Protein AF-A0A9W2Z821-F1 (afdb_monomer)

Foldseek 3Di:
DDDPPPDQPFDFQPVPDPDDPVPLPPPPVVPDPDLVSVLVVLLCQCPPDDPVSNLVVLCCCQVPVLVVCLVQQPLLNLLSQLLHPDLLSVVSSLLSNLLSLLQVDHDPVQLDLVNLLVSLVSLLVSLLVLQPDPDDDPSSLVSSLSSLLSSLSSLLSQLLPDPDPVSCPSQLDARDDDPDGDDVSVLSSVLSRVSSPDDNVRSVVLNVCVVPDDLPPLPPLPPDDLSSVQVSLSVLLSQLNHLPDALVSVLVSLVSLQCLLPDQDPPPRPHRRPSSLVSLLSSLLSSLVSLLSDDCVSHVPHSLVSLLSSLVSVVSSVVVVNDDPDLSLLCQCLRQDLSSVLSSLVSQDPDPCSQVSQVVSQVVVVCSSPVLWDWPDDDPRDPDQAWDWDWTWTDNDPFIKIKTWIDHHPVQSSVGQADPPPDLVVLLVVQLCVLQSVDDDPQAKHWRTFGRPGPRGMTMIGAAPDPQDRFQVRVQVVQVVPVVRHDDPQLVVLAVVSLVRQCVSCVVQQKDQVDDDRRQWGHRDSRGIHGYHRSPMDGPVDPDPPPDPD

Radius of gyration: 27.5 Å; Cα contacts (8 Å, |Δi|>4): 655; chains: 1; bounding box: 74×48×79 Å

Solvent-accessible surface area (backbone atoms only — not comparable to full-atom values): 31572 Å² total; per-residue (Å²): 133,86,80,87,76,81,65,82,74,70,48,67,41,79,73,85,50,100,63,63,79,89,72,59,84,71,83,61,72,91,75,53,91,44,70,65,55,46,48,52,49,50,50,45,52,62,70,74,42,57,81,62,56,33,50,56,52,50,47,46,44,60,73,48,47,47,53,52,39,52,77,61,29,36,55,68,60,27,52,47,43,38,56,49,90,48,70,70,56,14,55,55,23,41,60,46,34,55,46,36,62,35,49,73,52,56,40,77,93,62,68,46,63,72,50,41,52,49,51,39,50,54,43,46,55,43,45,51,59,60,67,70,51,83,73,90,48,73,68,56,56,54,50,46,53,51,48,49,53,52,38,49,49,41,48,48,54,43,56,67,65,46,88,48,70,72,68,48,60,83,53,65,69,63,73,80,83,66,94,81,62,58,75,84,56,43,56,57,52,49,56,46,41,60,57,49,60,56,49,70,68,56,46,52,50,48,47,53,50,56,77,69,56,69,85,82,60,82,79,66,49,80,87,52,61,69,67,59,39,41,48,56,49,50,51,44,49,28,55,58,49,40,86,86,55,52,56,66,57,38,43,49,41,50,49,51,54,42,50,61,73,64,58,78,43,72,99,65,73,58,72,76,55,68,67,49,53,50,48,53,51,51,50,47,52,48,47,52,58,48,60,72,69,49,63,70,87,78,46,77,90,32,55,63,62,45,53,51,52,45,51,52,45,48,52,54,44,36,76,71,74,70,56,72,91,45,69,70,60,55,51,34,50,50,35,79,49,45,64,54,13,45,53,39,47,60,72,63,60,54,92,91,44,42,65,54,51,49,55,50,49,51,50,53,54,54,31,71,79,34,81,68,51,48,74,71,72,82,88,70,75,71,87,69,94,54,67,45,70,53,72,44,51,36,37,49,83,92,43,47,30,34,36,36,37,52,45,67,38,71,68,53,48,32,76,34,43,48,82,80,66,76,53,70,74,49,44,27,47,52,45,23,51,65,54,46,78,75,56,86,51,94,22,35,49,52,58,47,32,41,25,85,81,31,50,72,30,33,41,30,26,60,33,41,62,48,90,91,22,87,19,36,42,50,41,53,53,58,23,62,72,38,87,90,52,58,78,50,71,70,44,53,50,39,35,50,52,28,49,50,52,34,52,49,54,34,48,79,61,42,33,50,50,89,58,91,50,55,67,25,24,24,36,61,47,102,64,40,34,20,46,66,64,38,49,68,39,44,58,72,73,55,88,65,84,74,75,79,83,126

Secondary structure (DSSP, 8-state):
----------EE-STT----GGGS----GGG--SHHHHHHHHHHHHHHS-HHHHHHHHHHIIIIIHHHHHHTT-HHHHHHHHTSS-HHHHHHHHHHHHHHHHHT---GGG-SHHHHHHHHHHHHHHHHHHHH-----HHHHHHHHHHHHHHHHHHHHHHHH--SSHHHHTT--PPP--TT--HHHHHHHHHHHHHHT--HHHHHHHHHHHHH--TT-TTSSTTS-HHHHHHHHHHHHHHHH-TT--HHHHHHHHHHHHHHHH---TTTT-PPPHHHHHHHHHHHHHHHHHHHHS-GGGTTTTHHHHHHHHHHHHHHHHHTT-----HHHHHHTT-SSHHHHHHHHHHH--TT-HHHHHHHHHHHHHHHH-TTEEE----------S-EEEEEEEEETTEEEEEEEEE--HHHHHH-SS----SHHHHHHHHHHHHHTT---TTB--EEEEE-SSSSPEEEEE--S-TT-SSHHHHHHHHHHSTT-PPPHHHHHHHHHHHHHHHHHHHHTTEE-S--SGGGEEEEETTEEEE---TT-EESSS--------

Organism: Biomphalaria glabrata (NCBI:txid6526)

Structure (mmCIF, N/CA/C/O backbone):
data_AF-A0A9W2Z821-F1
#
_entry.id   AF-A0A9W2Z821-F1
#
loop_
_atom_site.group_PDB
_atom_site.id
_atom_site.type_symbol
_atom_site.label_atom_id
_atom_site.label_alt_id
_atom_site.label_comp_id
_atom_site.label_asym_id
_atom_site.label_entity_id
_atom_site.label_seq_id
_atom_site.pdbx_PDB_ins_code
_atom_site.Cartn_x
_atom_site.Cartn_y
_atom_site.Cartn_z
_atom_site.occupancy
_atom_site.B_iso_or_equiv
_atom_site.auth_seq_id
_atom_site.auth_comp_id
_atom_site.auth_asym_id
_atom_site.auth_atom_id
_atom_site.pdbx_PDB_model_num
ATOM 1 N N . MET A 1 1 ? -20.046 6.363 -21.404 1.00 21.28 1 MET A N 1
ATOM 2 C CA . MET A 1 1 ? -19.204 7.255 -20.581 1.00 21.28 1 MET A CA 1
ATOM 3 C C . MET A 1 1 ? -18.408 6.368 -19.641 1.00 21.28 1 MET A C 1
ATOM 5 O O . MET A 1 1 ? -19.050 5.554 -18.989 1.00 21.28 1 MET A O 1
ATOM 9 N N . PRO A 1 2 ? -17.066 6.386 -19.653 1.00 24.59 2 PRO A N 1
ATOM 10 C CA . PRO A 1 2 ? -16.289 5.547 -18.751 1.00 24.59 2 PRO A CA 1
ATOM 11 C C . PRO A 1 2 ? -16.302 6.152 -17.342 1.00 24.59 2 PRO A C 1
ATOM 13 O O . PRO A 1 2 ? -16.220 7.366 -17.195 1.00 24.59 2 PRO A O 1
ATOM 16 N N . ASN A 1 3 ? -16.454 5.294 -16.335 1.00 23.34 3 ASN A N 1
ATOM 17 C CA . ASN A 1 3 ? -16.463 5.652 -14.921 1.00 23.34 3 ASN A CA 1
ATOM 18 C C . ASN A 1 3 ? -15.074 6.132 -14.470 1.00 23.34 3 ASN A C 1
ATOM 20 O O . ASN A 1 3 ? -14.105 5.379 -14.562 1.00 23.34 3 ASN A O 1
ATOM 24 N N . ASP A 1 4 ? -15.013 7.342 -13.913 1.00 26.03 4 ASP A N 1
ATOM 25 C CA . ASP A 1 4 ? -13.848 7.969 -13.269 1.00 26.03 4 ASP A CA 1
ATOM 26 C C . ASP A 1 4 ? -13.505 7.340 -11.899 1.00 26.03 4 ASP A C 1
ATOM 28 O O . ASP A 1 4 ? -13.213 8.037 -10.927 1.00 26.03 4 ASP A O 1
ATOM 32 N N . SER A 1 5 ? -13.522 6.009 -11.773 1.00 27.55 5 SER A N 1
ATOM 33 C CA . SER A 1 5 ? -12.855 5.362 -10.636 1.00 27.55 5 SER A CA 1
ATOM 34 C C . SER A 1 5 ? -11.359 5.243 -10.954 1.00 27.55 5 SER A C 1
ATOM 36 O O . SER A 1 5 ? -10.857 4.157 -11.252 1.00 27.55 5 SER A O 1
ATOM 38 N N . GLU A 1 6 ? -10.657 6.382 -10.948 1.00 30.58 6 GLU A N 1
ATOM 39 C CA . GLU A 1 6 ? -9.193 6.481 -11.029 1.00 30.58 6 GLU A CA 1
ATOM 40 C C . GLU A 1 6 ? -8.555 5.861 -9.773 1.00 30.58 6 GLU A C 1
ATOM 42 O O . GLU A 1 6 ? -8.086 6.543 -8.862 1.00 30.58 6 GLU A O 1
ATOM 47 N N . TYR A 1 7 ? -8.518 4.533 -9.706 1.00 31.84 7 TYR A N 1
ATOM 48 C CA . TYR A 1 7 ? -7.498 3.860 -8.916 1.00 31.84 7 TYR A CA 1
ATOM 49 C C . TYR A 1 7 ? -6.205 3.851 -9.727 1.00 31.84 7 TYR A C 1
ATOM 51 O O . TYR A 1 7 ? -6.203 3.443 -10.890 1.00 31.84 7 TYR A O 1
ATOM 59 N N . ALA A 1 8 ? -5.108 4.275 -9.094 1.00 35.38 8 ALA A N 1
ATOM 60 C CA . ALA A 1 8 ? -3.747 4.160 -9.602 1.00 35.38 8 ALA A CA 1
ATOM 61 C C . ALA A 1 8 ? -3.505 2.747 -10.152 1.00 35.38 8 ALA A C 1
ATOM 63 O O . ALA A 1 8 ? -3.245 1.803 -9.400 1.00 35.38 8 ALA A O 1
ATOM 64 N N . THR A 1 9 ? -3.624 2.564 -11.466 1.00 35.44 9 THR A N 1
ATOM 65 C CA . THR A 1 9 ? -3.368 1.268 -12.088 1.00 35.44 9 THR A CA 1
ATOM 66 C C . THR A 1 9 ? -1.861 1.165 -12.257 1.00 35.44 9 THR A C 1
ATOM 68 O O . THR A 1 9 ? -1.313 1.469 -13.311 1.00 35.44 9 THR A O 1
ATOM 71 N N . VAL A 1 10 ? -1.153 0.788 -11.189 1.00 40.81 10 VAL A N 1
ATOM 72 C CA . VAL A 1 10 ? 0.281 0.500 -11.283 1.00 40.81 10 VAL A CA 1
ATOM 73 C C . VAL A 1 10 ? 0.453 -0.687 -12.227 1.00 40.81 10 VAL A C 1
ATOM 75 O O . VAL A 1 10 ? 0.192 -1.836 -11.863 1.00 40.81 10 VAL A O 1
ATOM 78 N N . ARG A 1 11 ? 0.882 -0.410 -13.462 1.00 44.34 11 ARG A N 1
ATOM 79 C CA . ARG A 1 11 ? 1.092 -1.432 -14.489 1.00 44.34 11 ARG A CA 1
ATOM 80 C C . ARG A 1 11 ? 2.441 -2.094 -14.246 1.00 44.34 11 ARG A C 1
ATOM 82 O O . ARG A 1 11 ? 3.509 -1.566 -14.559 1.00 44.34 11 ARG A O 1
ATOM 89 N N . VAL A 1 12 ? 2.390 -3.271 -13.642 1.00 43.31 12 VAL A N 1
ATOM 90 C CA . VAL A 1 12 ? 3.535 -4.176 -13.546 1.00 43.31 12 VAL A CA 1
ATOM 91 C C . VAL A 1 12 ? 3.635 -4.891 -14.880 1.00 43.31 12 VAL A C 1
ATOM 93 O O . VAL A 1 12 ? 2.688 -5.579 -15.252 1.00 43.31 12 VAL A O 1
ATOM 96 N N . TYR A 1 13 ? 4.739 -4.721 -15.608 1.00 42.66 13 TYR A N 1
ATOM 97 C CA . TYR A 1 13 ? 4.911 -5.459 -16.852 1.00 42.66 13 TYR A CA 1
ATOM 98 C C . TYR A 1 13 ? 5.461 -6.854 -16.549 1.00 42.66 13 TYR A C 1
ATOM 100 O O . TYR A 1 13 ? 6.430 -7.038 -15.814 1.00 42.66 13 TYR A O 1
ATOM 108 N N . GLU A 1 14 ? 4.784 -7.836 -17.125 1.00 37.41 14 GLU A N 1
ATOM 109 C CA . GLU A 1 14 ? 4.775 -9.276 -16.852 1.00 37.41 14 GLU A CA 1
ATOM 110 C C . GLU A 1 14 ? 6.096 -10.015 -17.159 1.00 37.41 14 GLU A C 1
ATOM 112 O O . GLU A 1 14 ? 6.124 -11.236 -17.235 1.00 37.41 14 GLU A O 1
ATOM 117 N N . LYS A 1 15 ? 7.228 -9.316 -17.324 1.00 36.66 15 LYS A N 1
ATOM 118 C CA . LYS A 1 15 ? 8.490 -9.937 -17.769 1.00 36.66 15 LYS A CA 1
ATOM 119 C C . LYS A 1 15 ? 9.502 -10.226 -16.661 1.00 36.66 15 LYS A C 1
ATOM 121 O O . LYS A 1 15 ? 10.695 -10.358 -16.924 1.00 36.66 15 LYS A O 1
ATOM 126 N N . VAL A 1 16 ? 9.045 -10.352 -15.418 1.00 36.53 16 VAL A N 1
ATOM 127 C CA . VAL A 1 16 ? 9.897 -10.899 -14.349 1.00 36.53 16 VAL A CA 1
ATOM 128 C C . VAL A 1 16 ? 10.001 -12.432 -14.452 1.00 36.53 16 VAL A C 1
ATOM 130 O O . VAL A 1 16 ? 10.862 -13.033 -13.817 1.00 36.53 16 VAL A O 1
ATOM 133 N N . SER A 1 17 ? 9.230 -13.083 -15.326 1.00 34.97 17 SER A N 1
ATOM 134 C CA . SER A 1 17 ? 9.461 -14.492 -15.636 1.00 34.97 17 SER A CA 1
ATOM 135 C C . SER A 1 17 ? 8.901 -14.908 -16.988 1.00 34.97 17 SER A C 1
ATOM 137 O O . SER A 1 17 ? 7.724 -14.694 -17.258 1.00 34.97 17 SER A O 1
ATOM 139 N N . GLU A 1 18 ? 9.712 -15.600 -17.782 1.00 32.81 18 GLU A N 1
ATOM 140 C CA . GLU A 1 18 ? 9.254 -16.528 -18.821 1.00 32.81 18 GLU A CA 1
ATOM 141 C C . GLU A 1 18 ? 8.566 -17.740 -18.162 1.00 32.81 18 GLU A C 1
ATOM 143 O O . GLU A 1 18 ? 9.072 -18.857 -18.206 1.00 32.81 18 GLU A O 1
ATOM 148 N N . TYR A 1 19 ? 7.438 -17.531 -17.480 1.00 38.59 19 TYR A N 1
ATOM 149 C CA . TYR A 1 19 ? 6.587 -18.635 -17.045 1.00 38.59 19 TYR A CA 1
ATOM 150 C C . TYR A 1 19 ? 5.360 -18.688 -17.944 1.00 38.59 19 TYR A C 1
ATOM 152 O O . TYR A 1 19 ? 4.634 -17.710 -18.098 1.00 38.59 19 TYR A O 1
ATOM 160 N N . ASP A 1 20 ? 5.166 -19.866 -18.528 1.00 38.53 20 ASP A N 1
ATOM 161 C CA . ASP A 1 20 ? 3.987 -20.284 -19.271 1.00 38.53 20 ASP A CA 1
ATOM 162 C C . ASP A 1 20 ? 2.714 -19.824 -18.537 1.00 38.53 20 ASP A C 1
ATOM 164 O O . ASP A 1 20 ? 2.558 -20.117 -17.344 1.00 38.53 20 ASP A O 1
ATOM 168 N N . GLN A 1 21 ? 1.811 -19.108 -19.220 1.00 39.50 21 GLN A N 1
ATOM 169 C CA . GLN A 1 21 ? 0.526 -18.648 -18.663 1.00 39.50 21 GLN A CA 1
ATOM 170 C C . GLN A 1 21 ? -0.293 -19.814 -18.082 1.00 39.50 21 GLN A C 1
ATOM 172 O O . GLN A 1 21 ? -1.085 -19.617 -17.164 1.00 39.50 21 GLN A O 1
ATOM 177 N N . LYS A 1 22 ? -0.031 -21.051 -18.527 1.00 39.28 22 LYS A N 1
ATOM 178 C CA . LYS A 1 22 ? -0.591 -22.288 -17.957 1.00 39.28 22 LYS A CA 1
ATOM 179 C C . LYS A 1 22 ? -0.123 -22.614 -16.531 1.00 39.28 22 LYS A C 1
ATOM 181 O O . LYS A 1 22 ? -0.707 -23.480 -15.891 1.00 39.28 22 LYS A O 1
ATOM 186 N N . SER A 1 23 ? 0.923 -21.958 -16.027 1.00 37.31 23 SER A N 1
ATOM 187 C CA . SER A 1 23 ? 1.549 -22.240 -14.723 1.00 37.31 23 SER A CA 1
ATOM 188 C C . SER A 1 23 ? 1.307 -21.161 -13.658 1.00 37.31 23 SER A C 1
ATOM 190 O O . SER A 1 23 ? 1.877 -21.236 -12.560 1.00 37.31 23 SER A O 1
ATOM 192 N N . ILE A 1 24 ? 0.473 -20.164 -13.972 1.00 42.62 24 ILE A N 1
ATOM 193 C CA . ILE A 1 24 ? -0.163 -19.297 -12.982 1.00 42.62 24 ILE A CA 1
ATOM 194 C C . ILE A 1 24 ? -1.394 -20.067 -12.505 1.00 42.62 24 ILE A C 1
ATOM 196 O O . ILE A 1 24 ? -2.368 -20.200 -13.240 1.00 42.62 24 ILE A O 1
ATOM 200 N N . LEU A 1 25 ? -1.344 -20.604 -11.284 1.00 46.91 25 LEU A N 1
ATOM 201 C CA . LEU A 1 25 ? -2.554 -21.035 -10.588 1.00 46.91 25 LEU A CA 1
ATOM 202 C C . LEU A 1 25 ? -3.380 -19.770 -10.338 1.00 46.91 25 LEU A C 1
ATOM 204 O O . LEU A 1 25 ? -3.173 -19.070 -9.347 1.00 46.91 25 LEU A O 1
ATOM 208 N N . LEU A 1 26 ? -4.231 -19.417 -11.302 1.00 47.16 26 LEU A N 1
ATOM 209 C CA . LEU A 1 26 ? -5.203 -18.351 -11.138 1.00 47.16 26 LEU A CA 1
ATOM 210 C C . LEU A 1 26 ? -6.110 -18.753 -9.983 1.00 47.16 26 LEU A C 1
ATOM 212 O O . LEU A 1 26 ? -6.616 -19.872 -9.918 1.00 47.16 26 LEU A O 1
ATOM 216 N N . PHE A 1 27 ? -6.233 -17.834 -9.038 1.00 49.28 27 PHE A N 1
ATOM 217 C CA . PHE A 1 27 ? -7.011 -18.009 -7.832 1.00 49.28 27 PHE A CA 1
ATOM 218 C C . PHE A 1 27 ? -8.496 -18.109 -8.226 1.00 49.28 27 PHE A C 1
ATOM 220 O O . PHE A 1 27 ? -9.139 -17.089 -8.468 1.00 49.28 27 PHE A O 1
ATOM 227 N N . ASP A 1 28 ? -9.024 -19.327 -8.357 1.00 55.06 28 ASP A N 1
ATOM 228 C CA . ASP A 1 28 ? -10.434 -19.557 -8.687 1.00 55.06 28 ASP A CA 1
ATOM 229 C C . ASP A 1 28 ? -11.265 -19.466 -7.403 1.00 55.06 28 ASP A C 1
ATOM 231 O O . ASP A 1 28 ? -11.432 -20.439 -6.663 1.00 55.06 28 ASP A O 1
ATOM 235 N N . PHE A 1 29 ? -11.709 -18.246 -7.095 1.00 50.88 29 PHE A N 1
ATOM 236 C CA . PHE A 1 29 ? -12.456 -17.941 -5.875 1.00 50.88 29 PHE A CA 1
ATOM 237 C C . PHE A 1 29 ? -13.780 -18.715 -5.802 1.00 50.88 29 PHE A C 1
ATOM 239 O O . PHE A 1 29 ? -14.245 -19.010 -4.704 1.00 50.88 29 PHE A O 1
ATOM 246 N N . ASP A 1 30 ? -14.339 -19.091 -6.954 1.00 49.69 30 ASP A N 1
ATOM 247 C CA . ASP A 1 30 ? -15.625 -19.780 -7.059 1.00 49.69 30 ASP A CA 1
ATOM 248 C C . ASP A 1 30 ? -15.509 -21.289 -6.772 1.00 49.69 30 ASP A C 1
ATOM 250 O O . ASP A 1 30 ? -16.518 -21.965 -6.573 1.00 49.69 30 ASP A O 1
ATOM 254 N N . ARG A 1 31 ? -14.283 -21.831 -6.701 1.00 51.59 31 ARG A N 1
ATOM 255 C CA . ARG A 1 31 ? -14.014 -23.242 -6.359 1.00 51.59 31 ARG A CA 1
ATOM 256 C C . ARG A 1 31 ? -13.692 -23.494 -4.892 1.00 51.59 31 ARG A C 1
ATOM 258 O O . ARG A 1 31 ? -13.603 -24.654 -4.495 1.00 51.59 31 ARG A O 1
ATOM 265 N N . LEU A 1 32 ? -13.468 -22.450 -4.099 1.00 54.38 32 LEU A N 1
ATOM 266 C CA . LEU A 1 32 ? -13.142 -22.603 -2.683 1.00 54.38 32 LEU A CA 1
ATOM 267 C C . LEU A 1 32 ? -14.435 -22.763 -1.886 1.00 54.38 32 LEU A C 1
ATOM 269 O O . LEU A 1 32 ? -15.255 -21.849 -1.831 1.00 54.38 32 LEU A O 1
ATOM 273 N N . SER A 1 33 ? -14.611 -23.931 -1.268 1.00 59.84 33 SER A N 1
ATOM 274 C CA . SER A 1 33 ? -15.835 -24.268 -0.535 1.00 59.84 33 SER A CA 1
ATOM 275 C C . SER A 1 33 ? -15.814 -23.758 0.910 1.00 59.84 33 SER A C 1
ATOM 277 O O . SER A 1 33 ? -16.864 -23.612 1.536 1.00 59.84 33 SER A O 1
ATOM 279 N N . SER A 1 34 ? -14.624 -23.432 1.437 1.00 72.81 34 SER A N 1
ATOM 280 C CA . SER A 1 34 ? -14.443 -22.880 2.783 1.00 72.81 34 SER A CA 1
ATOM 281 C C . SER A 1 34 ? -13.330 -21.827 2.879 1.00 72.81 34 SER A C 1
ATOM 283 O O . SER A 1 34 ? -12.425 -21.726 2.046 1.00 72.81 34 SER A O 1
ATOM 285 N N . LEU A 1 35 ? -13.377 -21.021 3.945 1.00 68.44 35 LEU A N 1
ATOM 286 C CA . LEU A 1 35 ? -12.362 -20.000 4.234 1.00 68.44 35 LEU A CA 1
ATOM 287 C C . LEU A 1 35 ? -11.062 -20.621 4.782 1.00 68.44 35 LEU A C 1
ATOM 289 O O . LEU A 1 35 ? -9.979 -20.060 4.605 1.00 68.44 35 LEU A O 1
ATOM 293 N N . GLU A 1 36 ? -11.142 -21.810 5.375 1.00 71.81 36 GLU A N 1
ATOM 294 C CA . GLU A 1 36 ? -9.993 -22.644 5.728 1.00 71.81 36 GLU A CA 1
ATOM 295 C C . GLU A 1 36 ? -9.242 -23.121 4.481 1.00 71.81 36 GLU A C 1
ATOM 297 O O . GLU A 1 36 ? -8.015 -23.008 4.437 1.00 71.81 36 GLU A O 1
ATOM 302 N N . GLU A 1 37 ? -9.962 -23.573 3.449 1.00 69.88 37 GLU A N 1
ATOM 303 C CA . GLU A 1 37 ? -9.376 -23.915 2.147 1.00 69.88 37 GLU A CA 1
ATOM 304 C C . GLU A 1 37 ? -8.728 -22.695 1.496 1.00 69.88 37 GLU A C 1
ATOM 306 O O . GLU A 1 37 ? -7.604 -22.798 1.007 1.00 69.88 37 GLU A O 1
ATOM 311 N N . LEU A 1 38 ? -9.368 -21.520 1.569 1.00 71.50 38 LEU A N 1
ATOM 312 C CA . LEU A 1 38 ? -8.774 -20.259 1.117 1.00 71.50 38 LEU A CA 1
ATOM 313 C C . LEU A 1 38 ? -7.442 -19.985 1.832 1.00 71.50 38 LEU A C 1
ATOM 315 O O . LEU A 1 38 ? -6.433 -19.719 1.179 1.00 71.50 38 LEU A O 1
ATOM 319 N N . ARG A 1 39 ? -7.406 -20.080 3.167 1.00 72.75 39 ARG A N 1
ATOM 320 C CA . ARG A 1 39 ? -6.180 -19.862 3.956 1.00 72.75 39 ARG A CA 1
ATOM 321 C C . ARG A 1 39 ? -5.097 -20.877 3.605 1.00 72.75 39 ARG A C 1
ATOM 323 O O . ARG A 1 39 ? -3.945 -20.491 3.398 1.00 72.75 39 ARG A O 1
ATOM 330 N N . ALA A 1 40 ? -5.457 -22.157 3.541 1.00 74.44 40 ALA A N 1
ATOM 331 C CA . ALA A 1 40 ? -4.543 -23.243 3.214 1.00 74.44 40 ALA A CA 1
ATOM 332 C C . ALA A 1 40 ? -3.979 -23.079 1.799 1.00 74.44 40 ALA A C 1
ATOM 334 O O . ALA A 1 40 ? -2.768 -23.192 1.616 1.00 74.44 40 ALA A O 1
ATOM 335 N N . HIS A 1 41 ? -4.821 -22.722 0.828 1.00 69.12 41 HIS A N 1
ATOM 336 C CA . HIS A 1 41 ? -4.413 -22.482 -0.550 1.00 69.12 41 HIS A CA 1
ATOM 337 C C . HIS A 1 41 ? -3.510 -21.250 -0.665 1.00 69.12 41 HIS A C 1
ATOM 339 O O . HIS A 1 41 ? -2.468 -21.329 -1.307 1.00 69.12 41 HIS A O 1
ATOM 345 N N . ILE A 1 42 ? -3.816 -20.141 0.019 1.00 71.44 42 ILE A N 1
ATOM 346 C CA . ILE A 1 42 ? -2.925 -18.966 0.060 1.00 71.44 42 ILE A CA 1
ATOM 347 C C . ILE A 1 42 ? -1.578 -19.341 0.661 1.00 71.44 42 ILE A C 1
ATOM 349 O O . ILE A 1 42 ? -0.543 -19.060 0.063 1.00 71.44 42 ILE A O 1
ATOM 353 N N . ASN A 1 43 ? -1.568 -20.008 1.813 1.00 76.44 43 ASN A N 1
ATOM 354 C CA . ASN A 1 43 ? -0.326 -20.424 2.456 1.00 76.44 43 ASN A CA 1
ATOM 355 C C . ASN A 1 43 ? 0.459 -21.415 1.579 1.00 76.44 43 ASN A C 1
ATOM 357 O O . ASN A 1 43 ? 1.681 -21.313 1.499 1.00 76.44 43 ASN A O 1
ATOM 361 N N . TYR A 1 44 ? -0.220 -22.325 0.879 1.00 71.12 44 TYR A N 1
ATOM 362 C CA . TYR A 1 44 ? 0.388 -23.233 -0.092 1.00 71.12 44 TYR A CA 1
ATOM 363 C C . TYR A 1 44 ? 1.008 -22.465 -1.263 1.00 71.12 44 TYR A C 1
ATOM 365 O O . TYR A 1 44 ? 2.185 -22.659 -1.566 1.00 71.12 44 TYR A O 1
ATOM 373 N N . VAL A 1 45 ? 0.261 -21.546 -1.879 1.00 65.62 45 VAL A N 1
ATOM 374 C CA . VAL A 1 45 ? 0.725 -20.706 -2.990 1.00 65.62 45 VAL A CA 1
ATOM 375 C C . VAL A 1 45 ? 1.929 -19.866 -2.565 1.00 65.62 45 VAL A C 1
ATOM 377 O O . VAL A 1 45 ? 2.898 -19.754 -3.313 1.00 65.62 45 VAL A O 1
ATOM 380 N N . LEU A 1 46 ? 1.917 -19.318 -1.350 1.00 68.25 46 LEU A N 1
ATOM 381 C CA . LEU A 1 46 ? 3.025 -18.534 -0.807 1.00 68.25 46 LEU A CA 1
ATOM 382 C C . LEU A 1 46 ? 4.258 -19.383 -0.456 1.00 68.25 46 LEU A C 1
ATOM 384 O O . LEU A 1 46 ? 5.364 -18.849 -0.476 1.00 68.25 46 LEU A O 1
ATOM 388 N N . LYS A 1 47 ? 4.092 -20.674 -0.135 1.00 70.62 47 LYS A N 1
ATOM 389 C CA . LYS A 1 47 ? 5.193 -21.591 0.222 1.00 70.62 47 LYS A CA 1
ATOM 390 C C . LYS A 1 47 ? 5.822 -22.294 -0.978 1.00 70.62 47 LYS A C 1
ATOM 392 O O . LYS A 1 47 ? 7.012 -22.583 -0.944 1.00 70.62 47 LYS A O 1
ATOM 397 N N . THR A 1 48 ? 5.041 -22.600 -2.011 1.00 58.09 48 THR A N 1
ATOM 398 C CA . THR A 1 48 ? 5.475 -23.476 -3.116 1.00 58.09 48 THR A CA 1
ATOM 399 C C . THR A 1 48 ? 6.061 -22.748 -4.315 1.00 58.09 48 THR A C 1
ATOM 401 O O . THR A 1 48 ? 6.613 -23.394 -5.204 1.00 58.09 48 THR A O 1
ATOM 404 N N . SER A 1 49 ? 5.949 -21.424 -4.380 1.00 54.34 49 SER A N 1
ATOM 405 C CA . SER A 1 49 ? 6.202 -20.708 -5.623 1.00 54.34 49 SER A CA 1
ATOM 406 C C . SER A 1 49 ? 7.536 -19.955 -5.640 1.00 54.34 49 SER A C 1
ATOM 408 O O . SER A 1 49 ? 8.027 -19.474 -4.620 1.00 54.34 49 SER A O 1
ATOM 410 N N . ASP A 1 50 ? 8.145 -19.877 -6.831 1.00 68.19 50 ASP A N 1
ATOM 411 C CA . ASP A 1 50 ? 9.304 -19.024 -7.104 1.00 68.19 50 ASP A CA 1
ATOM 412 C C . ASP A 1 50 ? 9.024 -17.610 -6.571 1.00 68.19 50 ASP A C 1
ATOM 414 O O . ASP A 1 50 ? 7.907 -17.098 -6.674 1.00 68.19 50 ASP A O 1
ATOM 418 N N . SER A 1 51 ? 10.047 -16.971 -6.016 1.00 61.75 51 SER A N 1
ATOM 419 C CA . SER A 1 51 ? 10.021 -15.627 -5.437 1.00 61.75 51 SER A CA 1
ATOM 420 C C . SER A 1 51 ? 9.270 -14.587 -6.288 1.00 61.75 51 SER A C 1
ATOM 422 O O . SER A 1 51 ? 8.684 -13.654 -5.746 1.00 61.75 51 SER A O 1
ATOM 424 N N . VAL A 1 52 ? 9.237 -14.769 -7.611 1.00 57.03 52 VAL A N 1
ATOM 425 C CA . VAL A 1 52 ? 8.485 -13.958 -8.580 1.00 57.03 52 VAL A CA 1
ATOM 426 C C . VAL A 1 52 ? 6.984 -14.276 -8.589 1.00 57.03 52 VAL A C 1
ATOM 428 O O . VAL A 1 52 ? 6.161 -13.361 -8.526 1.00 57.03 52 VAL A O 1
ATOM 431 N N . LYS A 1 53 ? 6.609 -15.561 -8.619 1.00 62.50 53 LYS A N 1
ATOM 432 C CA . LYS A 1 53 ? 5.209 -16.021 -8.594 1.00 62.50 53 LYS A CA 1
ATOM 433 C C . LYS A 1 53 ? 4.511 -15.603 -7.298 1.00 62.50 53 LYS A C 1
ATOM 435 O O . LYS A 1 53 ? 3.376 -15.131 -7.343 1.00 62.50 53 LYS A O 1
ATOM 440 N N . ILE A 1 54 ? 5.226 -15.651 -6.168 1.00 67.75 54 ILE A N 1
ATOM 441 C CA . ILE A 1 54 ? 4.750 -15.116 -4.882 1.00 67.75 54 ILE A CA 1
ATOM 442 C C . ILE A 1 54 ? 4.318 -13.651 -5.033 1.00 67.75 54 ILE A C 1
ATOM 444 O O . ILE A 1 54 ? 3.278 -13.257 -4.514 1.00 67.75 54 ILE A O 1
ATOM 448 N N . GLN A 1 55 ? 5.076 -12.829 -5.762 1.00 65.12 55 GLN A N 1
ATOM 449 C CA . GLN A 1 55 ? 4.772 -11.402 -5.883 1.00 65.12 55 GLN A CA 1
ATOM 450 C C . GLN A 1 55 ? 3.573 -11.099 -6.763 1.00 65.12 55 GLN A C 1
ATOM 452 O O . GLN A 1 55 ? 2.792 -10.212 -6.418 1.00 65.12 55 GLN A O 1
ATOM 457 N N . ILE A 1 56 ? 3.416 -11.826 -7.868 1.00 62.25 56 ILE A N 1
ATOM 458 C CA . ILE A 1 56 ? 2.241 -11.699 -8.736 1.00 62.25 56 ILE A CA 1
ATOM 459 C C . ILE A 1 56 ? 0.987 -12.073 -7.939 1.00 62.25 56 ILE A C 1
ATOM 461 O O . ILE 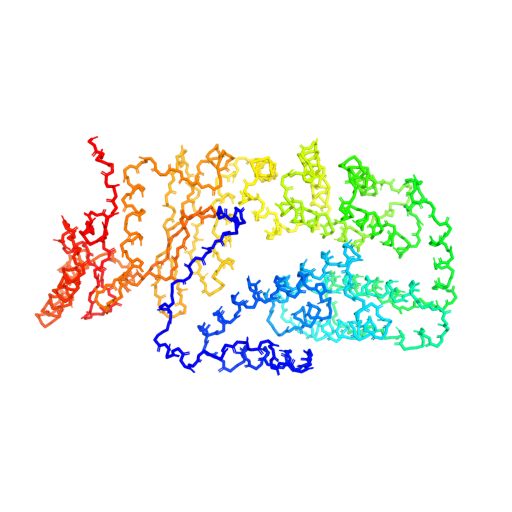A 1 56 ? 0.046 -11.282 -7.863 1.00 62.25 56 ILE A O 1
ATOM 465 N N . ASN A 1 57 ? 1.029 -13.207 -7.235 1.00 69.69 57 ASN A N 1
ATOM 466 C CA . ASN A 1 57 ? -0.082 -13.670 -6.408 1.00 69.69 57 ASN A CA 1
ATOM 467 C C . ASN A 1 57 ? -0.383 -12.704 -5.255 1.00 69.69 57 ASN A C 1
ATOM 469 O O . ASN A 1 57 ? -1.542 -12.394 -5.002 1.00 69.69 57 ASN A O 1
ATOM 473 N N . LEU A 1 58 ? 0.637 -12.140 -4.597 1.00 74.94 58 LEU A N 1
ATOM 474 C CA . LEU A 1 58 ? 0.435 -11.126 -3.558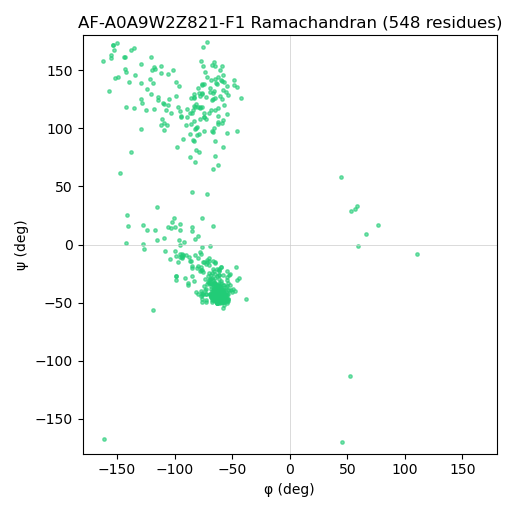 1.00 74.94 58 LEU A CA 1
ATOM 475 C C . LEU A 1 58 ? -0.209 -9.847 -4.098 1.00 74.94 58 LEU A C 1
ATOM 477 O O . LEU A 1 58 ? -1.028 -9.250 -3.402 1.00 74.94 58 LEU A O 1
ATOM 481 N N . LYS A 1 59 ? 0.136 -9.405 -5.313 1.00 73.69 59 LYS A N 1
ATOM 482 C CA . LYS A 1 59 ? -0.508 -8.234 -5.927 1.00 73.69 59 LYS A CA 1
ATOM 483 C C . LYS A 1 59 ? -1.969 -8.506 -6.240 1.00 73.69 59 LYS A C 1
ATOM 485 O O . LYS A 1 59 ? -2.810 -7.702 -5.853 1.00 73.69 59 LYS A O 1
ATOM 490 N N . PHE A 1 60 ? -2.262 -9.644 -6.860 1.00 73.88 60 PHE A N 1
ATOM 491 C CA . PHE A 1 60 ? -3.635 -10.068 -7.114 1.00 73.88 60 PHE A CA 1
ATOM 492 C C . PHE A 1 60 ? -4.448 -10.142 -5.810 1.00 73.88 60 PHE A C 1
ATOM 494 O O . PHE A 1 60 ? -5.522 -9.551 -5.700 1.00 73.88 60 PHE A O 1
ATOM 501 N N . LEU A 1 61 ? -3.889 -10.764 -4.766 1.00 80.31 61 LEU A N 1
ATOM 502 C CA . LEU A 1 61 ? -4.544 -10.854 -3.461 1.00 80.31 61 LEU A CA 1
ATOM 503 C C . LEU A 1 61 ? -4.809 -9.471 -2.845 1.00 80.31 61 LEU A C 1
ATOM 505 O O . LEU A 1 61 ? -5.887 -9.233 -2.308 1.00 80.31 61 LEU A O 1
ATOM 509 N N . LYS A 1 62 ? -3.855 -8.539 -2.934 1.00 83.38 62 LYS A N 1
ATOM 510 C CA . LYS A 1 62 ? -3.987 -7.207 -2.329 1.00 83.38 62 LYS A CA 1
ATOM 511 C C . LYS A 1 62 ? -4.900 -6.255 -3.077 1.00 83.38 62 LYS A C 1
ATOM 513 O O . LYS A 1 62 ? -5.607 -5.488 -2.432 1.00 83.38 62 LYS A O 1
ATOM 518 N N . TYR A 1 63 ? -4.808 -6.239 -4.399 1.00 79.62 63 TYR A N 1
ATOM 519 C CA . TYR A 1 63 ? -5.424 -5.205 -5.228 1.00 79.62 63 TYR A CA 1
ATOM 520 C C . TYR A 1 63 ? -6.692 -5.687 -5.933 1.00 79.62 63 TYR A C 1
ATOM 522 O O . TYR A 1 63 ? -7.444 -4.858 -6.431 1.00 79.62 63 TYR A O 1
ATOM 530 N N . THR A 1 64 ? -6.957 -6.995 -5.941 1.00 73.50 64 THR A N 1
ATOM 531 C CA . THR A 1 64 ? -8.171 -7.570 -6.538 1.00 73.50 64 THR A CA 1
ATOM 532 C C . THR A 1 64 ? -9.005 -8.297 -5.489 1.00 73.50 64 THR A C 1
ATOM 534 O O . THR A 1 64 ? -10.157 -7.937 -5.265 1.00 73.50 64 THR A O 1
ATOM 537 N N . VAL A 1 65 ? -8.420 -9.270 -4.785 1.00 79.38 65 VAL A N 1
ATOM 538 C CA . VAL A 1 65 ? -9.184 -10.127 -3.860 1.00 79.38 65 VAL A CA 1
ATOM 539 C C . VAL A 1 65 ? -9.599 -9.386 -2.592 1.00 79.38 65 VAL A C 1
ATOM 541 O O . VAL A 1 65 ? -10.766 -9.427 -2.222 1.00 79.38 65 VAL A O 1
ATOM 544 N N . LEU A 1 66 ? -8.677 -8.692 -1.921 1.00 87.19 66 LEU A N 1
ATOM 545 C CA . LEU A 1 66 ? -8.990 -7.975 -0.681 1.00 87.19 66 LEU A CA 1
ATOM 546 C C . LEU A 1 66 ? -10.084 -6.906 -0.851 1.00 87.19 66 LEU A C 1
ATOM 548 O O . LEU A 1 66 ? -11.002 -6.903 -0.030 1.00 87.19 66 LEU A O 1
ATOM 552 N N . PRO A 1 67 ? -10.041 -6.039 -1.884 1.00 86.62 67 PRO A N 1
ATOM 553 C CA . PRO A 1 67 ? -11.143 -5.131 -2.182 1.00 86.62 67 PRO A CA 1
ATOM 554 C C . PRO A 1 67 ? -12.461 -5.873 -2.408 1.00 86.62 67 PRO A C 1
ATOM 556 O O . PRO A 1 67 ? -13.443 -5.528 -1.767 1.00 86.62 67 PRO A O 1
ATOM 559 N N . ALA A 1 68 ? -12.470 -6.954 -3.198 1.00 81.12 68 ALA A N 1
ATOM 560 C CA . ALA A 1 68 ? -13.687 -7.728 -3.450 1.00 81.12 68 ALA A CA 1
ATOM 561 C C . ALA A 1 68 ? -14.284 -8.351 -2.171 1.00 81.12 68 ALA A C 1
ATOM 563 O O . ALA A 1 68 ? -15.496 -8.313 -1.977 1.00 81.12 68 ALA A O 1
ATOM 564 N N . ILE A 1 69 ? -13.451 -8.890 -1.273 1.00 85.94 69 ILE A N 1
ATOM 565 C CA . ILE A 1 69 ? -13.893 -9.419 0.032 1.00 85.94 69 ILE A CA 1
ATOM 566 C C . ILE A 1 69 ? -14.454 -8.290 0.909 1.00 85.94 69 ILE A C 1
ATOM 568 O O . ILE A 1 69 ? -15.456 -8.481 1.598 1.00 85.94 69 ILE A O 1
ATOM 572 N N . TYR A 1 70 ? -13.820 -7.115 0.895 1.00 89.94 70 TYR A N 1
ATOM 573 C CA . TYR A 1 70 ? -14.288 -5.946 1.638 1.00 89.94 70 TYR A CA 1
ATOM 574 C C . TYR A 1 70 ? -15.613 -5.395 1.100 1.00 89.94 70 TYR A C 1
ATOM 576 O O . TYR A 1 70 ? -16.498 -5.093 1.895 1.00 89.94 70 TYR A O 1
ATOM 584 N N . ASP A 1 71 ? -15.769 -5.306 -0.220 1.00 86.31 71 ASP A N 1
ATOM 585 C CA . ASP A 1 71 ? -16.987 -4.816 -0.873 1.00 86.31 71 ASP A CA 1
ATOM 586 C C . ASP A 1 71 ? -18.167 -5.778 -0.673 1.00 86.31 71 ASP A C 1
ATOM 588 O O . ASP A 1 71 ? -19.312 -5.341 -0.598 1.00 86.31 71 ASP A O 1
ATOM 592 N N . ARG A 1 72 ? -17.885 -7.079 -0.518 1.00 84.81 72 ARG A N 1
ATOM 593 C CA . ARG A 1 72 ? -18.854 -8.107 -0.099 1.00 84.81 72 ARG A CA 1
ATOM 594 C C . ARG A 1 72 ? -19.064 -8.173 1.419 1.00 84.81 72 ARG A C 1
ATOM 596 O O . ARG A 1 72 ? -19.737 -9.077 1.893 1.00 84.81 72 ARG A O 1
ATOM 603 N N . GLU A 1 73 ? -18.458 -7.269 2.188 1.00 90.56 73 GLU A N 1
ATOM 604 C CA . GLU A 1 73 ? -18.624 -7.167 3.645 1.00 90.56 73 GLU A CA 1
ATOM 605 C C . GLU A 1 73 ? -18.276 -8.469 4.408 1.00 90.56 73 GLU A C 1
ATOM 607 O O . GLU A 1 73 ? -18.795 -8.762 5.489 1.00 90.56 73 GLU A O 1
ATOM 612 N N . MET A 1 74 ? -17.331 -9.249 3.870 1.00 87.50 74 MET A N 1
ATOM 613 C CA . MET A 1 74 ? -16.939 -10.560 4.394 1.00 87.50 74 MET A CA 1
ATOM 614 C C . MET A 1 74 ? -15.854 -10.439 5.477 1.00 87.50 74 MET A C 1
ATOM 616 O O . MET A 1 74 ? -14.681 -10.767 5.255 1.00 87.50 74 MET A O 1
ATOM 620 N N . ILE A 1 75 ? -16.232 -10.006 6.686 1.00 88.25 75 ILE A N 1
ATOM 621 C CA . ILE A 1 75 ? -15.284 -9.813 7.803 1.00 88.25 75 ILE A CA 1
ATOM 622 C C . ILE A 1 75 ? -14.469 -11.074 8.120 1.00 88.25 75 ILE A C 1
ATOM 624 O O . ILE A 1 75 ? -13.270 -10.982 8.391 1.00 88.25 75 ILE A O 1
ATOM 628 N N . HIS A 1 76 ? -15.069 -12.265 8.004 1.00 86.19 76 HIS A N 1
ATOM 629 C CA . HIS A 1 76 ? -14.348 -13.512 8.249 1.00 86.19 76 HIS A CA 1
ATOM 630 C C . HIS A 1 76 ? -13.258 -13.778 7.211 1.00 86.19 76 HIS A C 1
ATOM 632 O O . HIS A 1 76 ? -12.155 -14.190 7.573 1.00 86.19 76 HIS A O 1
ATOM 638 N N . GLY A 1 77 ? -13.519 -13.481 5.935 1.00 87.69 77 GLY A N 1
ATOM 639 C CA . GLY A 1 77 ? -12.503 -13.559 4.885 1.00 87.69 77 GLY A CA 1
ATOM 640 C C . GLY A 1 77 ? -11.338 -12.609 5.161 1.00 87.69 77 GLY A C 1
ATOM 641 O O . GLY A 1 77 ? -10.178 -13.019 5.112 1.00 87.69 77 GLY A O 1
ATOM 642 N N . LEU A 1 78 ? -11.633 -11.368 5.557 1.00 90.38 78 LEU A N 1
ATOM 643 C CA . LEU A 1 78 ? -10.604 -10.382 5.903 1.00 90.38 78 LEU A CA 1
ATOM 644 C C . LEU A 1 78 ? -9.766 -10.821 7.109 1.00 90.38 78 LEU A C 1
ATOM 646 O O . LEU A 1 78 ? -8.541 -10.788 7.035 1.00 90.38 78 LEU A O 1
ATOM 650 N N . CYS A 1 79 ? -10.387 -11.294 8.191 1.00 89.44 79 CYS A N 1
ATOM 651 C CA . CYS A 1 79 ? -9.669 -11.791 9.370 1.00 89.44 79 CYS A CA 1
ATOM 652 C C . CYS A 1 79 ? -8.851 -13.064 9.081 1.00 89.44 79 CYS A C 1
ATOM 654 O O . CYS A 1 79 ? -7.756 -13.250 9.618 1.00 89.44 79 CYS A O 1
ATOM 656 N N . THR A 1 80 ? -9.332 -13.919 8.179 1.00 87.31 80 THR A N 1
ATOM 657 C CA . THR A 1 80 ? -8.582 -15.092 7.707 1.00 87.31 80 THR A CA 1
ATOM 658 C C . THR A 1 80 ? -7.292 -14.665 7.004 1.00 87.31 80 THR A C 1
ATOM 660 O O . THR A 1 80 ? -6.208 -15.166 7.306 1.00 87.31 80 THR A O 1
ATOM 663 N N . LEU A 1 81 ? -7.370 -13.665 6.125 1.00 89.31 81 LEU A N 1
ATOM 664 C CA . LEU A 1 81 ? -6.200 -13.100 5.444 1.00 89.31 81 LEU A CA 1
ATOM 665 C C . LEU A 1 81 ? -5.299 -12.304 6.396 1.00 89.31 81 LEU A C 1
ATOM 667 O O . LEU A 1 81 ? -4.074 -12.325 6.270 1.00 89.31 81 LEU A O 1
ATOM 671 N N . ALA A 1 82 ? -5.887 -11.658 7.399 1.00 89.88 82 ALA A N 1
ATOM 672 C CA . ALA A 1 82 ? -5.191 -10.950 8.468 1.00 89.88 82 ALA A CA 1
ATOM 673 C C . ALA A 1 82 ? -4.350 -11.885 9.364 1.00 89.88 82 ALA A C 1
ATOM 675 O O . ALA A 1 82 ? -3.459 -11.420 10.075 1.00 89.88 82 ALA A O 1
ATOM 676 N N . THR A 1 83 ? -4.575 -13.200 9.302 1.00 88.62 83 THR A N 1
ATOM 677 C CA . THR A 1 83 ? -3.868 -14.223 10.092 1.00 88.62 83 THR A CA 1
ATOM 678 C C . THR A 1 83 ? -3.063 -15.217 9.233 1.00 88.62 83 THR A C 1
ATOM 680 O O . THR A 1 83 ? -2.608 -16.245 9.741 1.00 88.62 83 THR A O 1
ATOM 683 N N . CYS A 1 84 ? -2.855 -14.930 7.939 1.00 88.44 84 CYS A N 1
ATOM 684 C CA . CYS A 1 84 ? -2.006 -15.737 7.043 1.00 88.44 84 CYS A CA 1
ATOM 685 C C . CYS A 1 84 ? -0.502 -15.588 7.346 1.00 88.44 84 CYS A C 1
ATOM 687 O O . CYS A 1 84 ? -0.117 -14.728 8.128 1.00 88.44 84 CYS A O 1
ATOM 689 N N . ASP A 1 85 ? 0.375 -16.356 6.693 1.00 84.69 85 ASP A N 1
ATOM 690 C CA . ASP A 1 85 ? 1.822 -16.332 6.992 1.00 84.69 85 ASP A CA 1
ATOM 691 C C . ASP A 1 85 ? 2.549 -15.079 6.436 1.00 84.69 85 ASP A C 1
ATOM 693 O O . ASP A 1 85 ? 3.664 -14.756 6.849 1.00 84.69 85 ASP A O 1
ATOM 697 N N . ASN A 1 86 ? 1.932 -14.320 5.518 1.00 86.25 86 ASN A N 1
ATOM 698 C CA . ASN A 1 86 ? 2.562 -13.164 4.868 1.00 86.25 86 ASN A CA 1
ATOM 699 C C . ASN A 1 86 ? 2.232 -11.831 5.563 1.00 86.25 86 ASN A C 1
ATOM 701 O O . ASN A 1 86 ? 1.121 -11.320 5.444 1.00 86.25 86 ASN A O 1
ATOM 705 N N . LEU A 1 87 ? 3.223 -11.217 6.220 1.00 85.50 87 LEU A N 1
ATOM 706 C CA . LEU A 1 87 ? 3.058 -9.971 6.992 1.00 85.50 87 LEU A CA 1
ATOM 707 C C . LEU A 1 87 ? 2.441 -8.809 6.199 1.00 85.50 87 LEU A C 1
ATOM 709 O O . LEU A 1 87 ? 1.699 -7.998 6.747 1.00 85.50 87 LEU A O 1
ATOM 713 N N . ASP A 1 88 ? 2.768 -8.699 4.920 1.00 82.88 88 ASP A N 1
ATOM 714 C CA . ASP A 1 88 ? 2.338 -7.591 4.076 1.00 82.88 88 ASP A CA 1
ATOM 715 C C . ASP A 1 88 ? 0.860 -7.744 3.675 1.00 82.88 88 ASP A C 1
ATOM 717 O O . ASP A 1 88 ? 0.066 -6.810 3.818 1.00 82.88 88 ASP A O 1
ATOM 721 N N . LEU A 1 89 ? 0.446 -8.956 3.293 1.00 86.19 89 LEU A N 1
ATOM 722 C CA . LEU A 1 89 ? -0.965 -9.283 3.086 1.00 86.19 89 LEU A CA 1
ATOM 723 C C . LEU A 1 89 ? -1.774 -9.119 4.381 1.00 86.19 89 LEU A C 1
ATOM 725 O O . LEU A 1 89 ? -2.840 -8.501 4.350 1.00 86.19 89 LEU A O 1
ATOM 729 N N . GLN A 1 90 ? -1.235 -9.570 5.522 1.00 90.31 90 GLN A N 1
ATOM 730 C CA . GLN A 1 90 ? -1.877 -9.381 6.825 1.00 90.31 90 GLN A CA 1
ATOM 731 C C . GLN A 1 90 ? -2.156 -7.897 7.105 1.00 90.31 90 GLN A C 1
ATOM 733 O O . GLN A 1 90 ? -3.262 -7.558 7.519 1.00 90.31 90 GLN A O 1
ATOM 738 N N . LYS A 1 91 ? -1.189 -6.997 6.867 1.00 88.00 91 LYS A N 1
ATOM 739 C CA . LYS A 1 91 ? -1.357 -5.545 7.078 1.00 88.00 91 LYS A CA 1
ATOM 740 C C . LYS A 1 91 ? -2.507 -4.961 6.247 1.00 88.00 91 LYS A C 1
ATOM 742 O O . LYS A 1 91 ? -3.288 -4.163 6.766 1.00 88.00 91 LYS A O 1
ATOM 747 N N . HIS A 1 92 ? -2.620 -5.353 4.976 1.00 87.88 92 HIS A N 1
ATOM 748 C CA . HIS A 1 92 ? -3.694 -4.874 4.095 1.00 87.88 92 HIS A CA 1
ATOM 749 C C . HIS A 1 92 ? -5.054 -5.412 4.540 1.00 87.88 92 HIS A C 1
ATOM 751 O O . HIS A 1 92 ? -6.007 -4.643 4.659 1.00 87.88 92 HIS A O 1
ATOM 757 N N . ALA A 1 93 ? -5.124 -6.707 4.848 1.00 91.50 93 ALA A N 1
ATOM 758 C CA . ALA A 1 93 ? -6.339 -7.349 5.326 1.00 91.50 93 ALA A CA 1
ATOM 759 C C . ALA A 1 93 ? -6.846 -6.718 6.635 1.00 91.50 93 ALA A C 1
ATOM 761 O O . ALA A 1 93 ? -8.032 -6.417 6.741 1.00 91.50 93 ALA A O 1
ATOM 762 N N . HIS A 1 94 ? -5.948 -6.400 7.579 1.00 91.44 94 HIS A N 1
ATOM 763 C CA . HIS A 1 94 ? -6.302 -5.668 8.803 1.00 91.44 94 HIS A CA 1
ATOM 764 C C . HIS A 1 94 ? -6.903 -4.290 8.521 1.00 91.44 94 HIS A C 1
ATOM 766 O O . HIS A 1 94 ? -7.911 -3.944 9.125 1.00 91.44 94 HIS A O 1
ATOM 772 N N . ASN A 1 95 ? -6.332 -3.510 7.591 1.00 90.00 95 ASN A N 1
ATOM 773 C CA . ASN A 1 95 ? -6.889 -2.195 7.241 1.00 90.00 95 ASN A CA 1
ATOM 774 C C . ASN A 1 95 ? -8.334 -2.305 6.735 1.00 90.00 95 ASN A C 1
ATOM 776 O O . ASN A 1 95 ? -9.148 -1.420 6.983 1.00 90.00 95 ASN A O 1
ATOM 780 N N . PHE A 1 96 ? -8.648 -3.346 5.962 1.00 91.12 96 PHE A N 1
ATOM 781 C CA . PHE A 1 96 ? -10.013 -3.588 5.498 1.00 91.12 96 PHE A CA 1
ATOM 782 C C . PHE A 1 96 ? -10.918 -4.094 6.626 1.00 91.12 96 PHE A C 1
ATOM 784 O O . PHE A 1 96 ? -12.030 -3.594 6.754 1.00 91.12 96 PHE A O 1
ATOM 791 N N . ALA A 1 97 ? -10.438 -5.014 7.471 1.00 92.12 97 ALA A N 1
ATOM 792 C CA . ALA A 1 97 ? -11.203 -5.544 8.601 1.00 92.12 97 ALA A CA 1
ATOM 793 C C . ALA A 1 97 ? -11.587 -4.438 9.598 1.00 92.12 97 ALA A C 1
ATOM 795 O O . ALA A 1 97 ? -12.755 -4.307 9.948 1.00 92.12 97 ALA A O 1
ATOM 796 N N . GLU A 1 98 ? -10.632 -3.588 9.988 1.00 91.88 98 GLU A N 1
ATOM 797 C CA . GLU A 1 98 ? -10.871 -2.441 10.874 1.00 91.88 98 GLU A CA 1
ATOM 798 C C . GLU A 1 98 ? -11.907 -1.474 10.280 1.00 91.88 98 GLU A C 1
ATOM 800 O O . GLU A 1 98 ? -12.825 -1.050 10.977 1.00 91.88 98 GLU A O 1
ATOM 805 N N . ARG A 1 99 ? -11.805 -1.150 8.981 1.00 91.12 99 ARG A N 1
ATOM 806 C CA . ARG A 1 99 ? -12.785 -0.286 8.296 1.00 91.12 99 ARG A CA 1
ATOM 807 C C . ARG A 1 99 ? -14.175 -0.904 8.243 1.00 91.12 99 ARG A C 1
ATOM 809 O O . ARG A 1 99 ? -15.157 -0.181 8.380 1.00 91.12 99 ARG A O 1
ATOM 816 N N . LEU A 1 100 ? -14.262 -2.211 8.022 1.00 91.00 100 LEU A N 1
ATOM 817 C CA . LEU A 1 100 ? -15.541 -2.905 7.950 1.00 91.00 100 LEU A CA 1
ATOM 818 C C . LEU A 1 100 ? -16.224 -2.955 9.325 1.00 91.00 100 LEU A C 1
ATOM 820 O O . LEU A 1 100 ? -17.405 -2.635 9.428 1.00 91.00 100 LEU A O 1
ATOM 824 N N . LEU A 1 101 ? -15.459 -3.227 10.389 1.00 89.25 101 LEU A N 1
ATOM 825 C CA . LEU A 1 101 ? -15.945 -3.150 11.772 1.00 89.25 101 LEU A CA 1
ATOM 826 C C . LEU A 1 101 ? -16.432 -1.742 12.140 1.00 89.25 101 LEU A C 1
ATOM 828 O O . LEU A 1 101 ? -17.494 -1.590 12.740 1.00 89.25 101 LEU A O 1
ATOM 832 N N . LEU A 1 102 ? -15.689 -0.707 11.735 1.00 91.06 102 LEU A N 1
ATOM 833 C CA . LEU A 1 102 ? -16.071 0.695 11.932 1.00 91.06 102 LEU A CA 1
ATOM 834 C C . LEU A 1 102 ? -17.379 1.060 11.231 1.00 91.06 102 LEU A C 1
ATOM 836 O O . LEU A 1 102 ? -18.148 1.864 11.748 1.00 91.06 102 LEU A O 1
ATOM 840 N N . LYS A 1 103 ? -17.639 0.479 10.059 1.00 89.69 103 LYS A N 1
ATOM 841 C CA . LYS A 1 103 ? -18.872 0.716 9.304 1.00 89.69 103 LYS A CA 1
ATOM 842 C C . LYS A 1 103 ? -20.105 0.053 9.916 1.00 89.69 103 LYS A C 1
ATOM 844 O O . LYS A 1 103 ? -21.207 0.429 9.528 1.00 89.69 103 LYS A O 1
ATOM 849 N N . GLU A 1 104 ? -19.928 -0.916 10.817 1.00 85.06 104 GLU A N 1
ATOM 850 C CA . GLU A 1 104 ? -21.003 -1.784 11.328 1.00 85.06 104 GLU A CA 1
ATOM 851 C C . GLU A 1 104 ? -21.803 -2.471 10.213 1.00 85.06 104 GLU A C 1
ATOM 853 O O . GLU A 1 104 ? -22.993 -2.746 10.359 1.00 85.06 104 GLU A O 1
ATOM 858 N N . LYS A 1 105 ? -21.156 -2.722 9.074 1.00 78.81 105 LYS A N 1
ATOM 859 C CA . LYS A 1 105 ? -21.768 -3.412 7.948 1.00 78.81 105 LYS A CA 1
ATOM 860 C C . LYS A 1 105 ? -21.114 -4.768 7.800 1.00 78.81 105 LYS A C 1
ATOM 862 O O . LYS A 1 105 ? -19.947 -4.863 7.426 1.00 78.81 105 LYS A O 1
ATOM 867 N N . PHE A 1 106 ? -21.864 -5.793 8.160 1.00 79.31 106 PHE A N 1
ATOM 868 C CA . PHE A 1 106 ? -21.497 -7.174 7.925 1.00 79.31 106 PHE A CA 1
ATOM 869 C C . PHE A 1 106 ? -22.605 -7.782 7.095 1.00 79.31 106 PHE A C 1
ATOM 871 O O . PHE A 1 106 ? -23.784 -7.519 7.352 1.00 79.31 106 PHE A O 1
ATOM 878 N N . ASP A 1 107 ? -22.229 -8.642 6.160 1.00 74.75 107 ASP A N 1
ATOM 879 C CA . ASP A 1 107 ? -23.202 -9.558 5.598 1.00 74.75 107 ASP A CA 1
ATOM 880 C C . ASP A 1 107 ? -23.849 -10.342 6.757 1.00 74.75 107 ASP A C 1
ATOM 882 O O . ASP A 1 107 ? -23.177 -10.817 7.679 1.00 74.75 107 ASP A O 1
ATOM 886 N N . SER A 1 108 ? -25.180 -10.400 6.739 1.00 71.75 108 SER A N 1
ATOM 887 C CA . SER A 1 108 ? -26.020 -11.048 7.748 1.00 71.75 108 SER A CA 1
ATOM 888 C C . SER A 1 108 ? -25.629 -12.501 8.025 1.00 71.75 108 SER A C 1
ATOM 890 O O . SER A 1 108 ? -25.814 -12.983 9.143 1.00 71.75 108 SER A O 1
ATOM 892 N N . SER A 1 109 ? -25.021 -13.194 7.054 1.00 71.50 109 SER A N 1
ATOM 893 C CA . SER A 1 109 ? -24.492 -14.544 7.262 1.00 71.50 109 SER A CA 1
ATOM 894 C C . SER A 1 109 ? -23.258 -14.580 8.171 1.00 71.50 109 SER A C 1
ATOM 896 O O . SER A 1 109 ? -22.892 -15.653 8.643 1.00 71.50 109 SER A O 1
ATOM 898 N N . TYR A 1 110 ? -22.620 -13.434 8.434 1.00 67.56 110 TYR A N 1
ATOM 899 C CA . TYR A 1 110 ? -21.377 -13.297 9.201 1.00 67.56 110 TYR A CA 1
ATOM 900 C C . TYR A 1 110 ? -21.512 -12.526 10.521 1.00 67.56 110 TYR A C 1
ATOM 902 O O . TYR A 1 110 ? -20.513 -12.347 11.218 1.00 67.56 110 TYR A O 1
ATOM 910 N N . SER A 1 111 ? -22.720 -12.109 10.908 1.00 68.25 111 SER A N 1
ATOM 911 C CA . SER A 1 111 ? -22.961 -11.361 12.152 1.00 68.25 111 SER A CA 1
ATOM 912 C C . SER A 1 111 ? -23.300 -12.238 13.365 1.00 68.25 111 SER A C 1
ATOM 914 O O . SER A 1 111 ? -23.590 -11.708 14.433 1.00 68.25 111 SER A O 1
ATOM 916 N N . GLY A 1 112 ? -23.311 -13.565 13.217 1.00 81.00 112 GLY A N 1
ATOM 917 C CA . GLY A 1 112 ? -23.620 -14.484 14.313 1.00 81.00 112 GLY A CA 1
ATOM 918 C C . GLY A 1 112 ? -22.508 -14.560 15.365 1.00 81.00 112 GLY A C 1
ATOM 919 O O . GLY A 1 112 ? -21.323 -14.564 15.029 1.00 81.00 112 GLY A O 1
ATOM 920 N N . ILE A 1 113 ? -22.893 -14.711 16.639 1.00 84.75 113 ILE A N 1
ATOM 921 C CA . ILE A 1 113 ? -21.967 -14.900 17.775 1.00 84.75 113 ILE A CA 1
ATOM 922 C C . ILE A 1 113 ? -20.950 -16.017 17.496 1.00 84.75 113 ILE A C 1
ATOM 924 O O . ILE A 1 113 ? -19.766 -15.846 17.776 1.00 84.75 113 ILE A O 1
ATOM 928 N N . SER A 1 114 ? -21.379 -17.128 16.885 1.00 85.00 114 SER A N 1
ATOM 929 C CA . SER A 1 114 ? -20.504 -18.260 16.543 1.00 85.00 114 SER A CA 1
ATOM 930 C C . SER A 1 114 ? -19.322 -17.854 15.655 1.00 85.00 114 SER A C 1
ATOM 932 O O . SER A 1 114 ? -18.192 -18.298 15.863 1.00 85.00 114 SER A O 1
ATOM 934 N N . ILE A 1 115 ? -19.555 -16.959 14.694 1.00 84.94 115 ILE A N 1
ATOM 935 C CA . ILE A 1 115 ? -18.523 -16.461 13.783 1.00 84.94 115 ILE A CA 1
ATOM 936 C C . ILE A 1 115 ? -17.593 -15.512 14.530 1.00 84.94 115 ILE A C 1
ATOM 938 O O . ILE A 1 115 ? -16.379 -15.642 14.403 1.00 84.94 115 ILE A O 1
ATOM 942 N N . LEU A 1 116 ? -18.123 -14.621 15.371 1.00 86.19 116 LEU A N 1
ATOM 943 C CA . LEU A 1 116 ? -17.293 -13.744 16.200 1.00 86.19 116 LEU A CA 1
ATOM 944 C C . LEU A 1 116 ? -16.387 -14.539 17.157 1.00 86.19 116 LEU A C 1
ATOM 946 O O . LEU A 1 116 ? -15.211 -14.206 17.300 1.00 86.19 116 LEU A O 1
ATOM 950 N N . VAL A 1 117 ? -16.883 -15.623 17.762 1.00 87.56 117 VAL A N 1
ATOM 951 C CA . VAL A 1 117 ? -16.082 -16.529 18.609 1.00 87.56 117 VAL A CA 1
ATOM 952 C C . VAL A 1 117 ? -14.978 -17.213 17.798 1.00 87.56 117 VAL A C 1
ATOM 954 O O . VAL A 1 117 ? -13.824 -17.270 18.238 1.00 87.56 117 VAL A O 1
ATOM 957 N N . LYS A 1 118 ? -15.281 -17.663 16.577 1.00 87.44 118 LYS A N 1
ATOM 958 C CA . LYS A 1 118 ? -14.272 -18.215 15.664 1.00 87.44 118 LYS A CA 1
ATOM 959 C C . LYS A 1 118 ? -13.194 -17.181 15.325 1.00 87.44 118 LYS A C 1
ATOM 961 O O . LYS A 1 118 ? -12.005 -17.479 15.426 1.00 87.44 118 LYS A O 1
ATOM 966 N N . LEU A 1 119 ? -13.586 -15.941 15.024 1.00 88.19 119 LEU A N 1
ATOM 967 C CA . LEU A 1 119 ? -12.654 -14.835 14.776 1.00 88.19 119 LEU A CA 1
ATOM 968 C C . LEU A 1 119 ? -11.781 -14.523 15.985 1.00 88.19 119 LEU A C 1
ATOM 970 O O . LEU A 1 119 ? -10.569 -14.354 15.840 1.00 88.19 119 LEU A O 1
ATOM 974 N N . LYS A 1 120 ? -12.381 -14.485 17.177 1.00 89.50 120 LYS A N 1
ATOM 975 C CA . LYS A 1 120 ? -11.667 -14.315 18.443 1.00 89.50 120 LYS A CA 1
ATOM 976 C C . LYS A 1 120 ? -10.577 -15.379 18.591 1.00 89.50 120 LYS A C 1
ATOM 978 O O . LYS A 1 120 ? -9.430 -15.031 18.860 1.00 89.50 120 LYS A O 1
ATOM 983 N N . THR A 1 121 ? -10.920 -16.644 18.358 1.00 89.19 121 THR A N 1
ATOM 984 C CA . THR A 1 121 ? -9.993 -17.785 18.451 1.00 89.19 121 THR A CA 1
ATOM 985 C C . THR A 1 121 ? -8.835 -17.645 17.462 1.00 89.19 121 THR A C 1
ATOM 987 O O . THR A 1 121 ? -7.675 -17.664 17.867 1.00 89.19 121 THR A O 1
ATOM 990 N N . MET A 1 122 ? -9.133 -17.372 16.187 1.00 89.25 122 MET A N 1
ATOM 991 C CA . MET A 1 122 ? -8.111 -17.181 15.148 1.00 89.25 122 MET A CA 1
ATOM 992 C C . MET A 1 122 ? -7.142 -16.034 15.469 1.00 89.25 122 MET A C 1
ATOM 994 O O . MET A 1 122 ? -5.941 -16.128 15.203 1.00 89.25 122 MET A O 1
ATOM 998 N N . LEU A 1 123 ? -7.651 -14.930 16.024 1.00 90.69 123 LEU A N 1
ATOM 999 C CA . LEU A 1 123 ? -6.824 -13.790 16.418 1.00 90.69 123 LEU A CA 1
ATOM 1000 C C . LEU A 1 123 ? -5.934 -14.129 17.615 1.00 90.69 123 LEU A C 1
ATOM 1002 O O . LEU A 1 123 ? -4.755 -13.777 17.581 1.00 90.69 123 LEU A O 1
ATOM 1006 N N . ILE A 1 124 ? -6.462 -14.830 18.624 1.00 89.81 124 ILE A N 1
ATOM 1007 C CA . ILE A 1 124 ? -5.693 -15.305 19.786 1.00 89.81 124 ILE A CA 1
ATOM 1008 C C . ILE A 1 124 ? -4.533 -16.189 19.324 1.00 89.81 124 ILE A C 1
ATOM 1010 O O . ILE A 1 124 ? -3.381 -15.848 19.594 1.00 89.81 124 ILE A O 1
ATOM 1014 N N . GLU A 1 125 ? -4.811 -17.240 18.549 1.00 89.56 125 GLU A N 1
ATOM 1015 C CA . GLU A 1 125 ? -3.785 -18.153 18.024 1.00 89.56 125 GLU A CA 1
ATOM 1016 C C . GLU A 1 125 ? -2.709 -17.397 17.238 1.00 89.56 125 GLU A C 1
ATOM 1018 O O . GLU A 1 125 ? -1.507 -17.605 17.409 1.00 89.56 125 GLU A O 1
ATOM 1023 N N . SER A 1 126 ? -3.129 -16.465 16.380 1.00 90.75 126 SER A N 1
ATOM 1024 C CA . SER A 1 126 ? -2.204 -15.703 15.548 1.00 90.75 126 SER A CA 1
ATOM 1025 C C . SER A 1 126 ? -1.326 -14.745 16.361 1.00 90.75 126 SER A C 1
ATOM 1027 O O . SER A 1 126 ? -0.144 -14.583 16.050 1.00 90.75 126 SER A O 1
ATOM 1029 N N . ILE A 1 127 ? -1.879 -14.111 17.398 1.00 90.44 127 ILE A N 1
ATOM 1030 C CA . ILE A 1 127 ? -1.131 -13.256 18.329 1.00 90.44 127 ILE A CA 1
ATOM 1031 C C . ILE A 1 127 ? -0.116 -14.092 19.114 1.00 90.44 127 ILE A C 1
ATOM 1033 O O . ILE A 1 127 ? 1.040 -13.683 19.236 1.00 90.44 127 ILE A O 1
ATOM 1037 N N . GLU A 1 128 ? -0.521 -15.260 19.615 1.00 88.44 128 GLU A N 1
ATOM 1038 C CA . GLU A 1 128 ? 0.349 -16.163 20.370 1.00 88.44 128 GLU A CA 1
ATOM 1039 C C . GLU A 1 128 ? 1.521 -16.653 19.518 1.00 88.44 128 GLU A C 1
ATOM 1041 O O . GLU A 1 128 ? 2.672 -16.456 19.917 1.00 88.44 128 GLU A O 1
ATOM 1046 N N . LEU A 1 129 ? 1.251 -17.166 18.313 1.00 89.12 129 LEU A N 1
ATOM 1047 C CA . LEU A 1 129 ? 2.279 -17.601 17.360 1.00 89.12 129 LEU A CA 1
ATOM 1048 C C . LEU A 1 129 ? 3.277 -16.480 17.040 1.00 89.12 129 LEU A C 1
ATOM 1050 O O . LEU A 1 129 ? 4.488 -16.694 17.071 1.00 89.12 129 LEU A O 1
ATOM 1054 N N . MET A 1 130 ? 2.794 -15.260 16.781 1.00 87.62 130 MET A N 1
ATOM 1055 C CA . MET A 1 130 ? 3.673 -14.116 16.511 1.00 87.62 130 MET A CA 1
ATOM 1056 C C . MET A 1 130 ? 4.477 -13.673 17.738 1.00 87.62 130 MET A C 1
ATOM 1058 O O . MET A 1 130 ? 5.571 -13.135 17.583 1.00 87.62 130 MET A O 1
ATOM 1062 N N . SER A 1 131 ? 3.945 -13.865 18.946 1.00 84.94 131 SER A N 1
ATOM 1063 C CA . SER A 1 131 ? 4.614 -13.478 20.193 1.00 84.94 131 SER A CA 1
ATOM 1064 C C . SER A 1 131 ? 5.732 -14.437 20.612 1.00 84.94 131 SER A C 1
ATOM 1066 O O . SER A 1 131 ? 6.625 -14.035 21.355 1.00 84.94 131 SER A O 1
ATOM 1068 N N . GLN A 1 132 ? 5.695 -15.684 20.132 1.00 86.12 132 GLN A N 1
ATOM 1069 C CA . GLN A 1 132 ? 6.732 -16.694 20.375 1.00 86.12 132 GLN A CA 1
ATOM 1070 C C . GLN A 1 132 ? 7.983 -16.474 19.511 1.00 86.12 132 GLN A C 1
ATOM 1072 O O . GLN A 1 132 ? 9.065 -16.962 19.841 1.00 86.12 132 GLN A O 1
ATOM 1077 N N . ASP A 1 133 ? 7.860 -15.721 18.416 1.00 83.69 133 ASP A N 1
ATOM 1078 C CA . ASP A 1 133 ? 8.980 -15.401 17.542 1.00 83.69 133 ASP A CA 1
ATOM 1079 C C . ASP A 1 133 ? 9.956 -14.433 18.235 1.00 83.69 133 ASP A C 1
ATOM 1081 O O . ASP A 1 133 ? 9.653 -13.267 18.501 1.00 83.69 133 ASP A O 1
ATOM 1085 N N . LYS A 1 134 ? 11.168 -14.922 18.518 1.00 80.81 134 LYS A N 1
ATOM 1086 C CA . LYS A 1 134 ? 12.213 -14.156 19.215 1.00 80.81 134 LYS A CA 1
ATOM 1087 C C . LYS A 1 134 ? 12.790 -13.016 18.363 1.00 80.81 134 LYS A C 1
ATOM 1089 O O . LYS A 1 134 ? 13.409 -12.096 18.917 1.00 80.81 134 LYS A O 1
ATOM 1094 N N . SER A 1 135 ? 12.589 -13.037 17.040 1.00 82.44 135 SER A N 1
ATOM 1095 C CA . SER A 1 135 ? 13.110 -12.008 16.136 1.00 82.44 135 SER A CA 1
ATOM 1096 C C . SER A 1 135 ? 12.468 -10.641 16.411 1.00 82.44 135 SER A C 1
ATOM 1098 O O . SER A 1 135 ? 11.250 -10.475 16.443 1.00 82.44 135 SER A O 1
ATOM 1100 N N . PHE A 1 136 ? 13.301 -9.622 16.644 1.00 66.25 136 PHE A N 1
ATOM 1101 C CA . PHE A 1 136 ? 12.823 -8.257 16.855 1.00 66.25 136 PHE A CA 1
ATOM 1102 C C . PHE A 1 136 ? 12.606 -7.556 15.510 1.00 66.25 136 PHE A C 1
ATOM 1104 O O . PHE A 1 136 ? 13.516 -6.923 14.984 1.00 66.25 136 PHE A O 1
ATOM 1111 N N . ASP A 1 137 ? 11.397 -7.668 14.962 1.00 80.94 137 ASP A N 1
ATOM 1112 C CA . ASP A 1 137 ? 10.957 -6.884 13.803 1.00 80.94 137 ASP A CA 1
ATOM 1113 C C . ASP A 1 137 ? 9.931 -5.820 14.250 1.00 80.94 137 ASP A C 1
ATOM 1115 O O . ASP A 1 137 ? 8.838 -6.178 14.711 1.00 80.94 137 ASP A O 1
ATOM 1119 N N . PRO A 1 138 ? 10.237 -4.512 14.123 1.00 78.12 138 PRO A N 1
ATOM 1120 C CA . PRO A 1 138 ? 9.296 -3.428 14.416 1.00 78.12 138 PRO A CA 1
ATOM 1121 C C . PRO A 1 138 ? 7.942 -3.581 13.707 1.00 78.12 138 PRO A C 1
ATOM 1123 O O . PRO A 1 138 ? 6.899 -3.306 14.303 1.00 78.12 138 PRO A O 1
ATOM 1126 N N . ASN A 1 139 ? 7.929 -4.113 12.479 1.00 79.31 139 ASN A N 1
ATOM 1127 C CA . ASN A 1 139 ? 6.695 -4.345 11.727 1.00 79.31 139 ASN A CA 1
ATOM 1128 C C . ASN A 1 139 ? 5.805 -5.407 12.375 1.00 79.31 139 ASN A C 1
ATOM 1130 O O . ASN A 1 139 ? 4.581 -5.266 12.376 1.00 79.31 139 ASN A O 1
ATOM 1134 N N . LYS A 1 140 ? 6.409 -6.467 12.929 1.00 84.88 140 LYS A N 1
ATOM 1135 C CA . LYS A 1 140 ? 5.674 -7.511 13.655 1.00 84.88 140 LYS A CA 1
ATOM 1136 C C . LYS A 1 140 ? 5.067 -6.948 14.931 1.00 84.88 140 LYS A C 1
ATOM 1138 O O . LYS A 1 140 ? 3.911 -7.232 15.221 1.00 84.88 140 LYS A O 1
ATOM 1143 N N . LYS A 1 141 ? 5.812 -6.110 15.659 1.00 84.31 141 LYS A N 1
ATOM 1144 C CA . LYS A 1 141 ? 5.321 -5.451 16.878 1.00 84.31 141 LYS A CA 1
ATOM 1145 C C . LYS A 1 141 ? 4.068 -4.617 16.606 1.00 84.31 141 LYS A C 1
ATOM 1147 O O . LYS A 1 141 ? 3.098 -4.741 17.348 1.00 84.31 141 LYS A O 1
ATOM 1152 N N . GLU A 1 142 ? 4.080 -3.788 15.565 1.00 84.44 142 GLU A N 1
ATOM 1153 C CA . GLU A 1 142 ? 2.906 -2.984 15.203 1.00 84.44 142 GLU A CA 1
ATOM 1154 C C . GLU A 1 142 ? 1.722 -3.869 14.795 1.00 84.44 142 GLU A C 1
ATOM 1156 O O . GLU A 1 142 ? 0.594 -3.648 15.233 1.00 84.44 142 GLU A O 1
ATOM 1161 N N . LEU A 1 143 ? 1.975 -4.929 14.025 1.00 87.44 143 LEU A N 1
ATOM 1162 C CA . LEU A 1 143 ? 0.928 -5.856 13.605 1.00 87.44 143 LEU A CA 1
ATOM 1163 C C . LEU A 1 143 ? 0.297 -6.611 14.787 1.00 87.44 143 LEU A C 1
ATOM 1165 O O . LEU A 1 143 ? -0.919 -6.775 14.817 1.00 87.44 143 LEU A O 1
ATOM 1169 N N . ILE A 1 144 ? 1.090 -7.008 15.789 1.00 89.00 144 ILE A N 1
ATOM 1170 C CA . ILE A 1 144 ? 0.583 -7.616 17.031 1.00 89.00 144 ILE A CA 1
ATOM 1171 C C . ILE A 1 144 ? -0.339 -6.642 17.771 1.00 89.00 144 ILE A C 1
ATOM 1173 O O . ILE A 1 144 ? -1.432 -7.034 18.168 1.00 89.00 144 ILE A O 1
ATOM 1177 N N . LYS A 1 145 ? 0.049 -5.366 17.923 1.00 87.56 145 LYS A N 1
ATOM 1178 C CA . LYS A 1 145 ? -0.817 -4.363 18.572 1.00 87.56 145 LYS A CA 1
ATOM 1179 C C . LYS A 1 145 ? -2.157 -4.222 17.855 1.00 87.56 145 LYS A C 1
ATOM 1181 O O . LYS A 1 145 ? -3.198 -4.198 18.507 1.00 87.56 145 LYS A O 1
ATOM 1186 N N . ARG A 1 146 ? -2.131 -4.160 16.521 1.00 88.56 146 ARG A N 1
ATOM 1187 C CA . ARG A 1 146 ? -3.341 -4.063 15.695 1.00 88.56 146 ARG A CA 1
ATOM 1188 C C . ARG A 1 146 ? -4.227 -5.300 15.824 1.00 88.56 146 ARG A C 1
ATOM 1190 O O . ARG A 1 146 ? -5.435 -5.156 15.970 1.00 88.56 146 ARG A O 1
ATOM 1197 N N . LYS A 1 147 ? -3.639 -6.499 15.880 1.00 90.81 147 LYS A N 1
ATOM 1198 C CA . LYS A 1 147 ? -4.376 -7.733 16.191 1.00 90.81 147 LYS A CA 1
ATOM 1199 C C . LYS A 1 147 ? -5.013 -7.694 17.575 1.00 90.81 147 LYS A C 1
ATOM 1201 O O . LYS A 1 147 ? -6.161 -8.096 17.705 1.00 90.81 147 LYS A O 1
ATOM 1206 N N . CYS A 1 148 ? -4.313 -7.186 18.591 1.00 90.31 148 CYS A N 1
ATOM 1207 C CA . CYS A 1 148 ? -4.887 -7.029 19.929 1.00 90.31 148 CYS A CA 1
ATOM 1208 C C . CYS A 1 148 ? -6.070 -6.051 19.931 1.00 90.31 148 CYS A C 1
ATOM 1210 O O . CYS A 1 148 ? -7.085 -6.348 20.551 1.00 90.31 148 CYS A O 1
ATOM 1212 N N . LEU A 1 149 ? -5.973 -4.921 19.219 1.00 89.69 149 LEU A N 1
ATOM 1213 C CA . LEU A 1 149 ? -7.098 -3.992 19.053 1.00 89.69 149 LEU A CA 1
ATOM 1214 C C . LEU A 1 149 ? -8.294 -4.665 18.373 1.00 89.69 149 LEU A C 1
ATOM 1216 O O . LEU A 1 149 ? -9.419 -4.553 18.855 1.00 89.69 149 LEU A O 1
ATOM 1220 N N . LEU A 1 150 ? -8.038 -5.390 17.282 1.00 90.50 150 LEU A N 1
ATOM 1221 C CA . LEU A 1 150 ? -9.059 -6.122 16.541 1.00 90.50 150 LEU A CA 1
ATOM 1222 C C . LEU A 1 150 ? -9.730 -7.190 17.417 1.00 90.50 150 LEU A C 1
ATOM 1224 O O . LEU A 1 150 ? -10.952 -7.288 17.450 1.00 90.50 150 LEU A O 1
ATOM 1228 N N . LEU A 1 151 ? -8.935 -7.940 18.183 1.00 91.12 151 LEU A N 1
ATOM 1229 C CA . LEU A 1 151 ? -9.403 -8.936 19.144 1.00 91.12 151 LEU A CA 1
ATOM 1230 C C . LEU A 1 151 ? -10.269 -8.306 20.238 1.00 91.12 151 LEU A C 1
ATOM 1232 O O . LEU A 1 151 ? -11.314 -8.853 20.585 1.00 91.12 151 LEU A O 1
ATOM 1236 N N . TYR A 1 152 ? -9.850 -7.158 20.769 1.00 89.19 152 TYR A N 1
ATOM 1237 C CA . TYR A 1 152 ? -10.611 -6.421 21.774 1.00 89.19 152 TYR A CA 1
ATOM 1238 C C . TYR A 1 152 ? -11.985 -6.025 21.237 1.00 89.19 152 TYR A C 1
ATOM 1240 O O . TYR A 1 152 ? -12.993 -6.178 21.921 1.00 89.19 152 TYR A O 1
ATOM 1248 N N . TRP A 1 153 ? -12.026 -5.568 19.990 1.00 87.62 153 TRP A N 1
ATOM 1249 C CA . TRP A 1 153 ? -13.256 -5.166 19.328 1.00 87.62 153 TRP A CA 1
ATOM 1250 C C . TRP A 1 153 ? -14.199 -6.334 19.064 1.00 87.62 153 TRP A C 1
ATOM 1252 O O . TRP A 1 153 ? -15.371 -6.270 19.420 1.00 87.62 153 TRP A O 1
ATOM 1262 N N . VAL A 1 154 ? -13.674 -7.430 18.510 1.00 87.62 154 VAL A N 1
ATOM 1263 C CA . VAL A 1 154 ? -14.447 -8.659 18.301 1.00 87.62 154 VAL A CA 1
ATOM 1264 C C . VAL A 1 154 ? -15.002 -9.155 19.634 1.00 87.62 154 VAL A C 1
ATOM 1266 O O . VAL A 1 154 ? -16.170 -9.521 19.718 1.00 87.62 154 VAL A O 1
ATOM 1269 N N . HIS A 1 155 ? -14.201 -9.125 20.703 1.00 87.56 155 HIS A N 1
ATOM 1270 C CA . HIS A 1 155 ? -14.676 -9.518 22.024 1.00 87.56 155 HIS A CA 1
ATOM 1271 C C . HIS A 1 155 ? -15.768 -8.588 22.561 1.00 87.56 155 HIS A C 1
ATOM 1273 O O . HIS A 1 155 ? -16.729 -9.075 23.148 1.00 87.56 155 HIS A O 1
ATOM 1279 N N . LEU A 1 156 ? -15.649 -7.282 22.330 1.00 85.62 156 LEU A N 1
ATOM 1280 C CA . LEU A 1 156 ? -16.669 -6.308 22.696 1.00 85.62 156 LEU A CA 1
ATOM 1281 C C . LEU A 1 156 ? -17.998 -6.585 21.982 1.00 85.62 156 LEU A C 1
ATOM 1283 O O . LEU A 1 156 ? -19.034 -6.612 22.640 1.00 85.62 156 LEU A O 1
ATOM 1287 N N . ASP A 1 157 ? -17.976 -6.854 20.676 1.00 85.62 157 ASP A N 1
ATOM 1288 C CA . ASP A 1 157 ? -19.193 -7.196 19.931 1.00 85.62 157 ASP A CA 1
ATOM 1289 C C . ASP A 1 157 ? -19.799 -8.524 20.424 1.00 85.62 157 ASP A C 1
ATOM 1291 O O . ASP A 1 157 ? -21.015 -8.609 20.581 1.00 85.62 157 ASP A O 1
ATOM 1295 N N . ILE A 1 158 ? -18.979 -9.529 20.775 1.00 85.81 158 ILE A N 1
ATOM 1296 C CA . ILE A 1 158 ? -19.464 -10.761 21.433 1.00 85.81 158 ILE A CA 1
ATOM 1297 C C . ILE A 1 158 ? -20.169 -10.422 22.746 1.00 85.81 158 ILE A C 1
ATOM 1299 O O . ILE A 1 158 ? -21.287 -10.878 22.979 1.00 85.81 158 ILE A O 1
ATOM 1303 N N . VAL A 1 159 ? -19.528 -9.616 23.600 1.00 84.44 159 VAL A N 1
ATOM 1304 C CA . VAL A 1 159 ? -20.096 -9.216 24.891 1.00 84.44 159 VAL A CA 1
ATOM 1305 C C . VAL A 1 159 ? -21.410 -8.480 24.687 1.00 84.44 159 VAL A C 1
ATOM 1307 O O . VAL A 1 159 ? -22.335 -8.739 25.435 1.00 84.44 159 VAL A O 1
ATOM 1310 N N . LEU A 1 160 ? -21.545 -7.608 23.690 1.00 82.69 160 LEU A N 1
ATOM 1311 C CA . LEU A 1 160 ? -22.790 -6.871 23.444 1.00 82.69 160 LEU A CA 1
ATOM 1312 C C . LEU A 1 160 ? -23.901 -7.741 22.841 1.00 82.69 160 LEU A C 1
ATOM 1314 O O . LEU A 1 160 ? -25.076 -7.483 23.094 1.00 82.69 160 LEU A O 1
ATOM 1318 N N . GLN A 1 161 ? -23.551 -8.769 22.066 1.00 83.19 161 GLN A N 1
ATOM 1319 C CA . GLN A 1 161 ? -24.524 -9.667 21.442 1.00 83.19 161 GLN A CA 1
ATOM 1320 C C . GLN A 1 161 ? -24.976 -10.815 22.351 1.00 83.19 161 GLN A C 1
ATOM 1322 O O . GLN A 1 161 ? -26.091 -11.310 22.180 1.00 83.19 161 GLN A O 1
ATOM 1327 N N . ALA A 1 162 ? -24.145 -11.242 23.304 1.00 81.38 162 ALA A N 1
ATOM 1328 C CA . ALA A 1 162 ? -24.447 -12.361 24.190 1.00 81.38 162 ALA A CA 1
ATOM 1329 C C . ALA A 1 162 ? -25.683 -12.072 25.061 1.00 81.38 162 ALA A C 1
ATOM 1331 O O . ALA A 1 162 ? -25.692 -11.150 25.879 1.00 81.38 162 ALA A O 1
ATOM 1332 N N . ARG A 1 163 ? -26.747 -12.869 24.896 1.00 70.81 163 ARG A N 1
ATOM 1333 C CA . ARG A 1 163 ? -28.012 -12.696 25.637 1.00 70.81 163 ARG A CA 1
ATOM 1334 C C . ARG A 1 163 ? -28.115 -13.644 26.829 1.00 70.81 163 ARG A C 1
ATOM 1336 O O . ARG A 1 163 ? -28.805 -13.324 27.800 1.00 70.81 163 ARG A O 1
ATOM 1343 N N . ARG A 1 164 ? -27.452 -14.803 26.766 1.00 63.75 164 ARG A N 1
ATOM 1344 C CA . ARG A 1 164 ? -27.460 -15.842 27.805 1.00 63.75 164 ARG A CA 1
ATOM 1345 C C . ARG A 1 164 ? -26.049 -16.114 28.327 1.00 63.75 164 ARG A C 1
ATOM 1347 O O . ARG A 1 164 ? -25.055 -15.779 27.695 1.00 63.75 164 ARG A O 1
ATOM 1354 N N . GLN A 1 165 ? -25.973 -16.724 29.509 1.00 56.69 165 GLN A N 1
ATOM 1355 C CA . GLN A 1 165 ? -24.705 -17.102 30.141 1.00 56.69 165 GLN A CA 1
ATOM 1356 C C . GLN A 1 165 ? -23.983 -18.223 29.383 1.00 56.69 165 GLN A C 1
ATOM 1358 O O . GLN A 1 165 ? -22.758 -18.214 29.314 1.00 56.69 165 GLN A O 1
ATOM 1363 N N . GLU A 1 166 ? -24.736 -19.133 28.764 1.00 61.84 166 GLU A N 1
ATOM 1364 C CA . GLU A 1 166 ? -24.210 -20.198 27.901 1.00 61.84 166 GLU A CA 1
ATOM 1365 C C . GLU A 1 166 ? -23.483 -19.623 26.673 1.00 61.84 166 GLU A C 1
ATOM 1367 O O . GLU A 1 166 ? -22.388 -20.076 26.356 1.00 61.84 166 GLU A O 1
ATOM 1372 N N . ASP A 1 167 ? -23.995 -18.530 26.085 1.00 63.97 167 ASP A N 1
ATOM 1373 C CA . ASP A 1 167 ? -23.351 -17.816 24.966 1.00 63.97 167 ASP A CA 1
ATOM 1374 C C . ASP A 1 167 ? -21.985 -17.206 25.350 1.00 63.97 167 ASP A C 1
ATOM 1376 O O . ASP A 1 167 ? -21.170 -16.898 24.483 1.00 63.97 167 ASP A O 1
ATOM 1380 N N . LEU A 1 168 ? -21.737 -17.003 26.651 1.00 61.41 168 LEU A N 1
ATOM 1381 C CA . LEU A 1 168 ? -20.490 -16.476 27.217 1.00 61.41 168 LEU A CA 1
ATOM 1382 C C . LEU A 1 168 ? -19.544 -17.581 27.725 1.00 61.41 168 LEU A C 1
ATOM 1384 O O . LEU A 1 168 ? -18.362 -17.308 27.941 1.00 61.41 168 LEU A O 1
ATOM 1388 N N . GLY A 1 169 ? -20.023 -18.818 27.894 1.00 56.69 169 GLY A N 1
ATOM 1389 C CA . GLY A 1 169 ? -19.226 -19.955 28.374 1.00 56.69 169 GLY A CA 1
ATOM 1390 C C . GLY A 1 169 ? -18.049 -20.285 27.451 1.00 56.69 169 GLY A C 1
ATOM 1391 O O . GLY A 1 169 ? -16.916 -20.404 27.923 1.00 56.69 169 GLY A O 1
ATOM 1392 N N . ASP A 1 170 ? -18.292 -20.279 26.137 1.00 54.94 170 ASP A N 1
ATOM 1393 C CA . ASP A 1 170 ? -17.279 -20.491 25.086 1.00 54.94 170 ASP A CA 1
ATOM 1394 C C . ASP A 1 170 ? -16.378 -19.260 24.840 1.00 54.94 170 ASP A C 1
ATOM 1396 O O . ASP A 1 170 ? -15.443 -19.286 24.038 1.00 54.94 170 ASP A O 1
ATOM 1400 N N . VAL A 1 171 ? -16.618 -18.151 25.551 1.00 57.22 171 VAL A N 1
ATOM 1401 C CA . VAL A 1 171 ? -15.933 -16.865 25.349 1.00 57.22 171 VAL A CA 1
ATOM 1402 C C . VAL A 1 171 ? -14.715 -16.709 26.267 1.00 57.22 171 VAL A C 1
ATOM 1404 O O . VAL A 1 171 ? -13.906 -15.811 26.047 1.00 57.22 171 VAL A O 1
ATOM 1407 N N . ASN A 1 172 ? -14.483 -17.596 27.236 1.00 63.00 172 ASN A N 1
ATOM 1408 C CA . ASN A 1 172 ? -13.379 -17.485 28.207 1.00 63.00 172 ASN A CA 1
ATOM 1409 C C . ASN A 1 172 ? -11.977 -17.857 27.673 1.00 63.00 172 ASN A C 1
ATOM 1411 O O . ASN A 1 172 ? -11.071 -18.166 28.451 1.00 63.00 172 ASN A O 1
ATOM 1415 N N . LEU A 1 173 ? -11.759 -17.790 26.358 1.00 60.22 173 LEU A N 1
ATOM 1416 C CA . LEU A 1 173 ? -10.428 -17.913 25.763 1.00 60.22 173 LEU A CA 1
ATOM 1417 C C . LEU A 1 173 ? -9.549 -16.728 26.195 1.00 60.22 173 LEU A C 1
ATOM 1419 O O . LEU A 1 173 ? -9.837 -15.568 25.875 1.00 60.22 173 LEU A O 1
ATOM 1423 N N . LYS A 1 174 ? -8.481 -17.034 26.939 1.00 71.12 174 LYS A N 1
ATOM 1424 C CA . LYS A 1 174 ? -7.460 -16.083 27.407 1.00 71.12 174 LYS A CA 1
ATOM 1425 C C . LYS A 1 174 ? -6.216 -16.192 26.531 1.00 71.12 174 LYS A C 1
ATOM 1427 O O . LYS A 1 174 ? -5.901 -17.279 26.063 1.00 71.12 174 LYS A O 1
ATOM 1432 N N . LEU A 1 175 ? -5.475 -15.093 26.374 1.00 67.44 175 LEU A N 1
ATOM 1433 C CA . LEU A 1 175 ? -4.135 -15.163 25.787 1.00 67.44 175 LEU A CA 1
ATOM 1434 C C . LEU A 1 175 ? -3.186 -15.801 26.805 1.00 67.44 175 LEU A C 1
ATOM 1436 O O . LEU A 1 175 ? -3.061 -15.322 27.941 1.00 67.44 175 LEU A O 1
ATOM 1440 N N . SER A 1 176 ? -2.475 -16.836 26.378 1.00 70.94 176 SER A N 1
ATOM 1441 C CA . SER A 1 176 ? -1.449 -17.515 27.160 1.00 70.94 176 SER A CA 1
ATOM 1442 C C . SER A 1 176 ? -0.354 -16.525 27.561 1.00 70.94 176 SER A C 1
ATOM 1444 O O . SER A 1 176 ? 0.236 -15.828 26.730 1.00 70.94 176 SER A O 1
ATOM 1446 N N . ARG A 1 177 ? -0.068 -16.429 28.865 1.00 59.28 177 ARG A N 1
ATOM 1447 C CA . ARG A 1 177 ? 1.023 -15.583 29.370 1.00 59.28 177 ARG A CA 1
ATOM 1448 C C . ARG A 1 177 ? 2.363 -16.254 29.062 1.00 59.28 177 ARG A C 1
ATOM 1450 O O . ARG A 1 177 ? 2.807 -17.111 29.816 1.00 59.28 177 ARG A O 1
ATOM 1457 N N . SER A 1 178 ? 3.023 -15.841 27.982 1.00 54.69 178 SER A N 1
ATOM 1458 C CA . SER A 1 178 ? 4.446 -16.149 27.780 1.00 54.69 178 SER A CA 1
ATOM 1459 C C . SER A 1 178 ? 5.291 -15.368 28.798 1.00 54.69 178 SER A C 1
ATOM 1461 O O . SER A 1 178 ? 5.101 -14.160 28.965 1.00 54.69 178 SER A O 1
ATOM 1463 N N . GLN A 1 179 ? 6.217 -16.045 29.488 1.00 49.50 179 GLN A N 1
ATOM 1464 C CA . GLN A 1 179 ? 7.076 -15.442 30.517 1.00 49.50 179 GLN A CA 1
ATOM 1465 C C . GLN A 1 179 ? 8.137 -14.466 29.951 1.00 49.50 179 GLN A C 1
ATOM 1467 O O . GLN A 1 179 ? 8.702 -13.689 30.715 1.00 49.50 179 GLN A O 1
ATOM 1472 N N . GLU A 1 180 ? 8.353 -14.418 28.627 1.00 56.09 180 GLU A N 1
ATOM 1473 C CA . GLU A 1 180 ? 9.416 -13.625 27.970 1.00 56.09 180 GLU A CA 1
ATOM 1474 C C . GLU A 1 180 ? 8.891 -12.495 27.048 1.00 56.09 180 GLU A C 1
ATOM 1476 O O . GLU A 1 180 ? 9.493 -12.167 26.023 1.00 56.09 180 GLU A O 1
ATOM 1481 N N . GLN A 1 181 ? 7.749 -11.871 27.354 1.00 59.09 181 GLN A N 1
ATOM 1482 C CA . GLN A 1 181 ? 7.228 -10.790 26.502 1.00 59.09 181 GLN A CA 1
ATOM 1483 C C . GLN A 1 181 ? 7.988 -9.463 26.683 1.00 59.09 181 GLN A C 1
ATOM 1485 O O . GLN A 1 181 ? 8.136 -8.955 27.795 1.00 59.09 181 GLN A O 1
ATOM 1490 N N . LYS A 1 182 ? 8.406 -8.844 25.567 1.00 64.38 182 LYS A N 1
ATOM 1491 C CA . LYS A 1 182 ? 9.070 -7.525 25.551 1.00 64.38 182 LYS A CA 1
ATOM 1492 C C . LYS A 1 182 ? 8.135 -6.412 26.065 1.00 64.38 182 LYS A C 1
ATOM 1494 O O . LYS A 1 182 ? 6.966 -6.336 25.678 1.00 64.38 182 LYS A O 1
ATOM 1499 N N . GLU A 1 183 ? 8.698 -5.500 26.861 1.00 61.88 183 GLU A N 1
ATOM 1500 C CA . GLU A 1 183 ? 8.051 -4.377 27.579 1.00 61.88 183 GLU A CA 1
ATOM 1501 C C . GLU A 1 183 ? 6.905 -3.634 26.843 1.00 61.88 183 GLU A C 1
ATOM 1503 O O . GLU A 1 183 ? 5.834 -3.475 27.426 1.00 61.88 183 GLU A O 1
ATOM 1508 N N . PRO A 1 184 ? 7.008 -3.239 25.557 1.00 60.56 184 PRO A N 1
ATOM 1509 C CA . PRO A 1 184 ? 5.932 -2.471 24.921 1.00 60.56 184 PRO A CA 1
ATOM 1510 C C . PRO A 1 184 ? 4.733 -3.311 24.457 1.00 60.56 184 PRO A C 1
ATOM 1512 O O . PRO A 1 184 ? 3.675 -2.746 24.206 1.00 60.56 184 PRO A O 1
ATOM 1515 N N . ILE A 1 185 ? 4.880 -4.630 24.302 1.00 71.75 185 ILE A N 1
ATOM 1516 C CA . ILE A 1 185 ? 3.782 -5.537 23.913 1.00 71.75 185 ILE A CA 1
ATOM 1517 C C . ILE A 1 185 ? 3.044 -6.032 25.164 1.00 71.75 185 ILE A C 1
ATOM 1519 O O . ILE A 1 185 ? 1.820 -6.152 25.161 1.00 71.75 185 ILE A O 1
ATOM 1523 N N . LYS A 1 186 ? 3.784 -6.227 26.259 1.00 80.31 186 LYS A N 1
ATOM 1524 C CA . LYS A 1 186 ? 3.279 -6.694 27.553 1.00 80.31 186 LYS A CA 1
ATOM 1525 C C . LYS A 1 186 ? 2.113 -5.853 28.083 1.00 80.31 186 LYS A C 1
ATOM 1527 O O . LYS A 1 186 ? 1.151 -6.414 28.602 1.00 80.31 186 LYS A O 1
ATOM 1532 N N . MET A 1 187 ? 2.154 -4.528 27.905 1.00 80.25 187 MET A N 1
ATOM 1533 C CA . MET A 1 187 ? 1.039 -3.649 28.286 1.00 80.25 187 MET A CA 1
ATOM 1534 C C . MET A 1 187 ? -0.243 -3.966 27.507 1.00 80.25 187 MET A C 1
ATOM 1536 O O . MET A 1 187 ? -1.291 -4.147 28.120 1.00 80.25 187 MET A O 1
ATOM 1540 N N . PHE A 1 188 ? -0.159 -4.113 26.179 1.00 76.56 188 PHE A N 1
ATOM 1541 C CA . PHE A 1 188 ? -1.319 -4.453 25.347 1.00 76.56 188 PHE A CA 1
ATOM 1542 C C . PHE A 1 188 ? -1.868 -5.834 25.697 1.00 76.56 188 PHE A C 1
ATOM 1544 O O . PHE A 1 188 ? -3.080 -5.988 25.809 1.00 76.56 188 PHE A O 1
ATOM 1551 N N . PHE A 1 189 ? -1.001 -6.821 25.936 1.00 80.06 189 PHE A N 1
ATOM 1552 C CA . PHE A 1 189 ? -1.425 -8.145 26.396 1.00 80.06 189 PHE A CA 1
ATOM 1553 C C . PHE A 1 189 ? -2.102 -8.093 27.763 1.00 80.06 189 PHE A C 1
ATOM 1555 O O . PHE A 1 189 ? -3.113 -8.758 27.956 1.00 80.06 189 PHE A O 1
ATOM 1562 N N . SER A 1 190 ? -1.576 -7.305 28.703 1.00 83.00 190 SER A N 1
ATOM 1563 C CA . SER A 1 190 ? -2.159 -7.142 30.037 1.00 83.00 190 SER A CA 1
ATOM 1564 C C . SER A 1 190 ? -3.553 -6.513 29.968 1.00 83.00 190 SER A C 1
ATOM 1566 O O . SER A 1 190 ? -4.503 -7.091 30.496 1.00 83.00 190 SER A O 1
ATOM 1568 N N . SER A 1 191 ? -3.701 -5.391 29.250 1.00 80.81 191 SER A N 1
ATOM 1569 C CA . SER A 1 191 ? -4.998 -4.728 29.044 1.00 80.81 191 SER A CA 1
ATOM 1570 C C . SER A 1 191 ? -5.986 -5.623 28.294 1.00 80.81 191 SER A C 1
ATOM 1572 O O . SER A 1 191 ? -7.145 -5.727 28.695 1.00 80.81 191 SER A O 1
ATOM 1574 N N . THR A 1 192 ? -5.526 -6.327 27.253 1.00 78.62 192 THR A N 1
ATOM 1575 C CA . THR A 1 192 ? -6.367 -7.266 26.492 1.00 78.62 192 THR A CA 1
ATOM 1576 C C . THR A 1 192 ? -6.825 -8.412 27.387 1.00 78.62 192 THR A C 1
ATOM 1578 O O . THR A 1 192 ? -8.020 -8.644 27.504 1.00 78.62 192 THR A O 1
ATOM 1581 N N . ASN A 1 193 ? -5.916 -9.074 28.107 1.00 82.44 193 ASN A N 1
ATOM 1582 C CA . ASN A 1 193 ? -6.266 -10.182 28.997 1.00 82.44 193 ASN A CA 1
ATOM 1583 C C . ASN A 1 193 ? -7.201 -9.774 30.131 1.00 82.44 193 ASN A C 1
ATOM 1585 O O . ASN A 1 193 ? -8.100 -10.538 30.458 1.00 82.44 193 ASN A O 1
ATOM 1589 N N . LYS A 1 194 ? -7.011 -8.583 30.711 1.00 84.19 194 LYS A N 1
ATOM 1590 C CA . LYS A 1 194 ? -7.908 -8.051 31.742 1.00 84.19 194 LYS A CA 1
ATOM 1591 C C . LYS A 1 194 ? -9.338 -7.907 31.220 1.00 84.19 194 LYS A C 1
ATOM 1593 O O . LYS A 1 194 ? -10.282 -8.143 31.967 1.00 84.19 194 LYS A O 1
ATOM 1598 N N . TYR A 1 195 ? -9.487 -7.528 29.953 1.00 77.88 195 TYR A N 1
ATOM 1599 C CA . TYR A 1 195 ? -10.789 -7.415 29.307 1.00 77.88 195 TYR A CA 1
ATOM 1600 C C . TYR A 1 195 ? -11.369 -8.775 28.913 1.00 77.88 195 TYR A C 1
ATOM 1602 O O . TYR A 1 195 ? -12.520 -9.053 29.223 1.00 77.88 195 TYR A O 1
ATOM 1610 N N . LEU A 1 196 ? -10.551 -9.662 28.335 1.00 79.62 196 LEU A N 1
ATOM 1611 C CA . LEU A 1 196 ? -10.948 -11.042 28.033 1.00 79.62 196 LEU A CA 1
ATOM 1612 C C . LEU A 1 196 ? -11.361 -11.832 29.288 1.00 79.62 196 LEU A C 1
ATOM 1614 O O . LEU A 1 196 ? -12.005 -12.868 29.164 1.00 79.62 196 LEU A O 1
ATOM 1618 N N . SER A 1 197 ? -10.964 -11.375 30.481 1.00 82.38 197 SER A N 1
ATOM 1619 C CA . SER A 1 197 ? -11.284 -11.991 31.769 1.00 82.38 197 SER A CA 1
ATOM 1620 C C . SER A 1 197 ? -12.440 -11.329 32.525 1.00 82.38 197 SER A C 1
ATOM 1622 O O . SER A 1 197 ? -12.543 -11.547 33.733 1.00 82.38 197 SER A O 1
ATOM 1624 N N . LEU A 1 198 ? -13.256 -10.488 31.880 1.00 81.06 198 LEU A N 1
ATOM 1625 C CA . LEU A 1 198 ? -14.443 -9.927 32.531 1.00 81.06 198 LEU A CA 1
ATOM 1626 C C . LEU A 1 198 ? -15.364 -11.049 33.017 1.00 81.06 198 LEU A C 1
ATOM 1628 O O . LEU A 1 198 ? -15.661 -11.990 32.281 1.00 81.06 198 LEU A O 1
ATOM 1632 N N . SER A 1 199 ? -15.829 -10.937 34.260 1.00 82.12 199 SER A N 1
ATOM 1633 C CA . SER A 1 199 ? -16.855 -11.850 34.770 1.00 82.12 199 SER A CA 1
ATOM 1634 C C . SER A 1 199 ? -18.179 -11.656 34.023 1.00 82.12 199 SER A C 1
ATOM 1636 O O . SER A 1 199 ? -18.447 -10.581 33.481 1.00 82.12 199 SER A O 1
ATOM 1638 N N . PHE A 1 200 ? -19.036 -12.682 34.022 1.00 78.50 200 PHE A N 1
ATOM 1639 C CA . PHE A 1 200 ? -20.373 -12.591 33.426 1.00 78.50 200 PHE A CA 1
ATOM 1640 C C . PHE A 1 200 ? -21.174 -11.409 33.995 1.00 78.50 200 PHE A C 1
ATOM 1642 O O . PHE A 1 200 ? -21.799 -10.665 33.241 1.00 78.50 200 PHE A O 1
ATOM 1649 N N . ASP A 1 201 ? -21.097 -11.186 35.309 1.00 81.94 201 ASP A N 1
ATOM 1650 C CA . ASP A 1 201 ? -21.790 -10.078 35.968 1.00 81.94 201 ASP A CA 1
ATOM 1651 C C . ASP A 1 201 ? -21.226 -8.715 35.560 1.00 81.94 201 ASP A C 1
ATOM 1653 O O . ASP A 1 201 ? -21.993 -7.788 35.302 1.00 81.94 201 ASP A O 1
ATOM 1657 N N . GLU A 1 202 ? -19.902 -8.581 35.426 1.00 84.38 202 GLU A N 1
ATOM 1658 C CA . GLU A 1 202 ? -19.293 -7.348 34.916 1.00 84.38 202 GLU A CA 1
ATOM 1659 C C . GLU A 1 202 ? -19.650 -7.089 33.450 1.00 84.38 202 GLU A C 1
ATOM 1661 O O . GLU A 1 202 ? -19.898 -5.939 33.085 1.00 84.38 202 GLU A O 1
ATOM 1666 N N . ALA A 1 203 ? -19.698 -8.133 32.619 1.00 83.31 203 ALA A N 1
ATOM 1667 C CA . ALA A 1 203 ? -20.112 -8.044 31.222 1.00 83.31 203 ALA A CA 1
ATOM 1668 C C . ALA A 1 203 ? -21.588 -7.629 31.106 1.00 83.31 203 ALA A C 1
ATOM 1670 O O . ALA A 1 203 ? -21.912 -6.700 30.368 1.00 83.31 203 ALA A O 1
ATOM 1671 N N . ARG A 1 204 ? -22.476 -8.239 31.900 1.00 81.62 204 ARG A N 1
ATOM 1672 C CA . ARG A 1 204 ? -23.900 -7.884 31.963 1.00 81.62 204 ARG A CA 1
ATOM 1673 C C . ARG A 1 204 ? -24.111 -6.471 32.504 1.00 81.62 204 ARG A C 1
ATOM 1675 O O . ARG A 1 204 ? -24.948 -5.736 31.984 1.00 81.62 204 ARG A O 1
ATOM 1682 N N . GLN A 1 205 ? -23.367 -6.069 33.534 1.00 85.56 205 GLN A N 1
ATOM 1683 C CA . GLN A 1 205 ? -23.425 -4.697 34.038 1.00 85.56 205 GLN A CA 1
ATOM 1684 C C . GLN A 1 205 ? -22.949 -3.714 32.970 1.00 85.56 205 GLN A C 1
ATOM 1686 O O . GLN A 1 205 ? -23.595 -2.699 32.746 1.00 85.56 205 GLN A O 1
ATOM 1691 N N . PHE A 1 206 ? -21.872 -4.040 32.259 1.00 83.94 206 PHE A N 1
ATOM 1692 C CA . PHE A 1 206 ? -21.390 -3.236 31.147 1.00 83.94 206 PHE A CA 1
ATOM 1693 C C . PHE A 1 206 ? -22.430 -3.110 30.021 1.00 83.94 206 PHE A C 1
ATOM 1695 O O . PHE A 1 206 ? -22.661 -1.999 29.559 1.00 83.94 206 PHE A O 1
ATOM 1702 N N . GLN A 1 207 ? -23.114 -4.190 29.627 1.00 82.12 207 GLN A N 1
ATOM 1703 C CA . GLN A 1 207 ? -24.219 -4.122 28.660 1.00 82.12 207 GLN A CA 1
ATOM 1704 C C . GLN A 1 207 ? -25.330 -3.170 29.124 1.00 82.12 207 GLN A C 1
ATOM 1706 O O . GLN A 1 207 ? -25.806 -2.351 28.340 1.00 82.12 207 GLN A O 1
ATOM 1711 N N . LYS A 1 208 ? -25.740 -3.261 30.399 1.00 84.56 208 LYS A N 1
ATOM 1712 C CA . LYS A 1 208 ? -26.751 -2.362 30.979 1.00 84.56 208 LYS A CA 1
ATOM 1713 C C . LYS A 1 208 ? -26.288 -0.911 30.942 1.00 84.56 208 LYS A C 1
ATOM 1715 O O . LYS A 1 208 ? -27.051 -0.054 30.505 1.00 84.56 208 LYS A O 1
ATOM 1720 N N . ASP A 1 209 ? -25.046 -0.666 31.354 1.00 83.06 209 ASP A N 1
ATOM 1721 C CA . ASP A 1 209 ? -24.443 0.665 31.339 1.00 83.06 209 ASP A CA 1
ATOM 1722 C C . ASP A 1 209 ? -24.452 1.231 29.916 1.00 83.06 209 ASP A C 1
ATOM 1724 O O . ASP A 1 209 ? -24.849 2.371 29.726 1.00 83.06 209 ASP A O 1
ATOM 1728 N N . VAL A 1 210 ? -24.077 0.426 28.915 1.00 81.00 210 VAL A N 1
ATOM 1729 C CA . VAL A 1 210 ? -24.064 0.804 27.495 1.00 81.00 210 VAL A CA 1
ATOM 1730 C C . VAL A 1 210 ? -25.462 1.120 26.961 1.00 81.00 210 VAL A C 1
ATOM 1732 O O . VAL A 1 210 ? -25.626 2.118 26.268 1.00 81.00 210 VAL A O 1
ATOM 1735 N N . LEU A 1 211 ? -26.474 0.313 27.292 1.00 79.31 211 LEU A N 1
ATOM 1736 C CA . LEU A 1 211 ? -27.861 0.546 26.865 1.00 79.31 211 LEU A CA 1
ATOM 1737 C C . LEU A 1 211 ? -28.460 1.825 27.465 1.00 79.31 211 LEU A C 1
ATOM 1739 O O . LEU A 1 211 ? -29.335 2.436 26.859 1.00 79.31 211 LEU A O 1
ATOM 1743 N N . GLN A 1 212 ? -28.000 2.218 28.654 1.00 80.38 212 GLN A N 1
ATOM 1744 C CA . GLN A 1 212 ? -28.417 3.446 29.337 1.00 80.38 212 GLN A CA 1
ATOM 1745 C C . GLN A 1 212 ? -27.544 4.653 28.973 1.00 80.38 212 GLN A C 1
ATOM 1747 O O . GLN A 1 212 ? -27.862 5.782 29.349 1.00 80.38 212 GLN A O 1
ATOM 1752 N N . TRP A 1 213 ? -26.436 4.433 28.262 1.00 73.50 213 TRP A N 1
ATOM 1753 C CA . TRP A 1 213 ? -25.438 5.459 28.014 1.00 73.50 213 TRP A CA 1
ATOM 1754 C C . TRP A 1 213 ? -25.907 6.438 26.937 1.00 73.50 213 TRP A C 1
ATOM 1756 O O . TRP A 1 213 ? -26.036 6.079 25.766 1.00 73.50 213 TRP A O 1
ATOM 1766 N N . ASN A 1 214 ? -26.048 7.716 27.300 1.00 67.50 214 ASN A N 1
ATOM 1767 C CA . ASN A 1 214 ? -26.172 8.794 26.325 1.00 67.50 214 ASN A CA 1
ATOM 1768 C C . ASN A 1 214 ? -24.789 9.406 26.051 1.00 67.50 214 ASN A C 1
ATOM 1770 O O . ASN A 1 214 ? -24.184 10.034 26.916 1.00 67.50 214 ASN A O 1
ATOM 1774 N N . VAL A 1 215 ? -24.244 9.170 24.856 1.00 60.59 215 VAL A N 1
ATOM 1775 C CA . VAL A 1 215 ? -22.843 9.487 24.492 1.00 60.59 215 VAL A CA 1
ATOM 1776 C C . VAL A 1 215 ? -22.583 11.002 24.388 1.00 60.59 215 VAL A C 1
ATOM 1778 O O . VAL A 1 215 ? -21.457 11.427 24.148 1.00 60.59 215 VAL A O 1
ATOM 1781 N N . GLN A 1 216 ? -23.604 11.836 24.599 1.00 59.56 216 GLN A N 1
ATOM 1782 C CA . GLN A 1 216 ? -23.490 13.291 24.508 1.00 59.56 216 GLN A CA 1
ATOM 1783 C C . GLN A 1 216 ? -22.766 13.960 25.693 1.00 59.56 216 GLN A C 1
ATOM 1785 O O . GLN A 1 216 ? -22.332 15.096 25.535 1.00 59.56 216 GLN A O 1
ATOM 1790 N N . ASP A 1 217 ? -22.561 13.280 26.829 1.00 62.09 217 ASP A N 1
ATOM 1791 C CA . ASP A 1 217 ? -21.809 13.849 27.962 1.00 62.09 217 ASP A CA 1
ATOM 1792 C C . ASP A 1 217 ? -20.290 13.610 27.837 1.00 62.09 217 ASP A C 1
ATOM 1794 O O . ASP A 1 217 ? -19.739 12.577 28.234 1.00 62.09 217 ASP A O 1
ATOM 1798 N N . GLU A 1 218 ? -19.595 14.607 27.284 1.00 54.66 218 GLU A N 1
ATOM 1799 C CA . GLU A 1 218 ? -18.149 14.615 26.997 1.00 54.66 218 GLU A CA 1
ATOM 1800 C C . GLU A 1 218 ? -17.252 14.463 28.243 1.00 54.66 218 GLU A C 1
ATOM 1802 O O . GLU A 1 218 ? -16.098 14.043 28.143 1.00 54.66 218 GLU A O 1
ATOM 1807 N N . THR A 1 219 ? -17.763 14.777 29.434 1.00 56.06 219 THR A N 1
ATOM 1808 C CA . THR A 1 219 ? -16.984 14.861 30.682 1.00 56.06 219 THR A CA 1
ATOM 1809 C C . THR A 1 219 ? -16.853 13.535 31.434 1.00 56.06 219 THR A C 1
ATOM 1811 O O . THR A 1 219 ? -16.036 13.433 32.349 1.00 56.06 219 THR A O 1
ATOM 1814 N N . ILE A 1 220 ? -17.605 12.497 31.050 1.00 56.19 220 ILE A N 1
ATOM 1815 C CA . ILE A 1 220 ? -17.792 11.299 31.890 1.00 56.19 220 ILE A CA 1
ATOM 1816 C C . ILE A 1 220 ? -16.874 10.123 31.498 1.00 56.19 220 ILE A C 1
ATOM 1818 O O . ILE A 1 220 ? -16.767 9.147 32.242 1.00 56.19 220 ILE A O 1
ATOM 1822 N N . VAL A 1 221 ? -16.157 10.186 30.369 1.00 68.06 221 VAL A N 1
ATOM 1823 C CA . VAL A 1 221 ? -15.336 9.050 29.894 1.00 68.06 221 VAL A CA 1
ATOM 1824 C C . VAL A 1 221 ? -14.017 8.927 30.670 1.00 68.06 221 VAL A C 1
ATOM 1826 O O . VAL A 1 221 ? -13.580 7.822 31.005 1.00 68.06 221 VAL A O 1
ATOM 1829 N N . VAL A 1 222 ? -13.365 10.048 30.984 1.00 70.19 222 VAL A N 1
ATOM 1830 C CA . VAL A 1 222 ? -12.035 10.039 31.606 1.00 70.19 222 VAL A CA 1
ATOM 1831 C C . VAL A 1 222 ? -12.153 9.734 33.103 1.00 70.19 222 VAL A C 1
ATOM 1833 O O . VAL A 1 222 ? -12.753 10.489 33.858 1.00 70.19 222 VAL A O 1
ATOM 1836 N N . GLY A 1 223 ? -11.569 8.612 33.536 1.00 75.06 223 GLY A N 1
ATOM 1837 C CA . GLY A 1 223 ? -11.639 8.120 34.922 1.00 75.06 223 GLY A CA 1
ATOM 1838 C C . GLY A 1 223 ? -12.473 6.848 35.097 1.00 75.06 223 GLY A C 1
ATOM 1839 O O . GLY A 1 223 ? -12.432 6.221 36.155 1.00 75.06 223 GLY A O 1
ATOM 1840 N N . GLN A 1 224 ? -13.176 6.404 34.052 1.00 84.44 224 GLN A N 1
ATOM 1841 C CA . GLN A 1 224 ? -13.850 5.107 34.066 1.00 84.44 224 GLN A CA 1
ATOM 1842 C C . GLN A 1 224 ? -12.881 3.929 33.905 1.00 84.44 224 GLN A C 1
ATOM 1844 O O . GLN A 1 224 ? -11.714 4.099 33.548 1.00 84.44 224 GLN A O 1
ATOM 1849 N N . LYS A 1 225 ? -13.376 2.700 34.111 1.00 86.06 225 LYS A N 1
ATOM 1850 C CA . LYS A 1 225 ? -12.622 1.485 33.764 1.00 86.06 225 LYS A CA 1
ATOM 1851 C C . LYS A 1 225 ? -12.253 1.508 32.269 1.00 86.06 225 LYS A C 1
ATOM 1853 O O . LYS A 1 225 ? -13.069 1.882 31.432 1.00 86.06 225 LYS A O 1
ATOM 1858 N N . GLU A 1 226 ? -11.036 1.068 31.944 1.00 85.44 226 GLU A N 1
ATOM 1859 C CA . GLU A 1 226 ? -10.437 1.135 30.596 1.00 85.44 226 GLU A CA 1
ATOM 1860 C C . GLU A 1 226 ? -11.352 0.611 29.474 1.00 85.44 226 GLU A C 1
ATOM 1862 O O . GLU A 1 226 ? -11.424 1.224 28.417 1.00 85.44 226 GLU A O 1
ATOM 1867 N N . TYR A 1 227 ? -12.108 -0.464 29.711 1.00 84.06 227 TYR A N 1
ATOM 1868 C CA . TYR A 1 227 ? -13.014 -1.027 28.706 1.00 84.06 227 TYR A CA 1
ATOM 1869 C C . TYR A 1 227 ? -14.233 -0.161 28.390 1.00 84.06 227 TYR A C 1
ATOM 1871 O O . TYR A 1 227 ? -14.715 -0.176 27.260 1.00 84.06 227 TYR A O 1
ATOM 1879 N N . LYS A 1 228 ? -14.718 0.618 29.365 1.00 86.44 228 LYS A N 1
ATOM 1880 C CA . LYS A 1 228 ? -15.790 1.588 29.126 1.00 86.44 228 LYS A CA 1
ATOM 1881 C C . LYS A 1 228 ? -15.274 2.726 28.256 1.00 86.44 228 LYS A C 1
ATOM 1883 O O . LYS A 1 228 ? -15.919 3.081 27.280 1.00 86.44 228 LYS A O 1
ATOM 1888 N N . GLN A 1 229 ? -14.064 3.211 28.552 1.00 88.88 229 GLN A N 1
ATOM 1889 C CA . GLN A 1 229 ? -13.390 4.209 27.718 1.00 88.88 229 GLN A CA 1
ATOM 1890 C C . GLN A 1 229 ? -13.193 3.696 26.289 1.00 88.88 229 GLN A C 1
ATOM 1892 O O . GLN A 1 229 ? -13.529 4.390 25.333 1.00 88.88 229 GLN A O 1
ATOM 1897 N N . PHE A 1 230 ? -12.705 2.459 26.147 1.00 89.06 230 PHE A N 1
ATOM 1898 C CA . PHE A 1 230 ? -12.524 1.814 24.850 1.00 89.06 230 PHE A CA 1
ATOM 1899 C C . PHE A 1 230 ? -13.842 1.735 24.073 1.00 89.06 230 PHE A C 1
ATOM 1901 O O . PHE A 1 230 ? -13.876 2.111 22.905 1.00 89.06 230 PHE A O 1
ATOM 1908 N N . TYR A 1 231 ? -14.932 1.309 24.721 1.00 89.56 231 TYR A N 1
ATOM 1909 C CA . TYR A 1 231 ? -16.255 1.260 24.100 1.00 89.56 231 TYR A CA 1
ATOM 1910 C C . TYR A 1 231 ? -16.734 2.634 23.633 1.00 89.56 231 TYR A C 1
ATOM 1912 O O . TYR A 1 231 ? -17.121 2.770 22.476 1.00 89.56 231 TYR A O 1
ATOM 1920 N N . SER A 1 232 ? -16.663 3.659 24.489 1.00 88.88 232 SER A N 1
ATOM 1921 C CA . SER A 1 232 ? -17.071 5.020 24.120 1.00 88.88 232 SER A CA 1
ATOM 1922 C C . SER A 1 232 ? -16.292 5.532 22.906 1.00 88.88 232 SER A C 1
ATOM 1924 O O . SER A 1 232 ? -16.870 6.139 22.009 1.00 88.88 232 SER A O 1
ATOM 1926 N N . ILE A 1 233 ? -14.987 5.252 22.840 1.00 92.00 233 ILE A N 1
ATOM 1927 C CA . ILE A 1 233 ? -14.158 5.615 21.685 1.00 92.00 233 ILE A CA 1
ATOM 1928 C C . ILE A 1 233 ? -14.583 4.827 20.445 1.00 92.00 233 ILE A C 1
ATOM 1930 O O . ILE A 1 233 ? -14.741 5.425 19.385 1.00 92.00 233 ILE A O 1
ATOM 1934 N N . VAL A 1 234 ? -14.777 3.509 20.556 1.00 91.00 234 VAL A N 1
ATOM 1935 C CA . VAL A 1 234 ? -15.263 2.666 19.453 1.00 91.00 234 VAL A CA 1
ATOM 1936 C C . VAL A 1 234 ? -16.594 3.181 18.915 1.00 91.00 234 VAL A C 1
ATOM 1938 O O . VAL A 1 234 ? -16.748 3.271 17.700 1.00 91.00 234 VAL A O 1
ATOM 1941 N N . ASP A 1 235 ? -17.532 3.546 19.787 1.00 89.62 235 ASP A N 1
ATOM 1942 C CA . ASP A 1 235 ? -18.832 4.072 19.382 1.00 89.62 235 ASP A CA 1
ATOM 1943 C C . ASP A 1 235 ? -18.692 5.415 18.653 1.00 89.62 235 ASP A C 1
ATOM 1945 O O . ASP A 1 235 ? -19.200 5.566 17.541 1.00 89.62 235 ASP A O 1
ATOM 1949 N N . LEU A 1 236 ? -17.908 6.358 19.193 1.00 91.69 236 LEU A N 1
ATOM 1950 C CA . LEU A 1 236 ? -17.596 7.618 18.505 1.00 91.69 236 LEU A CA 1
ATOM 1951 C C . LEU A 1 236 ? -16.961 7.372 17.131 1.00 91.69 236 LEU A C 1
ATOM 1953 O O . LEU A 1 236 ? -17.334 8.018 16.151 1.00 91.69 236 LEU A O 1
ATOM 1957 N N . LEU A 1 237 ? -16.024 6.425 17.041 1.00 93.25 237 LEU A N 1
ATOM 1958 C CA . LEU A 1 237 ? -15.407 6.040 15.779 1.00 93.25 237 LEU A CA 1
ATOM 1959 C C . LEU A 1 237 ? -16.442 5.456 14.808 1.00 93.25 237 LEU A C 1
ATOM 1961 O O . LEU A 1 237 ? -16.508 5.914 13.673 1.00 93.25 237 LEU A O 1
ATOM 1965 N N . LYS A 1 238 ? -17.285 4.513 15.240 1.00 91.81 238 LYS A N 1
ATOM 1966 C CA . LYS A 1 238 ? -18.348 3.910 14.419 1.00 91.81 238 LYS A CA 1
ATOM 1967 C C . LYS A 1 238 ? -19.329 4.952 13.905 1.00 91.81 238 LYS A C 1
ATOM 1969 O O . LYS A 1 238 ? -19.691 4.936 12.729 1.00 91.81 238 LYS A O 1
ATOM 1974 N N . GLN A 1 239 ? -19.717 5.908 14.752 1.00 90.44 239 GLN A N 1
ATOM 1975 C CA . GLN A 1 239 ? -20.544 7.031 14.330 1.00 90.44 239 GLN A CA 1
ATOM 1976 C C . GLN A 1 239 ? -19.898 7.744 13.136 1.00 90.44 239 GLN A C 1
ATOM 1978 O O . GLN A 1 239 ? -20.559 7.905 12.119 1.00 90.44 239 GLN A O 1
ATOM 1983 N N . MET A 1 240 ? -18.603 8.060 13.149 1.00 92.12 240 MET A N 1
ATOM 1984 C CA . MET A 1 240 ? -17.960 8.763 12.024 1.00 92.12 240 MET A CA 1
ATOM 1985 C C . MET A 1 240 ? -18.020 8.038 10.665 1.00 92.12 240 MET A C 1
ATOM 1987 O O . MET A 1 240 ? -17.873 8.689 9.633 1.00 92.12 240 MET A O 1
ATOM 1991 N N . PHE A 1 241 ? -18.257 6.724 10.636 1.00 90.62 241 PHE A N 1
ATOM 1992 C CA . PHE A 1 241 ? -18.314 5.930 9.401 1.00 90.62 241 PHE A CA 1
ATOM 1993 C C . PHE A 1 241 ? -19.733 5.736 8.852 1.00 90.62 241 PHE A C 1
ATOM 1995 O O . PHE A 1 241 ? -19.894 5.252 7.725 1.00 90.62 241 PHE A O 1
ATOM 2002 N N . LYS A 1 242 ? -20.771 6.145 9.592 1.00 88.50 242 LYS A N 1
ATOM 2003 C CA . LYS A 1 242 ? -22.163 6.064 9.128 1.00 88.50 242 LYS A CA 1
ATOM 2004 C C . LYS A 1 242 ? -22.374 7.061 7.984 1.00 88.50 242 LYS A C 1
ATOM 2006 O O . LYS A 1 242 ? -22.277 8.265 8.182 1.00 88.50 242 LYS A O 1
ATOM 2011 N N . ILE A 1 243 ? -22.678 6.545 6.786 1.00 67.81 243 ILE A N 1
ATOM 2012 C CA . ILE A 1 243 ? -22.798 7.303 5.516 1.00 67.81 243 ILE A CA 1
ATOM 2013 C C . ILE A 1 243 ? -23.787 8.479 5.610 1.00 67.81 243 ILE A C 1
ATOM 2015 O O . ILE A 1 243 ? -23.627 9.474 4.915 1.00 67.81 243 ILE A O 1
ATOM 2019 N N . GLN A 1 244 ? -24.794 8.379 6.479 1.00 72.19 244 GLN A N 1
ATOM 2020 C CA . GLN A 1 244 ? -25.815 9.413 6.675 1.00 72.19 244 GLN A CA 1
ATOM 2021 C C . GLN A 1 244 ? -25.344 10.602 7.524 1.00 72.19 244 GLN A C 1
ATOM 2023 O O . GLN A 1 244 ? -26.089 11.566 7.693 1.00 72.19 244 GLN A O 1
ATOM 2028 N N . ASN A 1 245 ? -24.147 10.544 8.104 1.00 71.56 245 ASN A N 1
ATOM 2029 C CA . ASN A 1 245 ? -23.710 11.589 9.010 1.00 71.56 245 ASN A CA 1
ATOM 2030 C C . ASN A 1 245 ? -23.295 12.850 8.261 1.00 71.56 245 ASN A C 1
ATOM 2032 O O . ASN A 1 245 ? -22.468 12.813 7.351 1.00 71.56 245 ASN A O 1
ATOM 2036 N N . SER A 1 246 ? -23.840 13.984 8.706 1.00 81.19 246 SER A N 1
ATOM 2037 C CA . SER A 1 246 ? -23.348 15.292 8.296 1.00 81.19 246 SER A CA 1
ATOM 2038 C C . SER A 1 246 ? -21.886 15.450 8.718 1.00 81.19 246 SER A C 1
ATOM 2040 O O . SER A 1 246 ? -21.444 14.901 9.736 1.00 81.19 246 SER A O 1
ATOM 2042 N N . GLY A 1 247 ? -21.123 16.228 7.948 1.00 84.69 247 GLY A N 1
ATOM 2043 C CA . GLY A 1 247 ? -19.733 16.529 8.290 1.00 84.69 247 GLY A CA 1
ATOM 2044 C C . GLY A 1 247 ? -19.580 17.121 9.696 1.00 84.69 247 GLY A C 1
ATOM 2045 O O . GLY A 1 247 ? -18.602 16.824 10.378 1.00 84.69 247 GLY A O 1
ATOM 2046 N N . ASP A 1 248 ? -20.588 17.849 10.179 1.00 88.31 248 ASP A N 1
ATOM 2047 C CA . ASP A 1 248 ? -20.612 18.435 11.523 1.00 88.31 248 ASP A CA 1
ATOM 2048 C C . ASP A 1 248 ? -20.652 17.378 12.627 1.00 88.31 248 ASP A C 1
ATOM 2050 O O . ASP A 1 248 ? -19.975 17.524 13.645 1.00 88.31 248 ASP A O 1
ATOM 2054 N N . ARG A 1 249 ? -21.376 16.270 12.417 1.00 88.88 249 ARG A N 1
ATOM 2055 C CA . ARG A 1 249 ? -21.387 15.155 13.371 1.00 88.88 249 ARG A CA 1
ATOM 2056 C C . ARG A 1 249 ? -20.022 14.481 13.445 1.00 88.88 249 ARG A C 1
ATOM 2058 O O . ARG A 1 249 ? -19.551 14.202 14.544 1.00 88.88 249 ARG A O 1
ATOM 2065 N N . ILE A 1 250 ? -19.366 14.274 12.300 1.00 91.56 250 ILE A N 1
ATOM 2066 C CA . ILE A 1 250 ? -17.998 13.732 12.257 1.00 91.56 250 ILE A CA 1
ATOM 2067 C C . ILE A 1 250 ? -17.041 14.671 13.000 1.00 91.56 250 ILE A C 1
ATOM 2069 O O . ILE A 1 250 ? -16.258 14.222 13.835 1.00 91.56 250 ILE A O 1
ATOM 2073 N N . LEU A 1 251 ? -17.136 15.979 12.751 1.00 92.38 251 LEU A N 1
ATOM 2074 C CA . LEU A 1 251 ? -16.336 16.986 13.448 1.00 92.38 251 LEU A CA 1
ATOM 2075 C C . LEU A 1 251 ? -16.581 16.979 14.958 1.00 92.38 251 LEU A C 1
ATOM 2077 O O . LEU A 1 251 ? -15.621 17.117 15.713 1.00 92.38 251 LEU A O 1
ATOM 2081 N N . ASN A 1 252 ? -17.824 16.792 15.403 1.00 91.50 252 ASN A N 1
ATOM 2082 C CA . ASN A 1 252 ? -18.138 16.686 16.824 1.00 91.50 252 ASN A CA 1
ATOM 2083 C C . ASN A 1 252 ? -17.493 15.446 17.453 1.00 91.50 252 ASN A C 1
ATOM 2085 O O . ASN A 1 252 ? -16.795 15.558 18.454 1.00 91.50 252 ASN A O 1
ATOM 2089 N N . CYS A 1 253 ? -17.614 14.279 16.811 1.00 92.50 253 CYS A N 1
ATOM 2090 C CA . CYS A 1 253 ? -16.925 13.069 17.264 1.00 92.50 253 CYS A CA 1
ATOM 2091 C C . CYS A 1 253 ? -15.404 13.287 17.360 1.00 92.50 253 CYS A C 1
ATOM 2093 O O . CYS A 1 253 ? -14.792 12.897 18.351 1.00 92.50 253 CYS A O 1
ATOM 2095 N N . LEU A 1 254 ? -14.789 13.955 16.377 1.00 94.12 254 LEU A N 1
ATOM 2096 C CA . LEU A 1 254 ? -13.355 14.263 16.405 1.00 94.12 254 LEU A CA 1
ATOM 2097 C C . LEU A 1 254 ? -12.974 15.237 17.526 1.00 94.12 254 LEU A C 1
ATOM 2099 O O . LEU A 1 254 ? -11.935 15.042 18.154 1.00 94.12 254 LEU A O 1
ATOM 2103 N N . LYS A 1 255 ? -13.796 16.255 17.810 1.00 93.00 255 LYS A N 1
ATOM 2104 C CA . LYS A 1 255 ? -13.596 17.139 18.972 1.00 93.00 255 LYS A CA 1
ATOM 2105 C C . LYS A 1 255 ? -13.610 16.339 20.273 1.00 93.00 255 LYS A C 1
ATOM 2107 O O . LYS A 1 255 ? -12.721 16.527 21.094 1.00 93.00 255 LYS A O 1
ATOM 2112 N N . ASN A 1 256 ? -14.522 15.379 20.413 1.00 91.38 256 ASN A N 1
ATOM 2113 C CA . ASN A 1 256 ? -14.611 14.544 21.615 1.00 91.38 256 ASN A CA 1
ATOM 2114 C C . ASN A 1 256 ? -13.362 13.670 21.790 1.00 91.38 256 ASN A C 1
ATOM 2116 O O . ASN A 1 256 ? -12.819 13.569 22.891 1.00 91.38 256 ASN A O 1
ATOM 2120 N N . LEU A 1 257 ? -12.859 13.080 20.699 1.00 92.75 257 LEU A N 1
ATOM 2121 C CA . LEU A 1 257 ? -11.617 12.300 20.724 1.00 92.75 257 LEU A CA 1
ATOM 2122 C C . LEU A 1 257 ? -10.394 13.166 21.051 1.00 92.75 257 LEU A C 1
ATOM 2124 O O . LEU A 1 257 ? -9.514 12.736 21.797 1.00 92.75 257 LEU A O 1
ATOM 2128 N N . GLU A 1 258 ? -10.331 14.385 20.520 1.00 92.50 258 GLU A N 1
ATOM 2129 C CA . GLU A 1 258 ? -9.270 15.340 20.840 1.00 92.50 258 GLU A CA 1
ATOM 2130 C C . GLU A 1 258 ? -9.318 15.762 22.316 1.00 92.50 258 GLU A C 1
ATOM 2132 O O . GLU A 1 258 ? -8.295 15.687 22.999 1.00 92.50 258 GLU A O 1
ATOM 2137 N N . SER A 1 259 ? -10.495 16.132 22.832 1.00 90.25 259 SER A N 1
ATOM 2138 C CA . SER A 1 259 ? -10.709 16.468 24.245 1.00 90.25 259 SER A CA 1
ATOM 2139 C C . SER A 1 259 ? -10.281 15.321 25.161 1.00 90.25 259 SER A C 1
ATOM 2141 O O . SER A 1 259 ? -9.553 15.546 26.131 1.00 90.25 259 SER A O 1
ATOM 2143 N N . TYR A 1 260 ? -10.635 14.077 24.819 1.00 90.00 260 TYR A N 1
ATOM 2144 C CA . TYR A 1 260 ? -10.195 12.885 25.549 1.00 90.00 260 TYR A CA 1
ATOM 2145 C C . TYR A 1 260 ? -8.661 12.779 25.614 1.00 90.00 260 TYR A C 1
ATOM 2147 O O . TYR A 1 260 ? -8.103 12.566 26.689 1.00 90.00 260 TYR A O 1
ATOM 2155 N N . LEU A 1 261 ? -7.959 12.995 24.494 1.00 88.94 261 LEU A N 1
ATOM 2156 C CA . LEU A 1 261 ? -6.491 12.951 24.448 1.00 88.94 261 LEU A CA 1
ATOM 2157 C C . LEU A 1 261 ? -5.814 14.114 25.191 1.00 88.94 261 LEU A C 1
ATOM 2159 O O . LEU A 1 261 ? -4.688 13.957 25.669 1.00 88.94 261 LEU A O 1
ATOM 2163 N N . LEU A 1 262 ? -6.461 15.280 25.259 1.00 88.00 262 LEU A N 1
ATOM 2164 C CA . LEU A 1 262 ? -5.937 16.476 25.928 1.00 88.00 262 LEU A CA 1
ATOM 2165 C C . LEU A 1 262 ? -6.249 16.524 27.426 1.00 88.00 262 LEU A C 1
ATOM 2167 O O . LEU A 1 262 ? -5.646 17.330 28.141 1.00 88.00 262 LEU A O 1
ATOM 2171 N N . THR A 1 263 ? -7.169 15.688 27.910 1.00 84.50 263 THR A N 1
ATOM 2172 C CA . THR A 1 263 ? -7.605 15.714 29.306 1.00 84.50 263 THR A CA 1
ATOM 2173 C C . THR A 1 263 ? -6.428 15.405 30.234 1.00 84.50 263 THR A C 1
ATOM 2175 O O . THR A 1 263 ? -5.925 14.285 30.306 1.00 84.50 263 THR A O 1
ATOM 2178 N N . LYS A 1 264 ? -5.985 16.422 30.982 1.00 65.31 264 LYS A N 1
ATOM 2179 C CA . LYS A 1 264 ? -5.000 16.277 32.058 1.00 65.31 264 LYS A CA 1
ATOM 2180 C C . LYS A 1 264 ? -5.739 15.898 33.336 1.00 65.31 264 LYS A C 1
ATOM 2182 O O . LYS A 1 264 ? -6.350 16.752 33.971 1.00 65.31 264 LYS A O 1
ATOM 2187 N N . THR A 1 265 ? -5.694 14.635 33.743 1.00 49.56 265 THR A N 1
ATOM 2188 C CA . THR A 1 265 ? -6.373 14.215 34.977 1.00 49.56 265 THR A CA 1
ATOM 2189 C C . THR A 1 265 ? -5.566 14.622 36.218 1.00 49.56 265 THR A C 1
ATOM 2191 O O . THR A 1 265 ? -4.540 14.006 36.494 1.00 49.56 265 THR A O 1
ATOM 2194 N N . GLY A 1 266 ? -6.043 15.625 36.962 1.00 51.41 266 GLY A N 1
ATOM 2195 C CA . GLY A 1 266 ? -5.850 15.840 38.411 1.00 51.41 266 GLY A CA 1
ATOM 2196 C C . GLY A 1 266 ? -4.457 15.691 39.064 1.00 51.41 266 GLY A C 1
ATOM 2197 O O . GLY A 1 266 ? -3.412 15.583 38.430 1.00 51.41 266 GLY A O 1
ATOM 2198 N N . ILE A 1 267 ? -4.459 15.695 40.406 1.00 52.22 267 ILE A N 1
ATOM 2199 C CA . ILE A 1 267 ? -3.266 15.619 41.284 1.00 52.22 267 ILE A CA 1
ATOM 2200 C C . ILE A 1 267 ? -2.550 14.254 41.166 1.00 52.22 267 ILE A C 1
ATOM 2202 O O . ILE A 1 267 ? -1.351 14.144 41.413 1.00 52.22 267 ILE A O 1
ATOM 2206 N N . ARG A 1 268 ? -3.256 13.216 40.701 1.00 53.22 268 ARG A N 1
ATOM 2207 C CA . ARG A 1 268 ? -2.677 11.941 40.257 1.00 53.22 268 ARG A CA 1
ATOM 2208 C C . ARG A 1 268 ? -2.812 11.877 38.739 1.00 53.22 268 ARG A C 1
ATOM 2210 O O . ARG A 1 268 ? -3.885 11.540 38.254 1.00 53.22 268 ARG A O 1
ATOM 2217 N N . ARG A 1 269 ? -1.741 12.210 38.010 1.00 56.16 269 ARG A N 1
ATOM 2218 C CA . ARG A 1 269 ? -1.659 12.121 36.540 1.00 56.16 269 ARG A CA 1
ATOM 2219 C C . ARG A 1 269 ? -1.931 10.681 36.077 1.00 56.16 269 ARG A C 1
ATOM 2221 O O . ARG A 1 269 ? -0.996 9.906 35.896 1.00 56.16 269 ARG A O 1
ATOM 2228 N N . GLN A 1 270 ? -3.192 10.288 35.922 1.00 60.28 270 GLN A N 1
ATOM 2229 C CA . GLN A 1 270 ? -3.533 9.086 35.179 1.00 60.28 270 GLN A CA 1
ATOM 2230 C C . GLN A 1 270 ? -3.341 9.408 33.700 1.00 60.28 270 GLN A C 1
ATOM 2232 O O . GLN A 1 270 ? -4.054 10.213 33.110 1.00 60.28 270 GLN A O 1
ATOM 2237 N N . ASN A 1 271 ? -2.315 8.810 33.105 1.00 70.69 271 ASN A N 1
ATOM 2238 C CA . ASN A 1 271 ? -2.108 8.920 31.671 1.00 70.69 271 ASN A CA 1
ATOM 2239 C C . ASN A 1 271 ? -3.278 8.245 30.942 1.00 70.69 271 ASN A C 1
ATOM 2241 O O . ASN A 1 271 ? -3.768 7.203 31.383 1.00 70.69 271 ASN A O 1
ATOM 2245 N N . VAL A 1 272 ? -3.694 8.833 29.818 1.00 81.00 272 VAL A N 1
ATOM 2246 C CA . VAL A 1 272 ? -4.644 8.222 28.881 1.00 81.00 272 VAL A CA 1
ATOM 2247 C C . VAL A 1 272 ? -4.206 6.786 28.585 1.00 81.00 272 VAL A C 1
ATOM 2249 O O . VAL A 1 272 ? -3.013 6.531 28.396 1.00 81.00 272 VAL A O 1
ATOM 2252 N N . SER A 1 273 ? -5.157 5.843 28.553 1.00 84.75 273 SER A N 1
ATOM 2253 C CA . SER A 1 273 ? -4.840 4.440 28.266 1.00 84.75 273 SER A CA 1
ATOM 2254 C C . SER A 1 273 ? -4.049 4.344 26.947 1.00 84.75 273 SER A C 1
ATOM 2256 O O . SER A 1 273 ? -4.492 4.880 25.921 1.00 84.75 273 SER A O 1
ATOM 2258 N N . PRO A 1 274 ? -2.891 3.653 26.930 1.00 83.50 274 PRO A N 1
ATOM 2259 C CA . PRO A 1 274 ? -2.141 3.417 25.699 1.00 83.50 274 PRO A CA 1
ATOM 2260 C C . PRO A 1 274 ? -2.973 2.687 24.640 1.00 83.50 274 PRO A C 1
ATOM 2262 O O . PRO A 1 274 ? -2.845 2.980 23.454 1.00 83.50 274 PRO A O 1
ATOM 2265 N N . LEU A 1 275 ? -3.860 1.781 25.070 1.00 85.06 275 LEU A N 1
ATOM 2266 C CA . LEU A 1 275 ? -4.776 1.052 24.196 1.00 85.06 275 LEU A CA 1
ATOM 2267 C C . LEU A 1 275 ? -5.784 2.000 23.538 1.00 85.06 275 LEU A C 1
ATOM 2269 O O . LEU A 1 275 ? -5.972 1.947 22.327 1.00 85.06 275 LEU A O 1
ATOM 2273 N N . CYS A 1 276 ? -6.386 2.898 24.320 1.00 88.81 276 CYS A N 1
ATOM 2274 C CA . CYS A 1 276 ? -7.328 3.900 23.817 1.00 88.81 276 CYS A CA 1
ATOM 2275 C C . CYS A 1 276 ? -6.645 4.902 22.875 1.00 88.81 276 CYS A C 1
ATOM 2277 O O . CYS A 1 276 ? -7.185 5.236 21.825 1.00 88.81 276 CYS A O 1
ATOM 2279 N N . THR A 1 277 ? -5.424 5.333 23.202 1.00 88.31 277 THR A N 1
ATOM 2280 C CA . THR A 1 277 ? -4.626 6.210 22.327 1.00 88.31 277 THR A CA 1
ATOM 2281 C C . THR A 1 277 ? -4.329 5.534 20.987 1.00 88.31 277 THR A C 1
ATOM 2283 O O . THR A 1 277 ? -4.473 6.150 19.932 1.00 88.31 277 THR A O 1
ATOM 2286 N N . GLU A 1 278 ? -3.943 4.257 21.020 1.00 87.69 278 GLU A N 1
ATOM 2287 C CA . GLU A 1 278 ? -3.687 3.453 19.825 1.00 87.69 278 GLU A CA 1
ATOM 2288 C C . GLU A 1 278 ? -4.974 3.247 19.007 1.00 87.69 278 GLU A C 1
ATOM 2290 O O . GLU A 1 278 ? -4.948 3.418 17.791 1.00 87.69 278 GLU A O 1
ATOM 2295 N N . LEU A 1 279 ? -6.113 2.983 19.659 1.00 91.00 279 LEU A N 1
ATOM 2296 C CA . LEU A 1 279 ? -7.422 2.883 19.009 1.00 91.00 279 LEU A CA 1
ATOM 2297 C C . LEU A 1 279 ? -7.808 4.190 18.299 1.00 91.00 279 LEU A C 1
ATOM 2299 O O . LEU A 1 279 ? -8.198 4.151 17.135 1.00 91.00 279 LEU A O 1
ATOM 2303 N N . ILE A 1 280 ? -7.668 5.344 18.962 1.00 92.56 280 ILE A N 1
ATOM 2304 C CA . ILE A 1 280 ? -7.956 6.656 18.357 1.00 92.56 280 ILE A CA 1
ATOM 2305 C C . ILE A 1 280 ? -7.052 6.888 17.148 1.00 92.56 280 ILE A C 1
ATOM 2307 O O . ILE A 1 280 ? -7.528 7.288 16.083 1.00 92.56 280 ILE A O 1
ATOM 2311 N N . LYS A 1 281 ? -5.755 6.590 17.281 1.00 90.12 281 LYS A N 1
ATOM 2312 C CA 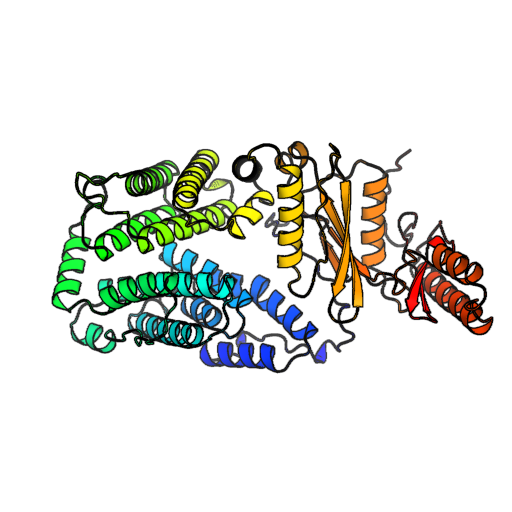. LYS A 1 281 ? -4.792 6.701 16.181 1.00 90.12 281 LYS A CA 1
ATOM 2313 C C . LYS A 1 281 ? -5.221 5.846 14.986 1.00 90.12 281 LYS A C 1
ATOM 2315 O O . LYS A 1 281 ? -5.321 6.367 13.880 1.00 90.12 281 LYS A O 1
ATOM 2320 N N . GLN A 1 282 ? -5.505 4.559 15.190 1.00 89.25 282 GLN A N 1
ATOM 2321 C CA . GLN A 1 282 ? -5.894 3.667 14.092 1.00 89.25 282 GLN A CA 1
ATOM 2322 C C . GLN A 1 282 ? -7.258 4.051 13.504 1.00 89.25 282 GLN A C 1
ATOM 2324 O O . GLN A 1 282 ? -7.382 4.185 12.290 1.00 89.25 282 GLN A O 1
ATOM 2329 N N . GLY A 1 283 ? -8.266 4.313 14.338 1.00 92.25 283 GLY A N 1
ATOM 2330 C CA . GLY A 1 283 ? -9.609 4.682 13.887 1.00 92.25 283 GLY A CA 1
ATOM 2331 C C . GLY A 1 283 ? -9.632 5.968 13.060 1.00 92.25 283 GLY A C 1
ATOM 2332 O O . GLY A 1 283 ? -10.277 6.024 12.014 1.00 92.25 283 GLY A O 1
ATOM 2333 N N . THR A 1 284 ? -8.867 6.983 13.468 1.00 92.00 284 THR A N 1
ATOM 2334 C CA . THR A 1 284 ? -8.756 8.237 12.706 1.00 92.00 284 THR A CA 1
ATOM 2335 C C . THR A 1 284 ? -7.951 8.078 11.409 1.00 92.00 284 THR A C 1
ATOM 2337 O O . THR A 1 284 ? -8.311 8.674 10.393 1.00 92.00 284 THR A O 1
ATOM 2340 N N . LEU A 1 285 ? -6.928 7.213 11.376 1.00 89.19 285 LEU A N 1
ATOM 2341 C CA . LEU A 1 285 ? -6.244 6.838 10.128 1.00 89.19 285 LEU A CA 1
ATOM 2342 C C . LEU A 1 285 ? -7.184 6.121 9.150 1.00 89.19 285 LEU A C 1
ATOM 2344 O O . LEU A 1 285 ? -7.198 6.446 7.958 1.00 89.19 285 LEU A O 1
ATOM 2348 N N . GLN A 1 286 ? -7.993 5.178 9.643 1.00 90.06 286 GLN A N 1
ATOM 2349 C CA . GLN A 1 286 ? -8.995 4.504 8.817 1.00 90.06 286 GLN A CA 1
ATOM 2350 C C . GLN A 1 286 ? -10.052 5.487 8.307 1.00 90.06 286 GLN A C 1
ATOM 2352 O O . GLN A 1 286 ? -10.484 5.363 7.161 1.00 90.06 286 GLN A O 1
ATOM 2357 N N . LEU A 1 287 ? -10.427 6.492 9.110 1.00 90.94 287 LEU A N 1
ATOM 2358 C CA . LEU A 1 287 ? -11.364 7.537 8.699 1.00 90.94 287 LEU A CA 1
ATOM 2359 C C . LEU A 1 287 ? -10.799 8.360 7.537 1.00 90.94 287 LEU A C 1
ATOM 2361 O O . LEU A 1 287 ? -11.513 8.612 6.572 1.00 90.94 287 LEU A O 1
ATOM 2365 N N . LEU A 1 288 ? -9.512 8.722 7.578 1.00 86.94 288 LEU A N 1
ATOM 2366 C CA . LEU A 1 288 ? -8.864 9.423 6.464 1.00 86.94 288 LEU A CA 1
ATOM 2367 C C . LEU A 1 288 ? -8.883 8.597 5.177 1.00 86.94 288 LEU A C 1
ATOM 2369 O O . LEU A 1 288 ? -9.231 9.131 4.128 1.00 86.94 288 LEU A O 1
ATOM 2373 N N . THR A 1 289 ? -8.562 7.302 5.259 1.00 85.06 289 THR A N 1
ATOM 2374 C CA . THR A 1 289 ? -8.621 6.395 4.092 1.00 85.06 289 THR A CA 1
ATOM 2375 C C . THR A 1 289 ? -10.050 6.216 3.584 1.00 85.06 289 THR A C 1
ATOM 2377 O O . THR A 1 289 ? -10.295 6.061 2.391 1.00 85.06 289 THR A O 1
ATOM 2380 N N . TYR A 1 290 ? -11.023 6.208 4.490 1.00 86.38 290 TYR A N 1
ATOM 2381 C CA . TYR A 1 290 ? -12.426 6.115 4.122 1.00 86.38 290 TYR A CA 1
ATOM 2382 C C . TYR A 1 290 ? -12.890 7.377 3.387 1.00 86.38 290 TYR A C 1
ATOM 2384 O O . TYR A 1 290 ? -13.420 7.280 2.284 1.00 86.38 290 TYR A O 1
ATOM 2392 N N . ILE A 1 291 ? -12.607 8.560 3.936 1.00 83.62 291 ILE A N 1
ATOM 2393 C CA . ILE A 1 291 ? -12.983 9.854 3.349 1.00 83.62 291 ILE A CA 1
ATOM 2394 C C . ILE A 1 291 ? -12.246 10.126 2.036 1.00 83.62 291 ILE A C 1
ATOM 2396 O O . ILE A 1 291 ? -12.835 10.700 1.112 1.00 83.62 291 ILE A O 1
ATOM 2400 N N . SER A 1 292 ? -10.985 9.701 1.905 1.00 79.38 292 SER A N 1
ATOM 2401 C CA . SER A 1 292 ? -10.253 9.827 0.639 1.00 79.38 292 SER A CA 1
ATOM 2402 C C . SER A 1 292 ? -10.948 9.070 -0.492 1.00 79.38 292 SER A C 1
ATOM 2404 O O . SER A 1 292 ? -10.947 9.560 -1.617 1.00 79.38 292 SER A O 1
ATOM 2406 N N . ASN A 1 293 ? -11.606 7.951 -0.175 1.00 78.50 293 ASN A N 1
ATOM 2407 C CA . ASN A 1 293 ? -12.264 7.076 -1.147 1.00 78.50 293 ASN A CA 1
ATOM 2408 C C . ASN A 1 293 ? -13.756 7.379 -1.359 1.00 78.50 293 ASN A C 1
ATOM 2410 O O . ASN A 1 293 ? -14.354 6.817 -2.270 1.00 78.50 293 ASN A O 1
ATOM 2414 N N . LEU A 1 294 ? -14.379 8.228 -0.535 1.00 78.94 294 LEU A N 1
ATOM 2415 C CA . LEU A 1 294 ? -15.775 8.624 -0.741 1.00 78.94 294 LEU A CA 1
ATOM 2416 C C . LEU A 1 294 ? -15.917 9.497 -1.992 1.00 78.94 294 LEU A C 1
ATOM 2418 O O . LEU A 1 294 ? -15.087 10.377 -2.234 1.00 78.94 294 LEU A O 1
ATOM 2422 N N . GLU A 1 295 ? -16.999 9.308 -2.744 1.00 71.75 295 GLU A N 1
ATOM 2423 C CA . GLU A 1 295 ? -17.342 10.181 -3.869 1.00 71.75 295 GLU A CA 1
ATOM 2424 C C . GLU A 1 295 ? -17.486 11.640 -3.409 1.00 71.75 295 GLU A C 1
ATOM 2426 O O . GLU A 1 295 ? -17.963 11.921 -2.304 1.00 71.75 295 GLU A O 1
ATOM 2431 N N . GLU A 1 296 ? -17.105 12.595 -4.267 1.00 65.50 296 GLU A N 1
ATOM 2432 C CA . GLU A 1 296 ? -17.121 14.026 -3.927 1.00 65.50 296 GLU A CA 1
ATOM 2433 C C . GLU A 1 296 ? -18.477 14.504 -3.404 1.00 65.50 296 GLU A C 1
ATOM 2435 O O . GLU A 1 296 ? -18.529 15.377 -2.543 1.00 65.50 296 GLU A O 1
ATOM 2440 N N . ARG A 1 297 ? -19.580 13.929 -3.893 1.00 64.50 297 ARG A N 1
ATOM 2441 C CA . ARG A 1 297 ? -20.945 14.355 -3.560 1.00 64.50 297 ARG A CA 1
ATOM 2442 C C . ARG A 1 297 ? -21.307 14.140 -2.087 1.00 64.50 297 ARG A C 1
ATOM 2444 O O . ARG A 1 297 ? -22.146 14.878 -1.584 1.00 64.50 297 ARG A O 1
ATOM 2451 N N . CYS A 1 298 ? -20.667 13.199 -1.391 1.00 63.16 298 CYS A N 1
ATOM 2452 C CA . CYS A 1 298 ? -21.061 12.810 -0.034 1.00 63.16 298 CYS A CA 1
ATOM 2453 C C . CYS A 1 298 ? -20.612 13.788 1.065 1.00 63.16 298 CYS A C 1
ATOM 2455 O O . CYS A 1 298 ? -21.201 13.785 2.140 1.00 63.16 298 CYS A O 1
ATOM 2457 N N . LEU A 1 299 ? -19.572 14.604 0.843 1.00 63.38 299 LEU A N 1
ATOM 2458 C CA . LEU A 1 299 ? -18.939 15.380 1.926 1.00 63.38 299 LEU A CA 1
ATOM 2459 C C . LEU A 1 299 ? -18.528 16.816 1.540 1.00 63.38 299 LEU A C 1
ATOM 2461 O O . LEU A 1 299 ? -17.756 17.437 2.273 1.00 63.38 299 LEU A O 1
ATOM 2465 N N . LYS A 1 300 ? -19.035 17.369 0.424 1.00 62.31 300 LYS A N 1
ATOM 2466 C CA . LYS A 1 300 ? -18.529 18.617 -0.198 1.00 62.31 300 LYS A CA 1
ATOM 2467 C C . LYS A 1 300 ? -18.269 19.791 0.756 1.00 62.31 300 LYS A C 1
ATOM 2469 O O . LYS A 1 300 ? -17.371 20.575 0.482 1.00 62.31 300 LYS A O 1
ATOM 2474 N N . GLN A 1 301 ? -19.011 19.925 1.856 1.00 64.19 301 GLN A N 1
ATOM 2475 C CA . GLN A 1 301 ? -18.915 21.099 2.728 1.00 64.19 301 GLN A CA 1
ATOM 2476 C C . GLN A 1 301 ? -17.935 20.968 3.909 1.00 64.19 301 GLN A C 1
ATOM 2478 O O . GLN A 1 301 ? -17.654 21.981 4.533 1.00 64.19 301 GLN A O 1
ATOM 2483 N N . ASN A 1 302 ? -17.361 19.789 4.207 1.00 81.38 302 ASN A N 1
ATOM 2484 C CA . ASN A 1 302 ? -16.576 19.610 5.446 1.00 81.38 302 ASN A CA 1
ATOM 2485 C C . ASN A 1 302 ? -15.308 18.729 5.345 1.00 81.38 302 ASN A C 1
ATOM 2487 O O . ASN A 1 302 ? -14.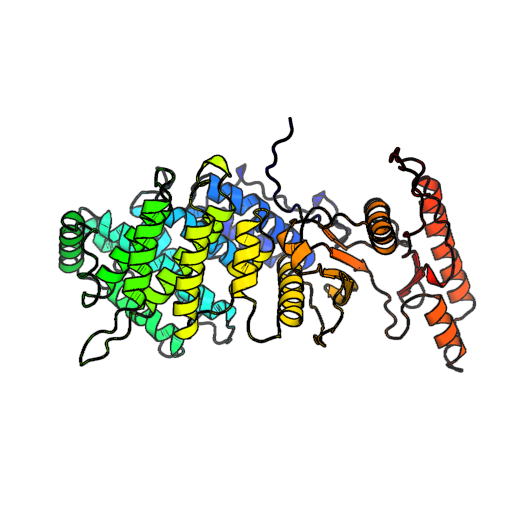618 18.573 6.353 1.00 81.38 302 ASN A O 1
ATOM 2491 N N . ILE A 1 303 ? -14.939 18.179 4.175 1.00 84.25 303 ILE A N 1
ATOM 2492 C CA . ILE A 1 303 ? -13.752 17.290 4.047 1.00 84.25 303 ILE A CA 1
ATOM 2493 C C . ILE A 1 303 ? -12.484 17.950 4.597 1.00 84.25 303 ILE A C 1
ATOM 2495 O O . ILE A 1 303 ? -11.775 17.341 5.394 1.00 84.25 303 ILE A O 1
ATOM 2499 N N . THR A 1 304 ? -12.209 19.197 4.208 1.00 86.81 304 THR A N 1
ATOM 2500 C CA . THR A 1 304 ? -11.003 19.921 4.633 1.00 86.81 304 THR A CA 1
ATOM 2501 C C . THR A 1 304 ? -10.948 20.075 6.152 1.00 86.81 304 THR A C 1
ATOM 2503 O O . THR A 1 304 ? -9.916 19.794 6.758 1.00 86.81 304 THR A O 1
ATOM 2506 N N . ALA A 1 305 ? -12.066 20.451 6.781 1.00 90.75 305 ALA A N 1
ATOM 2507 C CA . ALA A 1 305 ? -12.154 20.599 8.232 1.00 90.75 305 ALA A CA 1
ATOM 2508 C C . ALA A 1 305 ? -11.957 19.255 8.951 1.00 90.75 305 ALA A C 1
ATOM 2510 O O . ALA A 1 305 ? -11.211 19.180 9.927 1.00 90.75 305 ALA A O 1
ATOM 2511 N N . ILE A 1 306 ? -12.574 18.183 8.441 1.00 90.75 306 ILE A N 1
ATOM 2512 C CA . ILE A 1 306 ? -12.433 16.832 8.994 1.00 90.75 306 ILE A CA 1
ATOM 2513 C C . ILE A 1 306 ? -10.980 16.360 8.887 1.00 90.75 306 ILE A C 1
ATOM 2515 O O . ILE A 1 306 ? -10.395 15.936 9.883 1.00 90.75 306 ILE A O 1
ATOM 2519 N N . CYS A 1 307 ? -10.370 16.470 7.705 1.00 89.38 307 CYS A N 1
ATOM 2520 C CA . CYS A 1 307 ? -8.979 16.086 7.486 1.00 89.38 307 CYS A CA 1
ATOM 2521 C C . CYS A 1 307 ? -8.025 16.884 8.379 1.00 89.38 307 CYS A C 1
ATOM 2523 O O . CYS A 1 307 ? -7.157 16.285 9.012 1.00 89.38 307 CYS A O 1
ATOM 2525 N N . GLN A 1 308 ? -8.211 18.203 8.485 1.00 90.88 308 GLN A N 1
ATOM 2526 C CA . GLN A 1 308 ? -7.417 19.051 9.375 1.00 90.88 308 GLN A CA 1
ATOM 2527 C C . GLN A 1 308 ? -7.525 18.565 10.824 1.00 90.88 308 GLN A C 1
ATOM 2529 O O . GLN A 1 308 ? -6.507 18.337 11.478 1.00 90.88 308 GLN A O 1
ATOM 2534 N N . LYS A 1 309 ? -8.749 18.305 11.296 1.00 93.12 309 LYS A N 1
ATOM 2535 C CA . LYS A 1 309 ? -8.985 17.859 12.668 1.00 93.12 309 LYS A CA 1
ATOM 2536 C C . LYS A 1 309 ? -8.378 16.489 12.962 1.00 93.12 309 LYS A C 1
ATOM 2538 O O . LYS A 1 309 ? -7.798 16.292 14.029 1.00 93.12 309 LYS A O 1
ATOM 2543 N N . VAL A 1 310 ? -8.444 15.552 12.014 1.00 91.81 310 VAL A N 1
ATOM 2544 C CA . VAL A 1 310 ? -7.747 14.268 12.158 1.00 91.81 310 VAL A CA 1
ATOM 2545 C C . VAL A 1 310 ? -6.234 14.476 12.253 1.00 91.81 310 VAL A C 1
ATOM 2547 O O . VAL A 1 310 ? -5.589 13.880 13.115 1.00 91.81 310 VAL A O 1
ATOM 2550 N N . LEU A 1 311 ? -5.646 15.319 11.401 1.00 88.94 311 LEU A N 1
ATOM 2551 C CA . LEU A 1 311 ? -4.207 15.586 11.451 1.00 88.94 311 LEU A CA 1
ATOM 2552 C C . LEU A 1 311 ? -3.788 16.215 12.789 1.00 88.94 311 LEU A C 1
ATOM 2554 O O . LEU A 1 311 ? -2.717 15.883 13.296 1.00 88.94 311 LEU A O 1
ATOM 2558 N N . ASP A 1 312 ? -4.630 17.053 13.396 1.00 90.62 312 ASP A N 1
ATOM 2559 C CA . ASP A 1 312 ? -4.397 17.606 14.735 1.00 90.62 312 ASP A CA 1
ATOM 2560 C C . ASP A 1 312 ? -4.396 16.524 15.822 1.00 90.62 312 ASP A C 1
ATOM 2562 O O . ASP A 1 312 ? -3.453 16.455 16.617 1.00 90.62 312 ASP A O 1
ATOM 2566 N N . ILE A 1 313 ? -5.363 15.603 15.792 1.00 91.50 313 ILE A N 1
ATOM 2567 C CA . ILE A 1 313 ? -5.384 14.424 16.675 1.00 91.50 313 ILE A CA 1
ATOM 2568 C C . ILE A 1 313 ? -4.107 13.593 16.503 1.00 91.50 313 ILE A C 1
ATOM 2570 O O . ILE A 1 313 ? -3.450 13.234 17.482 1.00 91.50 313 ILE A O 1
ATOM 2574 N N . LEU A 1 314 ? -3.687 13.340 15.262 1.00 88.50 314 LEU A N 1
ATOM 2575 C CA . LEU A 1 314 ? -2.470 12.576 14.985 1.00 88.50 314 LEU A CA 1
ATOM 2576 C C . LEU A 1 314 ? -1.204 13.300 15.467 1.00 88.50 314 LEU A C 1
ATOM 2578 O O . LEU A 1 314 ? -0.273 12.643 15.939 1.00 88.50 314 LEU A O 1
ATOM 2582 N N . ARG A 1 315 ? -1.157 14.641 15.428 1.00 86.94 315 ARG A N 1
ATOM 2583 C CA . ARG A 1 315 ? -0.068 15.430 16.041 1.00 86.94 315 ARG A CA 1
ATOM 2584 C C . ARG A 1 315 ? -0.024 15.234 17.558 1.00 86.94 315 ARG A C 1
ATOM 2586 O O . ARG A 1 315 ? 1.074 15.116 18.107 1.00 86.94 315 ARG A O 1
ATOM 2593 N N . ILE A 1 316 ? -1.176 15.155 18.228 1.00 88.06 316 ILE A N 1
ATOM 2594 C CA . ILE A 1 316 ? -1.259 14.862 19.670 1.00 88.06 316 ILE A CA 1
ATOM 2595 C C . ILE A 1 316 ? -0.735 13.445 19.950 1.00 88.06 316 ILE A C 1
ATOM 2597 O O . ILE A 1 316 ? 0.169 13.282 20.771 1.00 88.06 316 ILE A O 1
ATOM 2601 N N . CYS A 1 317 ? -1.188 12.435 19.199 1.00 85.44 317 CYS A N 1
ATOM 2602 C CA . CYS A 1 317 ? -0.677 11.062 19.312 1.00 85.44 317 CYS A CA 1
ATOM 2603 C C . CYS A 1 317 ? 0.846 10.981 19.072 1.00 85.44 317 CYS A C 1
ATOM 2605 O O . CYS A 1 317 ? 1.555 10.268 19.792 1.00 85.44 317 CYS A O 1
ATOM 2607 N N . LYS A 1 318 ? 1.375 11.744 18.101 1.00 81.25 318 LYS A N 1
ATOM 2608 C CA . LYS A 1 318 ? 2.817 11.825 17.804 1.00 81.25 318 LYS A CA 1
ATOM 2609 C C . LYS A 1 318 ? 3.620 12.378 18.975 1.00 81.25 318 LYS A C 1
ATOM 2611 O O . LYS A 1 318 ? 4.642 11.792 19.322 1.00 81.25 318 LYS A O 1
ATOM 2616 N N . ARG A 1 319 ? 3.161 13.467 19.605 1.00 78.25 319 ARG A N 1
ATOM 2617 C CA . ARG A 1 319 ? 3.810 14.048 20.799 1.00 78.25 319 ARG A CA 1
ATOM 2618 C C . ARG A 1 319 ? 3.868 13.058 21.963 1.00 78.25 319 ARG A C 1
ATOM 2620 O O . ARG A 1 319 ? 4.843 13.064 22.703 1.00 78.25 319 ARG A O 1
ATOM 2627 N N . ASN A 1 320 ? 2.887 12.164 22.057 1.00 69.62 320 ASN A N 1
ATOM 2628 C CA . ASN A 1 320 ? 2.842 11.110 23.070 1.00 69.62 320 ASN A CA 1
ATOM 2629 C C . ASN A 1 320 ? 3.732 9.890 22.734 1.00 69.62 320 ASN A C 1
ATOM 2631 O O . ASN A 1 320 ? 3.670 8.882 23.430 1.00 69.62 320 ASN A O 1
ATOM 2635 N N . GLY A 1 321 ? 4.554 9.951 21.675 1.00 63.91 321 GLY A N 1
ATOM 2636 C CA . GLY A 1 321 ? 5.511 8.895 21.314 1.00 63.91 321 GLY A CA 1
ATOM 2637 C C . GLY A 1 321 ? 4.894 7.665 20.636 1.00 63.91 321 GLY A C 1
ATOM 2638 O O . GLY A 1 321 ? 5.526 6.613 20.591 1.00 63.91 321 GLY A O 1
ATOM 2639 N N . THR A 1 322 ? 3.663 7.771 20.118 1.00 56.38 322 THR A N 1
ATOM 2640 C CA . THR A 1 322 ? 2.892 6.619 19.596 1.00 56.38 322 THR A CA 1
ATOM 2641 C C . THR A 1 322 ? 2.739 6.574 18.070 1.00 56.38 322 THR A C 1
ATOM 2643 O O . THR A 1 322 ? 2.209 5.593 17.538 1.00 56.38 322 THR A O 1
ATOM 2646 N N . LEU A 1 323 ? 3.196 7.607 17.351 1.00 55.19 323 LEU A N 1
ATOM 2647 C CA . LEU A 1 323 ? 3.048 7.703 15.896 1.00 55.19 323 LEU A CA 1
ATOM 2648 C C . LEU A 1 323 ? 4.378 7.448 15.176 1.00 55.19 323 LEU A C 1
ATOM 2650 O O . LEU A 1 323 ? 5.215 8.343 15.062 1.00 55.19 323 LEU A O 1
ATOM 2654 N N . GLU A 1 324 ? 4.527 6.250 14.620 1.00 62.16 324 GLU A N 1
ATOM 2655 C CA . GLU A 1 324 ? 5.337 6.063 13.415 1.00 62.16 324 GLU A CA 1
ATOM 2656 C C . GLU A 1 324 ? 4.528 6.613 12.230 1.00 62.16 324 GLU A C 1
ATOM 2658 O O . GLU A 1 324 ? 3.309 6.432 12.181 1.00 62.16 324 GLU A O 1
ATOM 2663 N N . ILE A 1 325 ? 5.167 7.338 11.304 1.00 62.00 325 ILE A N 1
ATOM 2664 C CA . ILE A 1 325 ? 4.506 7.799 10.074 1.00 62.00 325 ILE A CA 1
ATOM 2665 C C . ILE A 1 325 ? 4.010 6.551 9.340 1.00 62.00 325 ILE A C 1
ATOM 2667 O O . ILE A 1 325 ? 4.795 5.790 8.780 1.00 62.00 325 ILE A O 1
ATOM 2671 N N . THR A 1 326 ? 2.705 6.304 9.397 1.00 65.25 326 THR A N 1
ATOM 2672 C CA . THR A 1 326 ? 2.119 5.107 8.803 1.00 65.25 326 THR A CA 1
ATOM 2673 C C . THR A 1 326 ? 2.050 5.259 7.289 1.00 65.25 326 THR A C 1
ATOM 2675 O O . THR A 1 326 ? 1.914 6.367 6.763 1.00 65.25 326 THR A O 1
ATOM 2678 N N . ARG A 1 327 ? 2.067 4.129 6.572 1.00 69.25 327 ARG A N 1
ATOM 2679 C CA . ARG A 1 327 ? 1.791 4.089 5.127 1.00 69.25 327 ARG A CA 1
ATOM 2680 C C . ARG A 1 327 ? 0.536 4.882 4.765 1.00 69.25 327 ARG A C 1
ATOM 2682 O O . ARG A 1 327 ? 0.540 5.593 3.769 1.00 69.25 327 ARG A O 1
ATOM 2689 N N . THR A 1 328 ? -0.509 4.789 5.586 1.00 71.19 328 THR A N 1
ATOM 2690 C CA . THR A 1 328 ? -1.757 5.525 5.383 1.00 71.19 328 THR A CA 1
ATOM 2691 C C . THR A 1 328 ? -1.506 7.024 5.252 1.00 71.19 328 THR A C 1
ATOM 2693 O O . THR A 1 328 ? -1.967 7.623 4.288 1.00 71.19 328 THR A O 1
ATOM 2696 N N . LEU A 1 329 ? -0.703 7.626 6.135 1.00 75.50 329 LEU A N 1
ATOM 2697 C CA . LEU A 1 329 ? -0.374 9.052 6.038 1.00 75.50 329 LEU A CA 1
ATOM 2698 C C . LEU A 1 329 ? 0.440 9.389 4.788 1.00 75.50 329 LEU A C 1
ATOM 2700 O O . LEU A 1 329 ? 0.179 10.416 4.167 1.00 75.50 329 LEU A O 1
ATOM 2704 N N . ARG A 1 330 ? 1.380 8.520 4.392 1.00 81.50 330 ARG A N 1
ATOM 2705 C CA . ARG A 1 330 ? 2.151 8.703 3.150 1.00 81.50 330 ARG A CA 1
ATOM 2706 C C . ARG A 1 330 ? 1.236 8.689 1.926 1.00 81.50 330 ARG A C 1
ATOM 2708 O O . ARG A 1 330 ? 1.325 9.580 1.092 1.00 81.50 330 ARG A O 1
ATOM 2715 N N . SER A 1 331 ? 0.296 7.744 1.872 1.00 80.81 331 SER A N 1
ATOM 2716 C CA . SER A 1 331 ? -0.627 7.592 0.740 1.00 80.81 331 SER A CA 1
ATOM 2717 C C . SER A 1 331 ? -1.527 8.813 0.508 1.00 80.81 331 SER A C 1
ATOM 2719 O O . SER A 1 331 ? -1.913 9.085 -0.624 1.00 80.81 331 SER A O 1
ATOM 2721 N N . LEU A 1 332 ? -1.808 9.611 1.548 1.00 83.25 332 LEU A N 1
ATOM 2722 C CA . LEU A 1 332 ? -2.616 10.831 1.421 1.00 83.25 332 LEU A CA 1
ATOM 2723 C C . LEU A 1 332 ? -1.922 11.928 0.609 1.00 83.25 332 LEU A C 1
ATOM 2725 O O . LEU A 1 332 ? -2.607 12.756 0.010 1.00 83.25 332 LEU A O 1
ATOM 2729 N N . VAL A 1 333 ? -0.586 11.917 0.550 1.00 86.69 333 VAL A N 1
ATOM 2730 C CA . VAL A 1 333 ? 0.191 12.821 -0.315 1.00 86.69 333 VAL A CA 1
ATOM 2731 C C . VAL A 1 333 ? -0.114 12.564 -1.795 1.00 86.69 333 VAL A C 1
ATOM 2733 O O . VAL A 1 333 ? -0.064 13.493 -2.594 1.00 86.69 333 VAL A O 1
ATOM 2736 N N . PHE A 1 334 ? -0.514 11.338 -2.137 1.00 86.88 334 PHE A N 1
ATOM 2737 C CA . PHE A 1 334 ? -0.874 10.897 -3.489 1.00 86.88 334 PHE A CA 1
ATOM 2738 C C . PHE A 1 334 ? -2.397 10.792 -3.696 1.00 86.88 334 PHE A C 1
ATOM 2740 O O . PHE A 1 334 ? -2.869 10.173 -4.650 1.00 86.88 334 PHE A O 1
ATOM 2747 N N . SER A 1 335 ? -3.195 11.368 -2.787 1.00 85.94 335 SER A N 1
ATOM 2748 C CA . SER A 1 335 ? -4.658 11.395 -2.908 1.00 85.94 335 SER A CA 1
ATOM 2749 C C . SER A 1 335 ? -5.077 12.119 -4.192 1.00 85.94 335 SER A C 1
ATOM 2751 O O . SER A 1 335 ? -4.496 13.157 -4.492 1.00 85.94 335 SER A O 1
ATOM 2753 N N . PRO A 1 336 ? -6.121 11.692 -4.924 1.00 83.44 336 PRO A N 1
ATOM 2754 C CA . PRO A 1 336 ? -6.636 12.449 -6.069 1.00 83.44 336 PRO A CA 1
ATOM 2755 C C . PRO A 1 336 ? -7.244 13.805 -5.663 1.00 83.44 336 PRO A C 1
ATOM 2757 O O . PRO A 1 336 ? -7.246 14.748 -6.457 1.00 83.44 336 PRO A O 1
ATOM 2760 N N . LYS A 1 337 ? -7.662 13.960 -4.398 1.00 85.00 337 LYS A N 1
ATOM 2761 C CA . LYS A 1 337 ? -8.279 15.187 -3.867 1.00 85.00 337 LYS A CA 1
ATOM 2762 C C . LYS A 1 337 ? -7.222 16.214 -3.447 1.00 85.00 337 LYS A C 1
ATOM 2764 O O . LYS A 1 337 ? -6.432 15.960 -2.533 1.00 85.00 337 LYS A O 1
ATOM 2769 N N . LYS A 1 338 ? -7.240 17.393 -4.077 1.00 88.31 338 LYS A N 1
ATOM 2770 C CA . LYS A 1 338 ? -6.274 18.490 -3.863 1.00 88.31 338 LYS A CA 1
ATOM 2771 C C . LYS A 1 338 ? -6.196 18.945 -2.404 1.00 88.31 338 LYS A C 1
ATOM 2773 O O . LYS A 1 338 ? -5.103 19.162 -1.882 1.00 88.31 338 LYS A O 1
ATOM 2778 N N . GLU A 1 339 ? -7.338 19.075 -1.742 1.00 85.50 339 GLU A N 1
ATOM 2779 C CA . GLU A 1 339 ? -7.454 19.563 -0.365 1.00 85.50 339 GLU A CA 1
ATOM 2780 C C . GLU A 1 339 ? -6.770 18.594 0.605 1.00 85.50 339 GLU A C 1
ATOM 2782 O O . GLU A 1 339 ? -6.004 19.009 1.473 1.00 85.50 339 GLU A O 1
ATOM 2787 N N . VAL A 1 340 ? -6.977 17.289 0.397 1.00 85.69 340 VAL A N 1
ATOM 2788 C CA . VAL A 1 340 ? -6.352 16.225 1.194 1.00 85.69 340 VAL A CA 1
ATOM 2789 C C . VAL A 1 340 ? -4.836 16.228 1.002 1.00 85.69 340 VAL A C 1
ATOM 2791 O O . VAL A 1 340 ? -4.109 16.188 1.995 1.00 85.69 340 VAL A O 1
ATOM 2794 N N . ARG A 1 341 ? -4.350 16.342 -0.246 1.00 88.19 341 ARG A N 1
ATOM 2795 C CA . ARG A 1 341 ? -2.905 16.437 -0.528 1.00 88.19 341 ARG A CA 1
ATOM 2796 C C . ARG A 1 341 ? -2.277 17.645 0.161 1.00 88.19 341 ARG A C 1
ATOM 2798 O O . ARG A 1 341 ? -1.243 17.509 0.808 1.00 88.19 341 ARG A O 1
ATOM 2805 N N . SER A 1 342 ? -2.909 18.817 0.057 1.00 87.81 342 SER A N 1
ATOM 2806 C CA . SER A 1 342 ? -2.410 20.054 0.672 1.00 87.81 342 SER A CA 1
ATOM 2807 C C . SER A 1 342 ? -2.233 19.905 2.186 1.00 87.81 342 SER A C 1
ATOM 2809 O O . SER A 1 342 ? -1.164 20.207 2.717 1.00 87.81 342 SER A O 1
ATOM 2811 N N . LEU A 1 343 ? -3.241 19.358 2.867 1.00 87.00 343 LEU A N 1
ATOM 2812 C CA . LEU A 1 343 ? -3.209 19.119 4.309 1.00 87.00 343 LEU A CA 1
ATOM 2813 C C . LEU A 1 343 ? -2.174 18.060 4.709 1.00 87.00 343 LEU A C 1
ATOM 2815 O O . LEU A 1 343 ? -1.420 18.259 5.664 1.00 87.00 343 LEU A O 1
ATOM 2819 N N . ALA A 1 344 ? -2.094 16.953 3.964 1.00 86.19 344 ALA A N 1
ATOM 2820 C CA . ALA A 1 344 ? -1.088 15.920 4.195 1.00 86.19 344 ALA A CA 1
ATOM 2821 C C . ALA A 1 344 ? 0.330 16.499 4.081 1.00 86.19 344 ALA A C 1
ATOM 2823 O O . ALA A 1 344 ? 1.166 16.269 4.952 1.00 86.19 344 ALA A O 1
ATOM 2824 N N . LEU A 1 345 ? 0.593 17.330 3.070 1.00 84.31 345 LEU A N 1
ATOM 2825 C CA . LEU A 1 345 ? 1.886 17.993 2.904 1.00 84.31 345 LEU A CA 1
ATOM 2826 C C . LEU A 1 345 ? 2.211 18.957 4.046 1.00 84.31 345 LEU A C 1
ATOM 2828 O O . LEU A 1 345 ? 3.339 18.950 4.528 1.00 84.31 345 LEU A O 1
ATOM 2832 N N . GLN A 1 346 ? 1.239 19.736 4.527 1.00 83.81 346 GLN A N 1
ATOM 2833 C CA . GLN A 1 346 ? 1.422 20.594 5.706 1.00 83.81 346 GLN A CA 1
ATOM 2834 C C . GLN A 1 346 ? 1.747 19.793 6.974 1.00 83.81 346 GLN A C 1
ATOM 2836 O O . GLN A 1 346 ? 2.431 20.289 7.866 1.00 83.81 346 GLN A O 1
ATOM 2841 N N . PHE A 1 347 ? 1.268 18.552 7.085 1.00 81.44 347 PHE A N 1
ATOM 2842 C CA . PHE A 1 347 ? 1.623 17.672 8.198 1.00 81.44 347 PHE A CA 1
ATOM 2843 C C . PHE A 1 347 ? 3.091 17.216 8.145 1.00 81.44 347 PHE A C 1
ATOM 2845 O O . PHE A 1 347 ? 3.713 17.054 9.198 1.00 81.44 347 PHE A O 1
ATOM 2852 N N . PHE A 1 348 ? 3.650 17.035 6.944 1.00 76.81 348 PHE A N 1
ATOM 2853 C CA . PHE A 1 348 ? 5.050 16.644 6.738 1.00 76.81 348 PHE A CA 1
ATOM 2854 C C . PHE A 1 348 ? 6.035 17.822 6.716 1.00 76.81 348 PHE A C 1
ATOM 2856 O O . PHE A 1 348 ? 7.238 17.609 6.855 1.00 76.81 348 PHE A O 1
ATOM 2863 N N . ASP A 1 349 ? 5.545 19.053 6.583 1.00 73.12 349 ASP A N 1
ATOM 2864 C CA . ASP A 1 349 ? 6.364 20.263 6.502 1.00 73.12 349 ASP A CA 1
ATOM 2865 C C . ASP A 1 349 ? 6.866 20.712 7.888 1.00 73.12 349 ASP A C 1
ATOM 2867 O O . ASP A 1 349 ? 6.292 21.572 8.555 1.00 73.12 349 ASP A O 1
ATOM 2871 N N . GLY A 1 350 ? 7.927 20.060 8.371 1.00 56.47 350 GLY A N 1
ATOM 2872 C CA . GLY A 1 350 ? 8.624 20.415 9.605 1.00 56.47 350 GLY A CA 1
ATOM 2873 C C . GLY A 1 350 ? 10.057 20.882 9.340 1.00 56.47 350 GLY A C 1
ATOM 2874 O O . GLY A 1 350 ? 10.854 20.136 8.779 1.00 56.47 350 GLY A O 1
ATOM 2875 N N . LYS A 1 351 ? 10.399 22.094 9.804 1.00 50.19 351 LYS A N 1
ATOM 2876 C CA . LYS A 1 351 ? 11.774 22.616 9.986 1.00 50.19 351 LYS A CA 1
ATOM 2877 C C . LYS A 1 351 ? 12.756 22.357 8.818 1.00 50.19 351 LYS A C 1
ATOM 2879 O O . LYS A 1 351 ? 13.828 21.802 9.035 1.00 50.19 351 LYS A O 1
ATOM 2884 N N . ASN A 1 352 ? 12.434 22.818 7.608 1.00 50.31 352 ASN A N 1
ATOM 2885 C CA . ASN A 1 352 ? 13.356 22.899 6.456 1.00 50.31 352 ASN A CA 1
ATOM 2886 C C . ASN A 1 352 ? 13.867 21.567 5.852 1.00 50.31 352 ASN A C 1
ATOM 2888 O O . ASN A 1 352 ? 14.713 21.603 4.962 1.00 50.31 352 ASN A O 1
ATOM 2892 N N . GLU A 1 353 ? 13.338 20.399 6.239 1.00 56.53 353 GLU A N 1
ATOM 2893 C CA . GLU A 1 353 ? 13.691 19.097 5.627 1.00 56.53 353 GLU A CA 1
ATOM 2894 C C . GLU A 1 353 ? 12.630 18.563 4.643 1.00 56.53 353 GLU A C 1
ATOM 2896 O O . GLU A 1 353 ? 12.604 17.368 4.327 1.00 56.53 353 GLU A O 1
ATOM 2901 N N . PHE A 1 354 ? 11.749 19.434 4.139 1.00 65.31 354 PHE A N 1
ATOM 2902 C CA . PHE A 1 354 ? 10.634 19.047 3.270 1.00 65.31 354 PHE A CA 1
ATOM 2903 C C . PHE A 1 354 ? 11.096 18.221 2.060 1.00 65.31 354 PHE A C 1
ATOM 2905 O O . PHE A 1 354 ? 10.561 17.145 1.817 1.00 65.31 354 PHE A O 1
ATOM 2912 N N . GLN A 1 355 ? 12.147 18.658 1.358 1.00 68.88 355 GLN A N 1
ATOM 2913 C CA . GLN A 1 355 ? 12.601 17.992 0.133 1.00 68.88 355 GLN A CA 1
ATOM 2914 C C . GLN A 1 355 ? 13.101 16.561 0.382 1.00 68.88 355 GLN A C 1
ATOM 2916 O O . GLN A 1 355 ? 12.686 15.625 -0.298 1.00 68.88 355 GLN A O 1
ATOM 2921 N N . LYS A 1 356 ? 13.933 16.368 1.412 1.00 70.69 356 LYS A N 1
ATOM 2922 C CA . LYS A 1 356 ? 14.437 15.044 1.809 1.00 70.69 356 LYS A CA 1
ATOM 2923 C C . LYS A 1 356 ? 13.302 14.131 2.279 1.00 70.69 356 LYS A C 1
ATOM 2925 O O . LYS A 1 356 ? 13.312 12.935 1.994 1.00 70.69 356 LYS A O 1
ATOM 2930 N N . SER A 1 357 ? 12.324 14.707 2.977 1.00 74.69 357 SER A N 1
ATOM 2931 C CA . SER A 1 357 ? 11.134 13.989 3.431 1.00 74.69 357 SER A CA 1
ATOM 2932 C C . SER A 1 357 ? 10.277 13.541 2.247 1.00 74.69 357 SER A C 1
ATOM 2934 O O . SER A 1 357 ? 9.864 12.390 2.209 1.00 74.69 357 SER A O 1
ATOM 2936 N N . ILE A 1 358 ? 10.064 14.398 1.246 1.00 79.88 358 ILE A N 1
ATOM 2937 C CA . ILE A 1 358 ? 9.274 14.076 0.049 1.00 79.88 358 ILE A CA 1
ATOM 2938 C C . ILE A 1 358 ? 9.959 13.032 -0.828 1.00 79.88 358 ILE A C 1
ATOM 2940 O O . ILE A 1 358 ? 9.301 12.085 -1.250 1.00 79.88 358 ILE A O 1
ATOM 2944 N N . GLU A 1 359 ? 11.269 13.145 -1.060 1.00 83.31 359 GLU A N 1
ATOM 2945 C CA . GLU A 1 359 ? 12.026 12.107 -1.770 1.00 83.31 359 GLU A CA 1
ATOM 2946 C C . GLU A 1 359 ? 11.836 10.748 -1.096 1.00 83.31 359 GLU A C 1
ATOM 2948 O O . GLU A 1 359 ? 11.453 9.781 -1.752 1.00 83.31 359 GLU A O 1
ATOM 2953 N N . LEU A 1 360 ? 12.026 10.684 0.226 1.00 81.25 360 LEU A N 1
ATOM 2954 C CA . LEU A 1 360 ? 11.824 9.455 0.984 1.00 81.25 360 LEU A CA 1
ATOM 2955 C C . LEU A 1 360 ? 10.383 8.938 0.855 1.00 81.25 360 LEU A C 1
ATOM 2957 O O . LEU A 1 360 ? 10.201 7.755 0.589 1.00 81.25 360 LEU A O 1
ATOM 2961 N N . LEU A 1 361 ? 9.378 9.813 0.960 1.00 83.62 361 LEU A N 1
ATOM 2962 C CA . LEU A 1 361 ? 7.965 9.447 0.813 1.00 83.62 361 LEU A CA 1
ATOM 2963 C C . LEU A 1 361 ? 7.670 8.811 -0.554 1.00 83.62 361 LEU A C 1
ATOM 2965 O O . LEU A 1 361 ? 7.012 7.774 -0.615 1.00 83.62 361 LEU A O 1
ATOM 2969 N N . PHE A 1 362 ? 8.179 9.394 -1.643 1.00 88.44 362 PHE A N 1
ATOM 2970 C CA . PHE A 1 362 ? 8.012 8.849 -2.995 1.00 88.44 362 PHE A CA 1
ATOM 2971 C C . PHE A 1 362 ? 8.704 7.493 -3.148 1.00 88.44 362 PHE A C 1
ATOM 2973 O O . PHE A 1 362 ? 8.143 6.576 -3.746 1.00 88.44 362 PHE A O 1
ATOM 2980 N N . LEU A 1 363 ? 9.910 7.336 -2.598 1.00 86.19 363 LEU A N 1
ATOM 2981 C CA . LEU A 1 363 ? 10.635 6.068 -2.674 1.00 86.19 363 LEU A CA 1
ATOM 2982 C C . LEU A 1 363 ? 9.987 4.967 -1.864 1.00 86.19 363 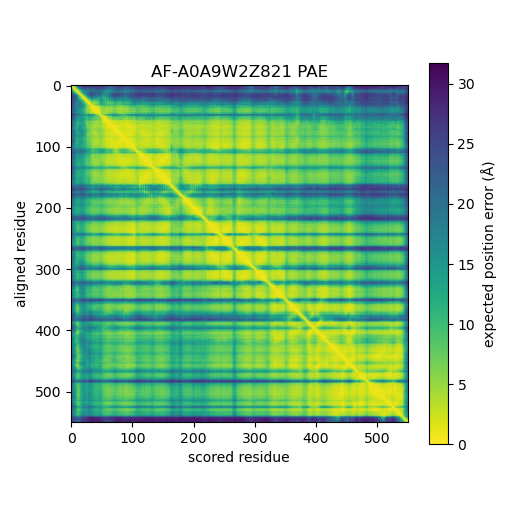LEU A C 1
ATOM 2984 O O . LEU A 1 363 ? 9.865 3.849 -2.359 1.00 86.19 363 LEU A O 1
ATOM 2988 N N . GLU A 1 364 ? 9.553 5.285 -0.653 1.00 83.12 364 GLU A N 1
ATOM 2989 C CA . GLU A 1 364 ? 8.837 4.345 0.189 1.00 83.12 364 GLU A CA 1
ATOM 2990 C C . GLU A 1 364 ? 7.538 3.899 -0.487 1.00 83.12 364 GLU A C 1
ATOM 2992 O O . GLU A 1 364 ? 7.276 2.702 -0.534 1.00 83.12 364 GLU A O 1
ATOM 2997 N N . GLU A 1 365 ? 6.777 4.811 -1.099 1.00 85.00 365 GLU A N 1
ATOM 2998 C CA . GLU A 1 365 ? 5.568 4.453 -1.853 1.00 85.00 365 GLU A CA 1
ATOM 2999 C C . GLU A 1 365 ? 5.881 3.544 -3.056 1.00 85.00 365 GLU A C 1
ATOM 3001 O O . GLU A 1 365 ? 5.213 2.532 -3.269 1.00 85.00 365 GLU A O 1
ATOM 3006 N N . VAL A 1 366 ? 6.953 3.821 -3.808 1.00 84.50 366 VAL A N 1
ATOM 3007 C CA . VAL A 1 366 ? 7.390 2.930 -4.899 1.00 84.50 366 VAL A CA 1
ATOM 3008 C C . VAL A 1 366 ? 7.812 1.555 -4.367 1.00 84.50 366 VAL A C 1
ATOM 3010 O O . VAL A 1 366 ? 7.475 0.534 -4.968 1.00 84.50 366 VAL A O 1
ATOM 3013 N N . GLN A 1 367 ? 8.511 1.481 -3.232 1.00 81.31 367 GLN A N 1
ATOM 3014 C CA . GLN A 1 367 ? 8.882 0.202 -2.613 1.00 81.31 367 GLN A CA 1
ATOM 3015 C C . GLN A 1 367 ? 7.668 -0.587 -2.111 1.00 81.31 367 GLN A C 1
ATOM 3017 O O . GLN A 1 367 ? 7.678 -1.815 -2.189 1.00 81.31 367 GLN A O 1
ATOM 3022 N N . GLU A 1 368 ? 6.601 0.082 -1.669 1.00 77.56 368 GLU A N 1
ATOM 3023 C CA . GLU A 1 368 ? 5.337 -0.573 -1.301 1.00 77.56 368 GLU A CA 1
ATOM 3024 C C . GLU A 1 368 ? 4.683 -1.266 -2.509 1.00 77.56 368 GLU A C 1
ATOM 3026 O O . GLU A 1 368 ? 4.122 -2.360 -2.373 1.00 77.56 368 GLU A O 1
ATOM 3031 N N . TYR A 1 369 ? 4.805 -0.700 -3.717 1.00 75.38 369 TYR A N 1
ATOM 3032 C CA . TYR A 1 369 ? 4.364 -1.377 -4.944 1.00 75.38 369 TYR A CA 1
ATOM 3033 C C . TYR A 1 369 ? 5.243 -2.578 -5.316 1.00 75.38 369 TYR A C 1
ATOM 3035 O O . TYR A 1 369 ? 4.768 -3.495 -5.998 1.00 75.38 369 TYR A O 1
ATOM 3043 N N . PHE A 1 370 ? 6.507 -2.608 -4.884 1.00 75.00 370 PHE A N 1
ATOM 3044 C CA . PHE A 1 370 ? 7.469 -3.660 -5.227 1.00 75.00 370 PHE A CA 1
ATOM 3045 C C . PHE A 1 370 ? 8.306 -4.094 -4.011 1.00 75.00 370 PHE A C 1
ATOM 3047 O O . PHE A 1 370 ? 9.479 -3.745 -3.927 1.00 75.00 370 PHE A O 1
ATOM 3054 N N . PRO A 1 371 ? 7.786 -4.942 -3.106 1.00 66.06 371 PRO A N 1
ATOM 3055 C CA . PRO A 1 371 ? 8.522 -5.340 -1.899 1.00 66.06 371 PRO A CA 1
ATOM 3056 C C . PRO A 1 371 ? 9.858 -6.081 -2.139 1.00 66.06 371 PRO A C 1
ATOM 3058 O O . PRO A 1 371 ? 10.719 -6.081 -1.263 1.00 66.06 371 PRO A O 1
ATOM 3061 N N . ALA A 1 372 ? 10.085 -6.699 -3.316 1.00 65.50 372 ALA A N 1
ATOM 3062 C CA . ALA A 1 372 ? 11.419 -7.243 -3.674 1.00 65.50 372 ALA A CA 1
ATOM 3063 C C . ALA A 1 372 ? 12.453 -6.160 -3.980 1.00 65.50 372 ALA A C 1
ATOM 3065 O O . ALA A 1 372 ? 13.645 -6.459 -4.085 1.00 65.50 372 ALA A O 1
ATOM 3066 N N . LEU A 1 373 ? 12.008 -4.927 -4.198 1.00 72.00 373 LEU A N 1
ATOM 3067 C CA . LEU A 1 373 ? 12.833 -3.847 -4.685 1.00 72.00 373 LEU A CA 1
ATOM 3068 C C . LEU A 1 373 ? 13.655 -3.289 -3.522 1.00 72.00 373 LEU A C 1
ATOM 3070 O O . LEU A 1 373 ? 13.222 -2.442 -2.737 1.00 72.00 373 LEU A O 1
ATOM 3074 N N . ARG A 1 374 ? 14.887 -3.790 -3.410 1.00 73.81 374 ARG A N 1
ATOM 3075 C CA . ARG A 1 374 ? 15.868 -3.270 -2.457 1.00 73.81 374 ARG A CA 1
ATOM 3076 C C . ARG A 1 374 ? 16.522 -2.034 -3.057 1.00 73.81 374 ARG A C 1
ATOM 3078 O O . ARG A 1 374 ? 17.408 -2.139 -3.910 1.00 73.81 374 ARG A O 1
ATOM 3085 N N . ILE A 1 375 ? 16.053 -0.867 -2.623 1.00 71.88 375 ILE A N 1
ATOM 3086 C CA . ILE A 1 375 ? 16.657 0.415 -2.968 1.00 71.88 375 ILE A CA 1
ATOM 3087 C C . ILE A 1 375 ? 17.900 0.616 -2.106 1.00 71.88 375 ILE A C 1
ATOM 3089 O O . ILE A 1 375 ? 17.818 0.702 -0.883 1.00 71.88 375 ILE A O 1
ATOM 3093 N N . HIS A 1 376 ? 19.061 0.719 -2.747 1.00 67.44 376 HIS A N 1
ATOM 3094 C CA . HIS A 1 376 ? 20.296 1.126 -2.087 1.00 67.44 376 HIS A CA 1
ATOM 3095 C C . HIS A 1 376 ? 20.511 2.613 -2.353 1.00 67.44 376 HIS A C 1
ATOM 3097 O O . HIS A 1 376 ? 21.210 2.982 -3.295 1.00 67.44 376 HIS A O 1
ATOM 3103 N N . HIS A 1 377 ? 19.881 3.477 -1.557 1.00 66.31 377 HIS A N 1
ATOM 3104 C CA . HIS A 1 377 ? 20.054 4.915 -1.716 1.00 66.31 377 HIS A CA 1
ATOM 3105 C C . HIS A 1 377 ? 20.413 5.592 -0.397 1.00 66.31 377 HIS A C 1
ATOM 3107 O O . HIS A 1 377 ? 19.712 5.462 0.602 1.00 66.31 377 HIS A O 1
ATOM 3113 N N . LYS A 1 378 ? 21.528 6.328 -0.408 1.00 65.56 378 LYS A N 1
ATOM 3114 C CA . LYS A 1 378 ? 21.813 7.353 0.591 1.00 65.56 378 LYS A CA 1
ATOM 3115 C C . LYS A 1 378 ? 21.216 8.649 0.052 1.00 65.56 378 LYS A C 1
ATOM 3117 O O . LYS A 1 378 ? 21.721 9.165 -0.942 1.00 65.56 378 LYS A O 1
ATOM 3122 N N . LEU A 1 379 ? 20.140 9.126 0.675 1.00 64.44 379 LEU A N 1
ATOM 3123 C CA . LEU A 1 379 ? 19.536 10.415 0.342 1.00 64.44 379 LEU A CA 1
ATOM 3124 C C . LEU A 1 379 ? 20.527 11.526 0.700 1.00 64.44 379 LEU A C 1
ATOM 3126 O O . LEU A 1 379 ? 20.675 11.893 1.867 1.00 64.44 379 LEU A O 1
ATOM 3130 N N . THR A 1 380 ? 21.237 12.034 -0.302 1.00 61.00 380 THR A N 1
ATOM 3131 C CA . THR A 1 380 ? 21.907 13.330 -0.215 1.00 61.00 380 THR A CA 1
ATOM 3132 C C . THR A 1 380 ? 20.880 14.378 -0.628 1.00 61.00 380 THR A C 1
ATOM 3134 O O . THR A 1 380 ? 20.478 14.347 -1.794 1.00 61.00 380 THR A O 1
ATOM 3137 N N . PRO A 1 381 ? 20.426 15.255 0.286 1.00 55.12 381 PRO A N 1
ATOM 3138 C CA . PRO A 1 381 ? 19.384 16.223 -0.024 1.00 55.12 381 PRO A CA 1
ATOM 3139 C C . PRO A 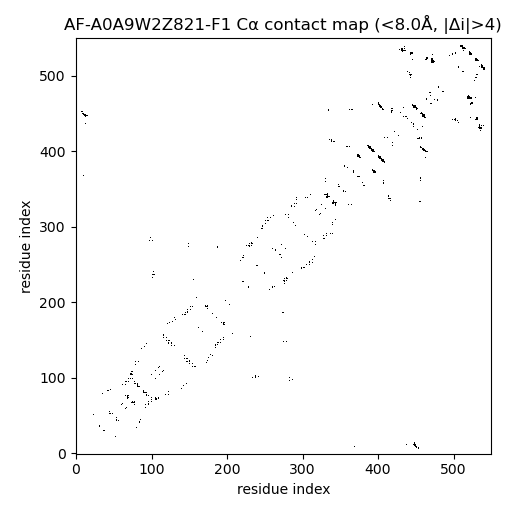1 381 ? 19.822 17.071 -1.213 1.00 55.12 381 PRO A C 1
ATOM 3141 O O . PRO A 1 381 ? 20.870 17.719 -1.172 1.00 55.12 381 PRO A O 1
ATOM 3144 N N . ARG A 1 382 ? 19.038 17.031 -2.291 1.00 62.41 382 ARG A N 1
ATOM 3145 C CA . ARG A 1 382 ? 19.234 17.944 -3.410 1.00 62.41 382 ARG A CA 1
ATOM 3146 C C . ARG A 1 382 ? 18.610 19.281 -3.047 1.00 62.41 382 ARG A C 1
ATOM 3148 O O . ARG A 1 382 ? 17.485 19.339 -2.568 1.00 62.41 382 ARG A O 1
ATOM 3155 N N . THR A 1 383 ? 19.336 20.356 -3.311 1.00 56.16 383 THR A N 1
ATOM 3156 C CA . THR A 1 383 ? 18.837 21.735 -3.214 1.00 56.16 383 THR A CA 1
ATOM 3157 C C . THR A 1 383 ? 18.119 22.170 -4.497 1.00 56.16 383 THR A C 1
ATOM 3159 O O . THR A 1 383 ? 17.926 23.361 -4.726 1.00 56.16 383 THR A O 1
ATOM 3162 N N . GLU A 1 384 ? 17.756 21.231 -5.375 1.00 56.81 384 GLU A N 1
ATOM 3163 C CA . GLU A 1 384 ? 17.127 21.528 -6.663 1.00 56.81 384 GLU A CA 1
ATOM 3164 C C . GLU A 1 384 ? 15.674 21.980 -6.430 1.00 56.81 384 GLU A C 1
ATOM 3166 O O . GLU A 1 384 ? 14.810 21.182 -6.084 1.00 56.81 384 GLU A O 1
ATOM 3171 N N . HIS A 1 385 ? 15.409 23.276 -6.628 1.00 66.12 385 HIS A N 1
ATOM 3172 C CA . HIS A 1 385 ? 14.077 23.892 -6.535 1.00 66.12 385 HIS A CA 1
ATOM 3173 C C . HIS A 1 385 ? 13.314 23.744 -7.861 1.00 66.12 385 HIS A C 1
ATOM 3175 O O . HIS A 1 385 ? 12.763 24.709 -8.382 1.00 66.12 385 HIS A O 1
ATOM 3181 N N . MET A 1 386 ? 13.341 22.556 -8.463 1.00 76.75 386 MET A N 1
ATOM 3182 C CA . MET A 1 386 ? 12.697 22.273 -9.749 1.00 76.75 386 MET A CA 1
ATOM 3183 C C . MET A 1 386 ? 12.128 20.859 -9.752 1.00 76.75 386 MET A C 1
ATOM 3185 O O . MET A 1 386 ? 12.564 20.014 -8.976 1.00 76.75 386 MET A O 1
ATOM 3189 N N . ASN A 1 387 ? 11.193 20.576 -10.661 1.00 83.62 387 ASN A N 1
ATOM 3190 C CA . ASN A 1 387 ? 10.784 19.199 -10.913 1.00 83.62 387 ASN A CA 1
ATOM 3191 C C . ASN A 1 387 ? 11.971 18.392 -11.459 1.00 83.62 387 ASN A C 1
ATOM 3193 O O . ASN A 1 387 ? 12.692 18.867 -12.343 1.00 83.62 387 ASN A O 1
ATOM 3197 N N . TYR A 1 388 ? 12.161 17.157 -10.997 1.00 87.75 388 TYR A N 1
ATOM 3198 C CA . TYR A 1 388 ? 13.251 16.328 -11.507 1.00 87.75 388 TYR A CA 1
ATOM 3199 C C . TYR A 1 388 ? 12.962 14.828 -11.410 1.00 87.75 388 TYR A C 1
ATOM 3201 O O . TYR A 1 388 ? 12.041 14.375 -10.741 1.00 87.75 388 TYR A O 1
ATOM 3209 N N . TRP A 1 389 ? 13.784 14.028 -12.095 1.00 89.38 389 TRP A N 1
ATOM 3210 C CA . TRP A 1 389 ? 13.731 12.569 -12.001 1.00 89.38 389 TRP A CA 1
ATOM 3211 C C . TRP A 1 389 ? 14.860 12.046 -11.127 1.00 89.38 389 TRP A C 1
ATOM 3213 O O . TRP A 1 389 ? 16.035 12.097 -11.517 1.00 89.38 389 TRP A O 1
ATOM 3223 N N . LEU A 1 390 ? 14.495 11.486 -9.982 1.00 89.56 390 LEU A N 1
ATOM 3224 C CA . LEU A 1 390 ? 15.397 10.783 -9.093 1.00 89.56 390 LEU A CA 1
ATOM 3225 C C . LEU A 1 390 ? 15.732 9.415 -9.694 1.00 89.56 390 LEU A C 1
ATOM 3227 O O . LEU A 1 390 ? 14.872 8.549 -9.837 1.00 89.56 390 LEU A O 1
ATOM 3231 N N . ASN A 1 391 ? 16.993 9.229 -10.086 1.00 88.56 391 ASN A N 1
ATOM 3232 C CA . ASN A 1 391 ? 17.469 7.973 -10.663 1.00 88.56 391 ASN A CA 1
ATOM 3233 C C . ASN A 1 391 ? 18.173 7.146 -9.601 1.00 88.56 391 ASN A C 1
ATOM 3235 O O . ASN A 1 391 ? 19.119 7.615 -8.970 1.00 88.56 391 ASN A O 1
ATOM 3239 N N . ILE A 1 392 ? 17.755 5.898 -9.463 1.00 87.56 392 ILE A N 1
ATOM 3240 C CA . ILE A 1 392 ? 18.192 5.012 -8.400 1.00 87.56 392 ILE A CA 1
ATOM 3241 C C . ILE A 1 392 ? 18.527 3.661 -8.994 1.00 87.56 392 ILE A C 1
ATOM 3243 O O . ILE A 1 392 ? 17.934 3.224 -9.977 1.00 87.56 392 ILE A O 1
ATOM 3247 N N . SER A 1 393 ? 19.526 3.013 -8.418 1.00 85.75 393 SER A N 1
ATOM 3248 C CA . SER A 1 393 ? 19.916 1.657 -8.781 1.00 85.75 393 SER A CA 1
ATOM 3249 C C . SER A 1 393 ? 19.588 0.721 -7.627 1.00 85.75 393 SER A C 1
ATOM 3251 O O . SER A 1 393 ? 19.663 1.100 -6.456 1.00 85.75 393 SER A O 1
ATOM 3253 N N . GLY A 1 394 ? 19.249 -0.514 -7.951 1.00 84.62 394 GLY A N 1
ATOM 3254 C CA . GLY A 1 394 ? 19.033 -1.536 -6.943 1.00 84.62 394 GLY A CA 1
ATOM 3255 C C . GLY A 1 394 ? 19.107 -2.931 -7.532 1.00 84.62 394 GLY A C 1
ATOM 3256 O O . GLY A 1 394 ? 19.567 -3.138 -8.661 1.00 84.62 394 GLY A O 1
ATOM 3257 N N . LYS A 1 395 ? 18.669 -3.900 -6.732 1.00 78.62 395 LYS A N 1
ATOM 3258 C CA . LYS A 1 395 ? 18.579 -5.299 -7.143 1.00 78.62 395 LYS A CA 1
ATOM 3259 C C . LYS A 1 395 ? 17.147 -5.786 -7.026 1.00 78.62 395 LYS A C 1
ATOM 3261 O O . LYS A 1 395 ? 16.507 -5.614 -5.990 1.00 78.62 395 LYS A O 1
ATOM 3266 N N . PHE A 1 396 ? 16.674 -6.388 -8.105 1.00 68.38 396 PHE A N 1
ATOM 3267 C CA . PHE A 1 396 ? 15.421 -7.108 -8.160 1.00 68.38 396 PHE A CA 1
ATOM 3268 C C . PHE A 1 396 ? 15.791 -8.587 -8.275 1.00 68.38 396 PHE A C 1
ATOM 3270 O O . PHE A 1 396 ? 16.280 -9.032 -9.314 1.00 68.38 396 PHE A O 1
ATOM 3277 N N . MET A 1 397 ? 15.657 -9.335 -7.178 1.00 69.00 397 MET A N 1
ATOM 3278 C CA . MET A 1 397 ? 16.225 -10.685 -7.046 1.00 69.00 397 MET A CA 1
ATOM 3279 C C . MET A 1 397 ? 17.734 -10.701 -7.383 1.00 69.00 397 MET A C 1
ATOM 3281 O O . MET A 1 397 ? 18.534 -10.097 -6.666 1.00 69.00 397 MET A O 1
ATOM 3285 N N . LYS A 1 398 ? 18.131 -11.366 -8.479 1.00 69.00 398 LYS A N 1
ATOM 3286 C CA . LYS A 1 398 ? 19.518 -11.436 -8.974 1.00 69.00 398 LYS A CA 1
ATOM 3287 C C . LYS A 1 398 ? 19.848 -10.362 -10.024 1.00 69.00 398 LYS A C 1
ATOM 3289 O O . LYS A 1 398 ? 21.022 -10.169 -10.332 1.00 69.00 398 LYS A O 1
ATOM 3294 N N . SER A 1 399 ? 18.852 -9.648 -10.547 1.00 73.12 399 SER A N 1
ATOM 3295 C CA . SER A 1 399 ? 19.014 -8.706 -11.660 1.00 73.12 399 SER A CA 1
ATOM 3296 C C . SER A 1 399 ? 19.194 -7.271 -11.166 1.00 73.12 399 SER A C 1
ATOM 3298 O O . SER A 1 399 ? 18.488 -6.811 -10.265 1.00 73.12 399 SER A O 1
ATOM 3300 N N . LYS A 1 400 ? 20.136 -6.533 -11.764 1.00 84.44 400 LYS A N 1
ATOM 3301 C CA . LYS A 1 400 ? 20.298 -5.094 -11.507 1.00 84.44 400 LYS A CA 1
ATOM 3302 C C . LYS A 1 400 ? 19.193 -4.323 -12.237 1.00 84.44 400 LYS A C 1
ATOM 3304 O O . LYS A 1 400 ? 18.898 -4.599 -13.401 1.00 84.44 400 LYS A O 1
ATOM 3309 N N . PHE A 1 401 ? 18.603 -3.340 -11.567 1.00 87.50 401 PHE A N 1
ATOM 3310 C CA . PHE A 1 401 ? 17.614 -2.447 -12.171 1.00 87.50 401 PHE A CA 1
ATOM 3311 C C . PHE A 1 401 ? 17.973 -0.988 -11.916 1.00 87.50 401 PHE A C 1
ATOM 3313 O O . PHE A 1 401 ? 18.596 -0.657 -10.904 1.00 87.50 401 PHE A O 1
ATOM 3320 N N . ARG A 1 402 ? 17.480 -0.126 -12.806 1.00 88.88 402 ARG A N 1
ATOM 3321 C CA . ARG A 1 402 ? 17.409 1.318 -12.626 1.00 88.88 402 ARG A CA 1
ATOM 3322 C C . ARG A 1 402 ? 15.949 1.721 -12.461 1.00 88.88 402 ARG A C 1
ATOM 3324 O O . ARG A 1 402 ? 15.138 1.455 -13.344 1.00 88.88 402 ARG A O 1
ATOM 3331 N N . ALA A 1 403 ? 15.639 2.361 -11.342 1.00 89.88 403 ALA A N 1
ATOM 3332 C CA . ALA A 1 403 ? 14.376 3.041 -11.114 1.00 89.88 403 ALA A CA 1
ATOM 3333 C C . ALA A 1 403 ? 14.564 4.535 -11.366 1.00 89.88 403 ALA A C 1
ATOM 3335 O O . ALA A 1 403 ? 15.579 5.119 -10.986 1.00 89.88 403 ALA A O 1
ATOM 3336 N N . SER A 1 404 ? 13.583 5.154 -11.993 1.00 91.75 404 SER A N 1
ATOM 3337 C CA . SER A 1 404 ? 13.502 6.594 -12.173 1.00 91.75 404 SER A CA 1
ATOM 3338 C C . SER A 1 404 ? 12.157 7.030 -11.617 1.00 91.75 404 SER A C 1
ATOM 3340 O O . SER A 1 404 ? 11.130 6.612 -12.140 1.00 91.75 404 SER A O 1
ATOM 3342 N N . VAL A 1 405 ? 12.173 7.837 -10.559 1.00 92.00 405 VAL A N 1
ATOM 3343 C CA . VAL A 1 405 ? 10.977 8.336 -9.866 1.00 92.00 405 VAL A CA 1
ATOM 3344 C C . VAL A 1 405 ? 10.907 9.844 -10.066 1.00 92.00 405 VAL A C 1
ATOM 3346 O O . VAL A 1 405 ? 11.901 10.536 -9.843 1.00 92.00 405 VAL A O 1
ATOM 3349 N N . TYR A 1 406 ? 9.778 10.353 -10.541 1.00 91.38 406 TYR A N 1
ATOM 3350 C CA . TYR A 1 406 ? 9.568 11.784 -10.711 1.00 91.38 406 TYR A CA 1
ATOM 3351 C C . TYR A 1 406 ? 9.254 12.432 -9.368 1.00 91.38 406 TYR A C 1
ATOM 3353 O O . TYR A 1 406 ? 8.358 11.982 -8.657 1.00 91.38 406 TYR A O 1
ATOM 3361 N N . ILE A 1 407 ? 9.994 13.484 -9.035 1.00 88.81 407 ILE A N 1
ATOM 3362 C CA . ILE A 1 407 ? 9.799 14.292 -7.838 1.00 88.81 407 ILE A CA 1
ATOM 3363 C C . ILE A 1 407 ? 9.301 15.669 -8.301 1.00 88.81 407 ILE A C 1
ATOM 3365 O O . ILE A 1 407 ? 10.095 16.458 -8.829 1.00 88.81 407 ILE A O 1
ATOM 3369 N N . PRO A 1 408 ? 7.993 15.950 -8.169 1.00 87.31 408 PRO A N 1
ATOM 3370 C CA . PRO A 1 408 ? 7.430 17.248 -8.504 1.00 87.31 408 PRO A CA 1
ATOM 3371 C C . PRO A 1 408 ? 7.733 18.282 -7.412 1.00 87.31 408 PRO A C 1
ATOM 3373 O O . PRO A 1 408 ? 7.933 17.951 -6.242 1.00 87.31 408 PRO A O 1
ATOM 3376 N N . LEU A 1 409 ? 7.685 19.557 -7.788 1.00 84.56 409 LEU A N 1
ATOM 3377 C CA . LEU A 1 409 ? 7.605 20.677 -6.858 1.00 84.56 409 LEU A CA 1
ATOM 3378 C C . LEU A 1 409 ? 6.359 20.568 -5.979 1.00 84.56 409 LEU A C 1
ATOM 3380 O O . LEU A 1 409 ? 5.325 20.032 -6.388 1.00 84.56 409 LEU A O 1
ATOM 3384 N N . LYS A 1 410 ? 6.439 21.157 -4.784 1.00 83.56 410 LYS A N 1
ATOM 3385 C CA . LYS A 1 410 ? 5.329 21.190 -3.827 1.00 83.56 410 LYS A CA 1
ATOM 3386 C C . LYS A 1 410 ? 4.058 21.777 -4.442 1.00 83.56 410 LYS A C 1
ATOM 3388 O O . LYS A 1 410 ? 2.986 21.209 -4.240 1.00 83.56 410 LYS A O 1
ATOM 3393 N N . GLU A 1 411 ? 4.150 22.871 -5.207 1.00 84.81 411 GLU A N 1
ATOM 3394 C CA . GLU A 1 411 ? 2.962 23.458 -5.844 1.00 84.81 411 GLU A CA 1
ATOM 3395 C C . GLU A 1 411 ? 2.343 22.512 -6.883 1.00 84.81 411 GLU A C 1
ATOM 3397 O O . GLU A 1 411 ? 1.118 22.381 -6.955 1.00 84.81 411 GLU A O 1
ATOM 3402 N N . ASN A 1 412 ? 3.174 21.791 -7.639 1.00 86.00 412 ASN A N 1
ATOM 3403 C CA . ASN A 1 412 ? 2.720 20.842 -8.659 1.00 86.00 412 ASN A CA 1
ATOM 3404 C C . ASN A 1 412 ? 2.038 19.623 -8.024 1.00 86.00 412 ASN A C 1
ATOM 3406 O O . ASN A 1 412 ? 0.955 19.228 -8.450 1.00 86.00 412 ASN A O 1
ATOM 3410 N N . LEU A 1 413 ? 2.612 19.102 -6.937 1.00 85.81 413 LEU A N 1
ATOM 3411 C CA . LEU A 1 413 ? 2.029 18.021 -6.141 1.00 85.81 413 LEU A CA 1
ATOM 3412 C C . LEU A 1 413 ? 0.679 18.415 -5.520 1.00 85.81 413 LEU A C 1
ATOM 3414 O O . LEU A 1 413 ? -0.232 17.598 -5.419 1.00 85.81 413 LEU A O 1
ATOM 3418 N N . ILE A 1 414 ? 0.506 19.677 -5.112 1.00 86.88 414 ILE A N 1
ATOM 3419 C CA . ILE A 1 414 ? -0.783 20.165 -4.598 1.00 86.88 414 ILE A CA 1
ATOM 3420 C C . ILE A 1 414 ? -1.791 20.309 -5.738 1.00 86.88 414 ILE A C 1
ATOM 3422 O O . ILE A 1 414 ? -2.931 19.866 -5.613 1.00 86.88 414 ILE A O 1
ATOM 3426 N N . THR A 1 415 ? -1.404 20.933 -6.848 1.00 86.62 415 THR A N 1
ATOM 3427 C CA . THR A 1 415 ? -2.339 21.296 -7.924 1.00 86.62 415 THR A CA 1
ATOM 3428 C C . THR A 1 415 ? -2.895 20.090 -8.674 1.00 86.62 415 THR A C 1
ATOM 3430 O O . THR A 1 415 ? -4.081 20.102 -9.001 1.00 86.62 415 THR A O 1
ATOM 3433 N N . SER A 1 416 ? -2.109 19.032 -8.885 1.00 87.00 416 SER A N 1
ATOM 3434 C CA . SER A 1 416 ? -2.560 17.836 -9.601 1.00 87.00 416 SER A CA 1
ATOM 3435 C C . SER A 1 416 ? -1.990 16.547 -9.007 1.00 87.00 416 SER A C 1
ATOM 3437 O O . SER A 1 416 ? -0.894 16.542 -8.462 1.00 87.00 416 SER A O 1
ATOM 3439 N N . ASN A 1 417 ? -2.733 15.441 -9.142 1.00 85.38 417 ASN A N 1
ATOM 3440 C CA . ASN A 1 417 ? -2.236 14.096 -8.823 1.00 85.38 417 ASN A CA 1
ATOM 3441 C C . ASN A 1 417 ? -1.462 13.459 -9.990 1.00 85.38 417 ASN A C 1
ATOM 3443 O O . ASN A 1 417 ? -1.224 12.252 -10.010 1.00 85.38 417 ASN A O 1
ATOM 3447 N N . ARG A 1 418 ? -1.140 14.252 -11.011 1.00 87.56 418 ARG A N 1
ATOM 3448 C CA . ARG A 1 418 ? -0.414 13.827 -12.198 1.00 87.56 418 ARG A CA 1
ATOM 3449 C C . ARG A 1 418 ? 0.349 15.010 -12.765 1.00 87.56 418 ARG A C 1
ATOM 3451 O O . ARG A 1 418 ? -0.150 16.135 -12.794 1.00 87.56 418 ARG A O 1
ATOM 3458 N N . THR A 1 419 ? 1.533 14.753 -13.280 1.00 85.75 419 THR A N 1
ATOM 3459 C CA . THR A 1 419 ? 2.310 15.760 -13.979 1.00 85.75 419 THR A CA 1
ATOM 3460 C C . THR A 1 419 ? 1.847 15.864 -15.426 1.00 85.75 419 THR A C 1
ATOM 3462 O O . THR A 1 419 ? 1.834 14.896 -16.187 1.00 85.75 419 THR A O 1
ATOM 3465 N N . LYS A 1 420 ? 1.498 17.082 -15.842 1.00 82.94 420 LYS A N 1
ATOM 3466 C CA . LYS A 1 420 ? 1.421 17.429 -17.261 1.00 82.94 420 LYS A CA 1
ATOM 3467 C C . LYS A 1 420 ? 2.852 17.718 -17.698 1.00 82.94 420 LYS A C 1
ATOM 3469 O O . LYS A 1 420 ? 3.365 18.798 -17.431 1.00 82.94 420 LYS A O 1
ATOM 3474 N N . PHE A 1 421 ? 3.549 16.722 -18.236 1.00 83.50 421 PHE A N 1
ATOM 3475 C CA . PHE A 1 421 ? 4.934 16.906 -18.669 1.00 83.50 421 PHE A CA 1
ATOM 3476 C C . PHE A 1 421 ? 4.992 17.952 -19.789 1.00 83.50 421 PHE A C 1
ATOM 3478 O O . PHE A 1 421 ? 4.605 17.680 -20.920 1.00 83.50 421 PHE A O 1
ATOM 3485 N N . GLU A 1 422 ? 5.459 19.155 -19.467 1.00 84.25 422 GLU A N 1
ATOM 3486 C CA . GLU A 1 422 ? 5.635 20.247 -20.434 1.00 84.25 422 GLU A CA 1
ATOM 3487 C C . GLU A 1 422 ? 7.093 20.355 -20.896 1.00 84.25 422 GLU A C 1
ATOM 3489 O O . GLU A 1 422 ? 7.367 20.695 -22.048 1.00 84.25 422 GLU A O 1
ATOM 3494 N N . ASP A 1 423 ? 8.048 19.998 -20.028 1.00 85.88 423 ASP A N 1
ATOM 3495 C CA . ASP A 1 423 ? 9.466 19.998 -20.379 1.00 85.88 423 ASP A CA 1
ATOM 3496 C C . ASP A 1 423 ? 9.759 18.918 -21.430 1.00 85.88 423 ASP A C 1
ATOM 3498 O O . ASP A 1 423 ? 9.432 17.733 -21.280 1.00 85.88 423 ASP A O 1
ATOM 3502 N N . LYS A 1 424 ? 10.456 19.322 -22.497 1.00 86.81 424 LYS A N 1
ATOM 3503 C CA . LYS A 1 424 ? 10.871 18.442 -23.594 1.00 86.81 424 LYS A CA 1
ATOM 3504 C C . LYS A 1 424 ? 11.579 17.178 -23.092 1.00 86.81 424 LYS A C 1
ATOM 3506 O O . LYS A 1 424 ? 11.364 16.102 -23.644 1.00 86.81 424 LYS A O 1
ATOM 3511 N N . LYS A 1 425 ? 12.424 17.261 -22.060 1.00 86.44 425 LYS A N 1
ATOM 3512 C CA . LYS A 1 425 ? 13.144 16.111 -21.482 1.00 86.44 425 LYS A CA 1
ATOM 3513 C C . LYS A 1 425 ? 12.198 15.099 -20.845 1.00 86.44 425 LYS A C 1
ATOM 3515 O O . LYS A 1 425 ? 12.501 13.904 -20.889 1.00 86.44 425 LYS A O 1
ATOM 3520 N N . ASP A 1 426 ? 11.096 15.557 -20.266 1.00 87.25 426 ASP A N 1
ATOM 3521 C CA . ASP A 1 426 ? 10.111 14.700 -19.616 1.00 87.25 426 ASP A CA 1
ATOM 3522 C C . ASP A 1 426 ? 9.186 14.046 -20.643 1.00 87.25 426 ASP A C 1
ATOM 3524 O O . ASP A 1 426 ? 9.027 12.825 -20.615 1.00 87.25 426 ASP A O 1
ATOM 3528 N N . LEU A 1 427 ? 8.736 14.796 -21.654 1.00 87.69 427 LEU A N 1
ATOM 3529 C CA . LEU A 1 427 ? 8.019 14.246 -22.815 1.00 87.69 427 LEU A CA 1
ATOM 3530 C C . LEU A 1 427 ? 8.826 13.151 -23.533 1.00 87.69 427 LEU A C 1
ATOM 3532 O O . LEU A 1 427 ? 8.298 12.118 -23.946 1.00 87.69 427 LEU A O 1
ATOM 3536 N N . LEU A 1 428 ? 10.144 13.339 -23.653 1.00 88.44 428 LEU A N 1
ATOM 3537 C CA . LEU A 1 428 ? 11.041 12.329 -24.219 1.00 88.44 428 LEU A CA 1
ATOM 3538 C C . LEU A 1 428 ? 11.148 11.066 -23.343 1.00 88.44 428 LEU A C 1
ATOM 3540 O O . LEU A 1 428 ? 11.372 9.976 -23.874 1.00 88.44 428 LEU A O 1
ATOM 3544 N N . LYS A 1 429 ? 11.009 11.178 -22.015 1.00 89.44 429 LYS A N 1
ATOM 3545 C CA . LYS A 1 429 ? 10.961 10.012 -21.112 1.00 89.44 429 LYS A CA 1
ATOM 3546 C C . LYS A 1 429 ? 9.622 9.300 -21.193 1.00 89.44 429 LYS A C 1
ATOM 3548 O O . LYS A 1 429 ? 9.616 8.077 -21.272 1.00 89.44 429 LYS A O 1
ATOM 3553 N N . GLU A 1 430 ? 8.523 10.042 -21.235 1.00 88.94 430 GLU A N 1
ATOM 3554 C CA . GLU A 1 430 ? 7.196 9.466 -21.437 1.00 88.94 430 GLU A CA 1
ATOM 3555 C C . GLU A 1 430 ? 7.157 8.657 -22.739 1.00 88.94 430 GLU A C 1
ATOM 3557 O O . GLU A 1 430 ? 6.810 7.476 -22.723 1.00 88.94 430 GLU A O 1
ATOM 3562 N N . ARG A 1 431 ? 7.653 9.228 -23.845 1.00 88.75 431 ARG A N 1
ATOM 3563 C CA . ARG A 1 431 ? 7.779 8.515 -25.125 1.00 88.75 431 ARG A CA 1
ATOM 3564 C C . ARG A 1 431 ? 8.639 7.257 -25.017 1.00 88.75 431 ARG A C 1
ATOM 3566 O O . ARG A 1 431 ? 8.283 6.216 -25.564 1.00 88.75 431 ARG A O 1
ATOM 3573 N N . HIS A 1 432 ? 9.768 7.338 -24.311 1.00 91.69 432 HIS A N 1
ATOM 3574 C CA . HIS A 1 432 ? 10.626 6.178 -24.079 1.00 91.69 432 HIS A CA 1
ATOM 3575 C C . HIS A 1 432 ? 9.864 5.035 -23.396 1.00 91.69 432 HIS A C 1
ATOM 3577 O O . HIS A 1 432 ? 9.995 3.896 -23.839 1.00 91.69 432 HIS A O 1
ATOM 3583 N N . ILE A 1 433 ? 9.050 5.336 -22.382 1.00 91.00 433 ILE A N 1
ATOM 3584 C CA . ILE A 1 433 ? 8.236 4.351 -21.655 1.00 91.00 433 ILE A CA 1
ATOM 3585 C C . ILE A 1 433 ? 7.121 3.797 -22.553 1.00 91.00 433 ILE A C 1
ATOM 3587 O O . ILE A 1 433 ? 6.945 2.582 -22.617 1.00 91.00 433 ILE A O 1
ATOM 3591 N N . GLN A 1 434 ? 6.413 4.663 -23.288 1.00 89.31 434 GLN A N 1
ATOM 3592 C CA . GLN A 1 434 ? 5.318 4.285 -24.195 1.00 89.31 434 GLN A CA 1
ATOM 3593 C C . GLN A 1 434 ? 5.764 3.349 -25.326 1.00 89.31 434 GLN A C 1
ATOM 3595 O O . GLN A 1 434 ? 5.010 2.468 -25.733 1.00 89.31 434 GLN A O 1
ATOM 3600 N N . ILE A 1 435 ? 6.976 3.538 -25.851 1.00 90.94 435 ILE A N 1
ATOM 3601 C CA . ILE A 1 435 ? 7.539 2.641 -26.864 1.00 90.94 435 ILE A CA 1
ATOM 3602 C C . ILE A 1 435 ? 8.008 1.350 -26.200 1.00 90.94 435 ILE A C 1
ATOM 3604 O O . ILE A 1 435 ? 7.648 0.260 -26.639 1.00 90.94 435 ILE A O 1
ATOM 3608 N N . LEU A 1 436 ? 8.782 1.463 -25.118 1.00 91.00 436 LEU A N 1
ATOM 3609 C CA . LEU A 1 436 ? 9.386 0.308 -24.464 1.00 91.00 436 LEU A CA 1
ATOM 3610 C C . LEU A 1 436 ? 8.341 -0.674 -23.919 1.00 91.00 436 LEU A C 1
ATOM 3612 O O . LEU A 1 436 ? 8.564 -1.879 -23.981 1.00 91.00 436 LEU A O 1
ATOM 3616 N N . CYS A 1 437 ? 7.181 -0.192 -23.462 1.00 86.06 437 CYS A N 1
ATOM 3617 C CA . CYS A 1 437 ? 6.111 -1.059 -22.966 1.00 86.06 437 CYS A CA 1
ATOM 3618 C C . CYS A 1 437 ? 5.509 -1.975 -24.045 1.00 86.06 437 CYS A C 1
ATOM 3620 O O . CYS A 1 437 ? 4.844 -2.945 -23.707 1.00 86.06 437 CYS A O 1
ATOM 3622 N N . ARG A 1 438 ? 5.748 -1.715 -25.337 1.00 86.00 438 ARG A N 1
ATOM 3623 C CA . ARG A 1 438 ? 5.265 -2.549 -26.453 1.00 86.00 438 ARG A CA 1
ATOM 3624 C C . ARG A 1 438 ? 6.335 -3.499 -26.993 1.00 86.00 438 ARG A C 1
ATOM 3626 O O . ARG A 1 438 ? 6.042 -4.316 -27.866 1.00 86.00 438 ARG A O 1
ATOM 3633 N N . LEU A 1 439 ? 7.572 -3.400 -26.505 1.00 88.88 439 LEU A N 1
ATOM 3634 C CA . LEU A 1 439 ? 8.720 -4.106 -27.067 1.00 88.88 439 LEU A CA 1
ATOM 3635 C C . LEU A 1 439 ? 9.204 -5.220 -26.151 1.00 88.88 439 LEU A C 1
ATOM 3637 O O . LEU A 1 439 ? 9.651 -4.993 -25.032 1.00 88.88 439 LEU A O 1
ATOM 3641 N N . HIS A 1 440 ? 9.182 -6.438 -26.686 1.00 89.31 440 HIS A N 1
ATOM 3642 C CA . HIS A 1 440 ? 9.633 -7.636 -25.994 1.00 89.31 440 HIS A CA 1
ATOM 3643 C C . HIS A 1 440 ? 10.616 -8.384 -26.887 1.00 89.31 440 HIS A C 1
ATOM 3645 O O . HIS A 1 440 ? 10.216 -9.096 -27.801 1.00 89.31 440 HIS A O 1
ATOM 3651 N N . HIS A 1 441 ? 11.912 -8.210 -26.623 1.00 94.12 441 HIS A N 1
ATOM 3652 C CA . HIS A 1 441 ? 12.982 -8.838 -27.397 1.00 94.12 441 HIS A CA 1
ATOM 3653 C C . HIS A 1 441 ? 14.203 -9.111 -26.499 1.00 94.12 441 HIS A C 1
ATOM 3655 O O . HIS A 1 441 ? 14.468 -8.298 -25.610 1.00 94.12 441 HIS A O 1
ATOM 3661 N N . PRO A 1 442 ? 14.958 -10.214 -26.683 1.00 93.69 442 PRO A N 1
ATOM 3662 C CA . PRO A 1 442 ? 16.145 -10.521 -25.874 1.00 93.69 442 PRO A CA 1
ATOM 3663 C C . PRO A 1 442 ? 17.216 -9.420 -25.908 1.00 93.69 442 PRO A C 1
ATOM 3665 O O . PRO A 1 442 ? 17.835 -9.149 -24.883 1.00 93.69 442 PRO A O 1
ATOM 3668 N N . ASN A 1 443 ? 17.386 -8.731 -27.041 1.00 97.00 443 ASN A N 1
ATOM 3669 C CA . ASN A 1 443 ? 18.354 -7.635 -27.201 1.00 97.00 443 ASN A CA 1
ATOM 3670 C C . ASN A 1 443 ? 17.766 -6.226 -26.973 1.00 97.00 443 ASN A C 1
ATOM 3672 O O . ASN A 1 443 ? 18.356 -5.231 -27.388 1.00 97.00 443 ASN A O 1
ATOM 3676 N N . ILE A 1 444 ? 16.602 -6.109 -26.328 1.00 96.25 444 ILE A N 1
ATOM 3677 C CA . ILE A 1 444 ? 16.018 -4.825 -25.904 1.00 96.25 444 ILE A CA 1
ATOM 3678 C C . ILE A 1 444 ? 15.884 -4.836 -24.381 1.00 96.25 444 ILE A C 1
ATOM 3680 O O . ILE A 1 444 ? 15.546 -5.859 -23.786 1.00 96.25 444 ILE A O 1
ATOM 3684 N N . VAL A 1 445 ? 16.197 -3.704 -23.746 1.00 93.06 445 VAL A N 1
ATOM 3685 C CA . VAL A 1 445 ? 16.120 -3.550 -22.289 1.00 93.06 445 VAL A CA 1
ATOM 3686 C C . VAL A 1 445 ? 14.723 -3.919 -21.795 1.00 93.06 445 VAL A C 1
ATOM 3688 O O . VAL A 1 445 ? 13.720 -3.543 -22.395 1.00 93.06 445 VAL A O 1
ATOM 3691 N N . THR A 1 446 ? 14.639 -4.661 -20.698 1.00 88.44 446 THR A N 1
ATOM 3692 C CA . THR A 1 446 ? 13.331 -5.019 -20.135 1.00 88.44 446 THR A CA 1
ATOM 3693 C C . THR A 1 446 ? 12.797 -3.888 -19.254 1.00 88.44 446 THR A C 1
ATOM 3695 O O . THR A 1 446 ? 13.486 -3.446 -18.331 1.00 88.44 446 THR A O 1
ATOM 3698 N N . LEU A 1 447 ? 11.569 -3.429 -19.517 1.00 88.12 447 LEU A N 1
ATOM 3699 C CA . LEU A 1 447 ? 10.805 -2.565 -18.613 1.00 88.12 447 LEU A CA 1
ATOM 3700 C C . LEU A 1 447 ? 10.085 -3.448 -17.590 1.00 88.12 447 LEU A C 1
ATOM 3702 O O . LEU A 1 447 ? 9.198 -4.213 -17.950 1.00 88.12 447 LEU A O 1
ATOM 3706 N N . TYR A 1 448 ? 10.475 -3.359 -16.321 1.00 82.75 448 TYR A N 1
ATOM 3707 C CA . TYR A 1 448 ? 9.897 -4.175 -15.251 1.00 82.75 448 TYR A CA 1
ATOM 3708 C C . TYR A 1 448 ? 8.571 -3.601 -14.741 1.00 82.75 448 TYR A C 1
ATOM 3710 O O . TYR A 1 448 ? 7.631 -4.341 -14.461 1.00 82.75 448 TYR A O 1
ATOM 3718 N N . ALA A 1 449 ? 8.479 -2.279 -14.600 1.00 84.50 449 ALA A N 1
ATOM 3719 C CA . ALA A 1 449 ? 7.262 -1.622 -14.137 1.00 84.50 449 ALA A CA 1
ATOM 3720 C C . ALA A 1 449 ? 7.255 -0.134 -14.470 1.00 84.50 449 ALA A C 1
ATOM 3722 O O . ALA A 1 449 ? 8.317 0.471 -14.620 1.00 84.50 449 ALA A O 1
ATOM 3723 N N . PHE A 1 450 ? 6.069 0.466 -14.527 1.00 88.06 450 PHE A N 1
ATOM 3724 C CA . PHE A 1 450 ? 5.921 1.913 -14.623 1.00 88.06 450 PHE A CA 1
ATOM 3725 C C . PHE A 1 450 ? 4.571 2.388 -14.075 1.00 88.06 450 PHE A C 1
ATOM 3727 O O . PHE A 1 450 ? 3.614 1.620 -13.977 1.00 88.06 450 PHE A O 1
ATOM 3734 N N . ASN A 1 451 ? 4.506 3.673 -13.750 1.00 88.31 451 ASN A N 1
ATOM 3735 C CA . ASN A 1 451 ? 3.287 4.417 -13.484 1.00 88.31 451 ASN A CA 1
ATOM 3736 C C . ASN A 1 451 ? 3.461 5.823 -14.068 1.00 88.31 451 ASN A C 1
ATOM 3738 O O . ASN A 1 451 ? 4.380 6.532 -13.673 1.00 88.31 451 ASN A O 1
ATOM 3742 N N . MET A 1 452 ? 2.617 6.195 -15.029 1.00 87.31 452 MET A N 1
ATOM 3743 C CA . MET A 1 452 ? 2.606 7.530 -15.654 1.00 87.31 452 MET A CA 1
ATOM 3744 C C . MET A 1 452 ? 1.208 8.167 -15.621 1.00 87.31 452 MET A C 1
ATOM 3746 O O . MET A 1 452 ? 1.007 9.262 -16.148 1.00 87.31 452 MET A O 1
ATOM 3750 N N . ASP A 1 453 ? 0.242 7.455 -15.036 1.00 83.00 453 ASP A N 1
ATOM 3751 C CA . ASP A 1 453 ? -1.165 7.847 -15.018 1.00 83.00 453 ASP A CA 1
ATOM 3752 C C . ASP A 1 453 ? -1.471 8.699 -13.772 1.00 83.00 453 ASP A C 1
ATOM 3754 O O . ASP A 1 453 ? -2.315 9.588 -13.830 1.00 83.00 453 ASP A O 1
ATOM 3758 N N . CYS A 1 454 ? -0.740 8.492 -12.672 1.00 86.44 454 CYS A N 1
ATOM 3759 C CA . CYS A 1 454 ? -0.840 9.289 -11.449 1.00 86.44 454 CYS A CA 1
ATOM 3760 C C . CYS A 1 454 ? 0.473 9.278 -10.654 1.00 86.44 454 CYS A C 1
ATOM 3762 O O . CYS A 1 454 ? 1.384 8.500 -10.938 1.00 86.44 454 CYS A O 1
ATOM 3764 N N . MET A 1 455 ? 0.555 10.100 -9.611 1.00 89.06 455 MET A N 1
ATOM 3765 C CA . MET A 1 455 ? 1.680 10.096 -8.682 1.00 89.06 455 MET A CA 1
ATOM 3766 C C . MET A 1 455 ? 1.658 8.861 -7.746 1.00 89.06 455 MET A C 1
ATOM 3768 O O . MET A 1 455 ? 0.579 8.374 -7.407 1.00 89.06 455 MET A O 1
ATOM 3772 N N . PRO A 1 456 ? 2.831 8.350 -7.313 1.00 90.25 456 PRO A N 1
ATOM 3773 C CA . PRO A 1 456 ? 4.152 8.723 -7.812 1.00 90.25 456 PRO A CA 1
ATOM 3774 C C . PRO A 1 456 ? 4.350 8.224 -9.251 1.00 90.25 456 PRO A C 1
ATOM 3776 O O . PRO A 1 456 ? 4.054 7.070 -9.568 1.00 90.25 456 PRO A O 1
ATOM 3779 N N . GLU A 1 457 ? 4.884 9.091 -10.110 1.00 91.56 457 GLU A N 1
ATOM 3780 C CA . GLU A 1 457 ? 5.206 8.738 -11.492 1.00 91.56 457 GLU A CA 1
ATOM 3781 C C . GLU A 1 457 ? 6.602 8.121 -11.526 1.00 91.56 457 GLU A C 1
ATOM 3783 O O . GLU A 1 457 ? 7.567 8.688 -11.006 1.00 91.56 457 GLU A O 1
ATOM 3788 N N . PHE A 1 458 ? 6.733 6.931 -12.101 1.00 92.06 458 PHE A N 1
ATOM 3789 C CA . PHE A 1 458 ? 8.002 6.215 -12.123 1.00 92.06 458 PHE A CA 1
ATOM 3790 C C . PHE A 1 458 ? 8.098 5.224 -13.278 1.00 92.06 458 PHE A C 1
ATOM 3792 O O . PHE A 1 458 ? 7.103 4.783 -13.848 1.00 92.06 458 PHE A O 1
ATOM 3799 N N . TYR A 1 459 ? 9.320 4.793 -13.570 1.00 91.38 459 TYR A N 1
ATOM 3800 C CA . TYR A 1 459 ? 9.573 3.580 -14.338 1.00 91.38 459 TYR A CA 1
ATOM 3801 C C . TYR A 1 459 ? 10.796 2.844 -13.799 1.00 91.38 459 TYR A C 1
ATOM 3803 O O . TYR A 1 459 ? 11.734 3.440 -13.268 1.00 91.38 459 TYR A O 1
ATOM 3811 N N . ILE A 1 460 ? 10.769 1.522 -13.911 1.00 89.69 460 ILE A N 1
ATOM 3812 C CA . ILE A 1 460 ? 11.791 0.606 -13.421 1.00 89.69 460 ILE A CA 1
ATOM 3813 C C . ILE A 1 460 ? 12.168 -0.295 -14.585 1.00 89.69 460 ILE A C 1
ATOM 3815 O O . ILE A 1 460 ? 11.319 -0.996 -15.131 1.00 89.69 460 ILE A O 1
ATOM 3819 N N . GLN A 1 461 ? 13.440 -0.298 -14.957 1.00 90.69 461 GLN A N 1
ATOM 3820 C CA . GLN A 1 461 ? 13.943 -1.078 -16.082 1.00 90.69 461 GLN A CA 1
ATOM 3821 C C . GLN A 1 461 ? 15.277 -1.742 -15.762 1.00 90.69 461 GLN A C 1
ATOM 3823 O O . GLN A 1 461 ? 15.952 -1.412 -14.785 1.00 90.69 461 GLN A O 1
ATOM 3828 N N . GLU A 1 462 ? 15.672 -2.674 -16.612 1.00 89.56 462 GLU A N 1
ATOM 3829 C CA . GLU A 1 462 ? 16.963 -3.344 -16.547 1.00 89.56 462 GLU A CA 1
ATOM 3830 C C . GLU A 1 462 ? 18.139 -2.353 -16.639 1.00 89.56 462 GLU A C 1
ATOM 3832 O O . GLU A 1 462 ? 18.109 -1.349 -17.359 1.00 89.56 462 GLU A O 1
ATOM 3837 N N . GLN A 1 463 ? 19.181 -2.625 -15.851 1.00 90.06 463 GLN A N 1
ATOM 3838 C CA . GLN A 1 463 ? 20.399 -1.822 -15.790 1.00 90.06 463 GLN A CA 1
ATOM 3839 C C . GLN A 1 463 ? 21.615 -2.641 -16.223 1.00 90.06 463 GLN A C 1
ATOM 3841 O O . GLN A 1 463 ? 21.656 -3.853 -16.042 1.00 90.06 463 GLN A O 1
ATOM 3846 N N . SER A 1 464 ? 22.625 -1.935 -16.744 1.00 87.44 464 SER A N 1
ATOM 3847 C CA . SER A 1 464 ? 23.953 -2.476 -17.046 1.00 87.44 464 SER A CA 1
ATOM 3848 C C . SER A 1 464 ? 24.505 -3.337 -15.900 1.00 87.44 464 SER A C 1
ATOM 3850 O O . SER A 1 464 ? 24.448 -2.933 -14.732 1.00 87.44 464 SER A O 1
ATOM 3852 N N . SER A 1 465 ? 25.071 -4.501 -16.227 1.00 85.06 465 SER A N 1
ATOM 3853 C CA . SER A 1 465 ? 25.756 -5.359 -15.250 1.00 85.06 465 SER A CA 1
ATOM 3854 C C . SER A 1 465 ? 27.055 -4.736 -14.740 1.00 85.06 465 SER A C 1
ATOM 3856 O O . SER A 1 465 ? 27.467 -5.008 -13.609 1.00 85.06 465 SER A O 1
ATOM 3858 N N . GLU A 1 466 ? 27.663 -3.879 -15.558 1.00 84.12 466 GLU A N 1
ATOM 3859 C CA . GLU A 1 466 ? 28.968 -3.260 -15.344 1.00 84.12 466 GLU A CA 1
ATOM 3860 C C . GLU A 1 466 ? 28.865 -2.046 -14.414 1.00 84.12 466 GLU A C 1
ATOM 3862 O O . GLU A 1 466 ? 28.164 -1.077 -14.706 1.00 84.12 466 GLU A O 1
ATOM 3867 N N . GLU A 1 467 ? 29.582 -2.081 -13.289 1.00 75.00 467 GLU A N 1
ATOM 3868 C CA . GLU A 1 467 ? 29.456 -1.075 -12.219 1.00 75.00 467 GLU A CA 1
ATOM 3869 C C . GLU A 1 467 ? 29.960 0.307 -12.638 1.00 75.00 467 GLU A C 1
ATOM 3871 O O . GLU A 1 467 ? 29.352 1.319 -12.294 1.00 75.00 467 GLU A O 1
ATOM 3876 N N . ASN A 1 468 ? 31.000 0.340 -13.471 1.00 80.12 468 ASN A N 1
ATOM 3877 C CA . ASN A 1 468 ? 31.654 1.577 -13.900 1.00 80.12 468 ASN A CA 1
ATOM 3878 C C . ASN A 1 468 ? 31.146 2.105 -15.251 1.00 80.12 468 ASN A C 1
ATOM 3880 O O . ASN A 1 468 ? 31.679 3.086 -15.766 1.00 80.12 468 ASN A O 1
ATOM 3884 N N . SER A 1 469 ? 30.134 1.466 -15.854 1.00 80.75 469 SER A N 1
ATOM 3885 C CA . SER A 1 469 ? 29.696 1.793 -17.218 1.00 80.75 469 SER A CA 1
ATOM 3886 C C . SER A 1 469 ? 28.177 1.869 -17.325 1.00 80.75 469 SER A C 1
ATOM 3888 O O . SER A 1 469 ? 27.467 0.876 -17.157 1.00 80.75 469 SER A O 1
ATOM 3890 N N . LYS A 1 470 ? 27.652 3.056 -17.660 1.00 85.44 470 LYS A N 1
ATOM 3891 C CA . LYS A 1 470 ? 26.202 3.272 -17.818 1.00 85.44 470 LYS A CA 1
ATOM 3892 C C . LYS A 1 470 ? 25.670 2.811 -19.176 1.00 85.44 470 LYS A C 1
ATOM 3894 O O . LYS A 1 470 ? 24.457 2.661 -19.299 1.00 85.44 470 LYS A O 1
ATOM 3899 N N . ASN A 1 471 ? 26.539 2.668 -20.176 1.00 93.25 471 ASN A N 1
ATOM 3900 C CA . ASN A 1 471 ? 26.225 2.272 -21.551 1.00 93.25 471 ASN A CA 1
ATOM 3901 C C . ASN A 1 471 ? 27.442 1.599 -22.217 1.00 93.25 471 ASN A C 1
ATOM 3903 O O . ASN A 1 471 ? 28.541 1.608 -21.658 1.00 93.25 471 ASN A O 1
ATOM 3907 N N . LEU A 1 472 ? 27.239 1.029 -23.407 1.00 95.00 472 LEU A N 1
ATOM 3908 C CA . LEU A 1 472 ? 28.267 0.313 -24.161 1.00 95.00 472 LEU A CA 1
AT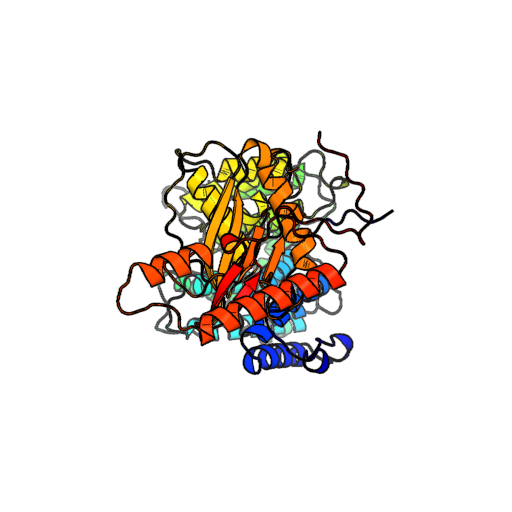OM 3909 C C . LEU A 1 472 ? 29.434 1.225 -24.577 1.00 95.00 472 LEU A C 1
ATOM 3911 O O . LEU A 1 472 ? 30.577 0.795 -24.492 1.00 95.00 472 LEU A O 1
ATOM 3915 N N . GLN A 1 473 ? 29.195 2.489 -24.943 1.00 95.00 473 GLN A N 1
ATOM 3916 C CA . GLN A 1 473 ? 30.286 3.423 -25.264 1.00 95.00 473 GLN A CA 1
ATOM 3917 C C . GLN A 1 473 ? 31.262 3.592 -24.090 1.00 95.00 473 GLN A C 1
ATOM 3919 O O . GLN A 1 473 ? 32.469 3.448 -24.266 1.00 95.00 473 GLN A O 1
ATOM 3924 N N . GLN A 1 474 ? 30.748 3.851 -22.883 1.00 93.50 474 GLN A N 1
ATOM 3925 C CA . GLN A 1 474 ? 31.575 3.952 -21.677 1.00 93.50 474 GLN A CA 1
ATOM 3926 C C . GLN A 1 474 ? 32.278 2.633 -21.361 1.00 93.50 474 GLN A C 1
ATOM 3928 O O . GLN A 1 474 ? 33.448 2.643 -21.002 1.00 93.50 474 GLN A O 1
ATOM 3933 N N . TYR A 1 475 ? 31.588 1.503 -21.536 1.00 92.69 475 TYR A N 1
ATOM 3934 C CA . TYR A 1 475 ? 32.187 0.185 -21.343 1.00 92.69 475 TYR A CA 1
ATOM 3935 C C . TYR A 1 475 ? 33.390 -0.040 -22.261 1.00 92.69 475 TYR A C 1
ATOM 3937 O O . TYR A 1 475 ? 34.445 -0.453 -21.786 1.00 92.69 475 TYR A O 1
ATOM 3945 N N . LEU A 1 476 ? 33.259 0.276 -23.551 1.00 92.44 476 LEU A N 1
ATOM 3946 C CA . LEU A 1 476 ? 34.335 0.112 -24.528 1.00 92.44 476 LEU A CA 1
ATOM 3947 C C . LEU A 1 476 ? 35.534 1.017 -24.212 1.00 92.44 476 LEU A C 1
ATOM 3949 O O . LEU A 1 476 ? 36.660 0.527 -24.208 1.00 92.44 476 LEU A O 1
ATOM 3953 N N . VAL A 1 477 ? 35.296 2.288 -23.866 1.00 91.75 477 VAL A N 1
ATOM 3954 C CA . VAL A 1 477 ? 36.358 3.231 -23.461 1.00 91.75 477 VAL A CA 1
ATOM 3955 C C . VAL A 1 477 ? 37.069 2.758 -22.188 1.00 91.75 477 VAL A C 1
ATOM 3957 O O . VAL A 1 477 ? 38.295 2.707 -22.134 1.00 91.75 477 VAL A O 1
ATOM 3960 N N . ASN A 1 478 ? 36.311 2.343 -21.171 1.00 89.44 478 ASN A N 1
ATOM 3961 C CA . ASN A 1 478 ? 36.875 1.839 -19.919 1.00 89.44 478 ASN A CA 1
ATOM 3962 C C . ASN A 1 478 ? 37.692 0.554 -20.139 1.00 89.44 478 ASN A C 1
ATOM 3964 O O . ASN A 1 478 ? 38.694 0.321 -19.463 1.00 89.44 478 ASN A O 1
ATOM 3968 N N . LYS A 1 479 ? 37.271 -0.302 -21.076 1.00 88.19 479 LYS A N 1
ATOM 3969 C CA . LYS A 1 479 ? 37.980 -1.535 -21.441 1.00 88.19 479 LYS A CA 1
ATOM 3970 C C . LYS A 1 479 ? 39.256 -1.254 -22.228 1.00 88.19 479 LYS A C 1
ATOM 3972 O O . LYS A 1 479 ? 40.247 -1.929 -21.981 1.00 88.19 479 LYS A O 1
ATOM 3977 N N . SER A 1 480 ? 39.258 -0.263 -23.120 1.00 86.88 480 SER A N 1
ATOM 3978 C CA . SER A 1 480 ? 40.457 0.112 -23.878 1.00 86.88 480 SER A CA 1
ATOM 3979 C C . SER A 1 480 ? 41.517 0.795 -23.013 1.00 86.88 480 SER A C 1
ATOM 3981 O O . SER A 1 480 ? 42.699 0.622 -23.266 1.00 86.88 480 SER A O 1
ATOM 3983 N N . GLN A 1 481 ? 41.111 1.551 -21.988 1.00 86.31 481 GLN A N 1
ATOM 3984 C CA . GLN A 1 481 ? 42.037 2.227 -21.067 1.00 86.31 481 GLN A CA 1
ATOM 3985 C C . GLN A 1 481 ? 42.686 1.277 -20.049 1.00 86.31 481 GLN A C 1
ATOM 3987 O O . GLN A 1 481 ? 43.750 1.571 -19.511 1.00 86.31 481 GLN A O 1
ATOM 3992 N N . ASN A 1 482 ? 42.066 0.125 -19.785 1.00 82.44 482 ASN A N 1
ATOM 3993 C CA . ASN A 1 482 ? 42.625 -0.908 -18.921 1.00 82.44 482 ASN A CA 1
ATOM 3994 C C . ASN A 1 482 ? 43.405 -1.918 -19.778 1.00 82.44 482 ASN A C 1
ATOM 3996 O O . ASN A 1 482 ? 42.826 -2.902 -20.236 1.00 82.44 482 ASN A O 1
ATOM 4000 N N . ASN A 1 483 ? 44.710 -1.678 -19.968 1.00 61.72 483 ASN A N 1
ATOM 4001 C CA . ASN A 1 483 ? 45.611 -2.370 -20.915 1.00 61.72 483 ASN A CA 1
ATOM 4002 C C . ASN A 1 483 ? 45.550 -3.919 -20.944 1.00 61.72 483 ASN A C 1
ATOM 4004 O O . ASN A 1 483 ? 45.929 -4.511 -21.947 1.00 61.72 483 ASN A O 1
ATOM 4008 N N . ASN A 1 484 ? 45.023 -4.586 -19.910 1.00 64.31 484 ASN A N 1
ATOM 4009 C CA . ASN A 1 484 ? 44.886 -6.051 -19.839 1.00 64.31 484 ASN A CA 1
ATOM 4010 C C . ASN A 1 484 ? 43.446 -6.575 -20.031 1.00 64.31 484 ASN A C 1
ATOM 4012 O O . ASN A 1 484 ? 43.154 -7.714 -19.668 1.00 64.31 484 ASN A O 1
ATOM 4016 N N . ASN A 1 485 ? 42.507 -5.763 -20.531 1.00 73.88 485 ASN A N 1
ATOM 4017 C CA . ASN A 1 485 ? 41.082 -6.120 -20.521 1.00 73.88 485 ASN A CA 1
ATOM 4018 C C . ASN A 1 485 ? 40.314 -5.699 -21.786 1.00 73.88 485 ASN A C 1
ATOM 4020 O O . ASN A 1 485 ? 39.103 -5.495 -21.725 1.00 73.88 485 ASN A O 1
ATOM 4024 N N . VAL A 1 486 ? 40.988 -5.560 -22.930 1.00 84.62 486 VAL A N 1
ATOM 4025 C CA . VAL A 1 486 ? 40.341 -5.185 -24.198 1.00 84.62 486 VAL A CA 1
ATOM 4026 C C . VAL A 1 486 ? 39.319 -6.250 -24.617 1.00 84.62 486 VAL A C 1
ATOM 4028 O O . VAL A 1 486 ? 39.500 -7.447 -24.393 1.00 84.62 486 VAL A O 1
ATOM 4031 N N . CYS A 1 487 ? 38.208 -5.818 -25.218 1.00 88.44 487 CYS A N 1
ATOM 4032 C CA . CYS A 1 487 ? 37.205 -6.745 -25.737 1.00 88.44 487 CYS A CA 1
ATOM 4033 C C . CYS A 1 487 ? 37.783 -7.564 -26.896 1.00 88.44 487 CYS A C 1
ATOM 4035 O O . CYS A 1 487 ? 38.348 -7.005 -27.832 1.00 88.44 487 CYS A O 1
ATOM 4037 N N . THR A 1 488 ? 37.594 -8.884 -26.864 1.00 91.62 488 THR A N 1
ATOM 4038 C CA . THR A 1 488 ? 37.983 -9.749 -27.986 1.00 91.62 488 THR A CA 1
ATOM 4039 C C . THR A 1 488 ? 37.153 -9.432 -29.230 1.00 91.62 488 THR A C 1
ATOM 4041 O O . THR A 1 488 ? 35.991 -9.028 -29.119 1.00 91.62 488 THR A O 1
ATOM 4044 N N . THR A 1 489 ? 37.694 -9.701 -30.420 1.00 93.69 489 THR A N 1
ATOM 4045 C CA . THR A 1 489 ? 36.953 -9.573 -31.688 1.00 93.69 489 THR A CA 1
ATOM 4046 C C . THR A 1 489 ? 35.638 -10.353 -31.656 1.00 93.69 489 THR A C 1
ATOM 4048 O O . THR A 1 489 ? 34.608 -9.845 -32.090 1.00 93.69 489 THR A O 1
ATOM 4051 N N . LYS A 1 490 ? 35.635 -11.552 -31.056 1.00 94.56 490 LYS A N 1
ATOM 4052 C CA . LYS A 1 490 ? 34.425 -12.367 -30.872 1.00 94.56 490 LYS A CA 1
ATOM 4053 C C . LYS A 1 490 ? 33.355 -11.630 -30.058 1.00 94.56 490 LYS A C 1
ATOM 4055 O O . LYS A 1 490 ? 32.196 -11.613 -30.457 1.00 94.56 490 LYS A O 1
ATOM 4060 N N . THR A 1 491 ? 33.736 -11.004 -28.944 1.00 93.56 491 THR A N 1
ATOM 4061 C CA . THR A 1 491 ? 32.816 -10.211 -28.111 1.00 93.56 491 THR A CA 1
ATOM 4062 C C . THR A 1 491 ? 32.267 -9.006 -28.879 1.00 93.56 491 THR A C 1
ATOM 4064 O O . THR A 1 491 ? 31.071 -8.738 -28.815 1.00 93.56 491 THR A O 1
ATOM 4067 N N . LEU A 1 492 ? 33.112 -8.303 -29.639 1.00 95.38 492 LEU A N 1
ATOM 4068 C CA . LEU A 1 492 ? 32.691 -7.150 -30.443 1.00 95.38 492 LEU A CA 1
ATOM 4069 C C . LEU A 1 492 ? 31.706 -7.544 -31.554 1.00 95.38 492 LEU A C 1
ATOM 4071 O O . LEU A 1 492 ? 30.697 -6.866 -31.739 1.00 95.38 492 LEU A O 1
ATOM 4075 N N . ILE A 1 493 ? 31.956 -8.661 -32.246 1.00 96.44 493 ILE A N 1
ATOM 4076 C CA . ILE A 1 493 ? 31.026 -9.214 -33.242 1.00 96.44 493 ILE A CA 1
ATOM 4077 C C . ILE A 1 493 ? 29.697 -9.580 -32.576 1.00 96.44 493 ILE A C 1
ATOM 4079 O O . ILE A 1 493 ? 28.643 -9.228 -33.099 1.00 96.44 493 ILE A O 1
ATOM 4083 N N . GLN A 1 494 ? 29.725 -10.216 -31.400 1.00 96.75 494 GLN A N 1
ATOM 4084 C CA . GLN A 1 494 ? 28.495 -10.538 -30.675 1.00 96.75 494 GLN A CA 1
ATOM 4085 C C . GLN A 1 494 ? 27.700 -9.278 -30.308 1.00 96.75 494 GLN A C 1
ATOM 4087 O O . GLN A 1 494 ? 26.485 -9.254 -30.485 1.00 96.75 494 GLN A O 1
ATOM 4092 N N . PHE A 1 495 ? 28.367 -8.207 -29.864 1.00 97.19 495 PHE A N 1
ATOM 4093 C CA . PHE A 1 495 ? 27.693 -6.935 -29.595 1.00 97.19 495 PHE A CA 1
ATOM 4094 C C . PHE A 1 495 ? 27.030 -6.346 -30.843 1.00 97.19 495 PHE A C 1
ATOM 4096 O O . PHE A 1 495 ? 25.922 -5.816 -30.751 1.00 97.19 495 PHE A O 1
ATOM 4103 N N . LEU A 1 496 ? 27.683 -6.448 -32.003 1.00 97.06 496 LEU A N 1
ATOM 4104 C CA . LEU A 1 496 ? 27.120 -5.992 -33.272 1.00 97.06 496 LEU A CA 1
ATOM 4105 C C . LEU A 1 496 ? 25.891 -6.818 -33.674 1.00 97.06 496 LEU A C 1
ATOM 4107 O O . LEU A 1 496 ? 24.887 -6.237 -34.081 1.00 97.06 496 LEU A O 1
ATOM 4111 N N . LEU A 1 497 ? 25.949 -8.146 -33.527 1.00 98.00 497 LEU A N 1
ATOM 4112 C CA . LEU A 1 497 ? 24.829 -9.045 -33.825 1.00 98.00 497 LEU A CA 1
ATOM 4113 C C . LEU A 1 497 ? 23.623 -8.763 -32.922 1.00 98.00 497 LEU A C 1
ATOM 4115 O O . LEU A 1 497 ? 22.509 -8.602 -33.420 1.00 98.00 497 LEU A O 1
ATOM 4119 N N . ASP A 1 498 ? 23.850 -8.625 -31.616 1.00 97.94 498 ASP A N 1
ATOM 4120 C CA . ASP A 1 498 ? 22.817 -8.271 -30.639 1.00 97.94 498 ASP A CA 1
ATOM 4121 C C . ASP A 1 498 ? 22.167 -6.917 -30.974 1.00 97.94 498 ASP A C 1
ATOM 4123 O O . ASP A 1 498 ? 20.939 -6.775 -30.965 1.00 97.94 498 ASP A O 1
ATOM 4127 N N . ALA A 1 499 ? 22.988 -5.913 -31.302 1.00 98.00 499 ALA A N 1
ATOM 4128 C CA . ALA A 1 499 ? 22.511 -4.592 -31.689 1.00 98.00 499 ALA A CA 1
ATOM 4129 C C . ALA A 1 499 ? 21.692 -4.638 -32.988 1.00 98.00 499 ALA A C 1
ATOM 4131 O O . ALA A 1 499 ? 20.601 -4.068 -33.043 1.00 98.00 499 ALA A O 1
ATOM 4132 N N . ALA A 1 500 ? 22.178 -5.350 -34.008 1.00 98.19 500 ALA A N 1
ATOM 4133 C CA . ALA A 1 500 ? 21.484 -5.523 -35.280 1.00 98.19 500 ALA A CA 1
ATOM 4134 C C . ALA A 1 500 ? 20.137 -6.237 -35.099 1.00 98.19 500 ALA A C 1
ATOM 4136 O O . ALA A 1 500 ? 19.135 -5.790 -35.656 1.00 98.19 500 ALA A O 1
ATOM 4137 N N . ALA A 1 501 ? 20.082 -7.280 -34.265 1.00 98.31 501 ALA A N 1
ATOM 4138 C CA . ALA A 1 501 ? 18.845 -7.988 -33.945 1.00 98.31 501 ALA A CA 1
ATOM 4139 C C . ALA A 1 501 ? 17.814 -7.065 -33.271 1.00 98.31 501 ALA A C 1
ATOM 4141 O O . ALA A 1 501 ? 16.648 -7.042 -33.668 1.00 98.31 501 ALA A O 1
ATOM 4142 N N . ALA A 1 502 ? 18.242 -6.243 -32.305 1.00 97.94 502 ALA A N 1
ATOM 4143 C CA . ALA A 1 502 ? 17.369 -5.271 -31.643 1.00 97.94 502 ALA A CA 1
ATOM 4144 C C . ALA A 1 502 ? 16.806 -4.220 -32.613 1.00 97.94 502 ALA A C 1
ATOM 4146 O O . ALA A 1 502 ? 15.615 -3.905 -32.569 1.00 97.94 502 ALA A O 1
ATOM 4147 N N . VAL A 1 503 ? 17.656 -3.675 -33.489 1.00 97.81 503 VAL A N 1
ATOM 4148 C CA . VAL A 1 503 ? 17.264 -2.661 -34.479 1.00 97.81 503 VAL A CA 1
ATOM 4149 C C . VAL A 1 503 ? 16.319 -3.260 -35.515 1.00 97.81 503 VAL A C 1
ATOM 4151 O O . VAL A 1 503 ? 15.272 -2.671 -35.783 1.00 97.81 503 VAL A O 1
ATOM 4154 N N . LYS A 1 504 ? 16.632 -4.455 -36.033 1.00 98.06 504 LYS A N 1
ATOM 4155 C CA . LYS A 1 504 ? 15.755 -5.185 -36.953 1.00 98.06 504 LYS A CA 1
ATOM 4156 C C . LYS A 1 504 ? 14.372 -5.384 -36.335 1.00 98.06 504 LYS A C 1
ATOM 4158 O O . LYS A 1 504 ? 13.380 -5.033 -36.960 1.00 98.06 504 LYS A O 1
ATOM 4163 N N . PHE A 1 505 ? 14.307 -5.858 -35.090 1.00 97.75 505 PHE A N 1
ATOM 4164 C CA . PHE A 1 505 ? 13.037 -6.043 -34.389 1.00 97.75 505 PHE A CA 1
ATOM 4165 C C . PHE A 1 505 ? 12.233 -4.739 -34.268 1.00 97.75 505 PHE A C 1
ATOM 4167 O O . PHE A 1 505 ? 11.019 -4.742 -34.464 1.00 97.75 505 PHE A O 1
ATOM 4174 N N . CYS A 1 506 ? 12.890 -3.610 -33.975 1.00 96.38 506 CYS A N 1
ATOM 4175 C CA . CYS A 1 506 ? 12.218 -2.307 -33.944 1.00 96.38 506 CYS A CA 1
ATOM 4176 C C . CYS A 1 506 ? 11.650 -1.934 -35.320 1.00 96.38 506 CYS A C 1
ATOM 4178 O O . CYS A 1 506 ? 10.502 -1.504 -35.410 1.00 96.38 506 CYS A O 1
ATOM 4180 N N . HIS A 1 507 ? 12.422 -2.138 -36.389 1.00 96.00 507 HIS A N 1
ATOM 4181 C CA . HIS A 1 507 ? 11.981 -1.854 -37.755 1.00 96.00 507 HIS A CA 1
ATOM 4182 C C . HIS A 1 507 ? 10.817 -2.757 -38.185 1.00 96.00 507 HIS A C 1
ATOM 4184 O O . HIS A 1 507 ? 9.853 -2.255 -38.753 1.00 96.00 507 HIS A O 1
ATOM 4190 N N . ASP A 1 508 ? 10.837 -4.045 -37.825 1.00 95.94 508 ASP A N 1
ATOM 4191 C CA . ASP A 1 508 ? 9.726 -4.980 -38.065 1.00 95.94 508 ASP A CA 1
ATOM 4192 C C . ASP A 1 508 ? 8.430 -4.539 -37.346 1.00 95.94 508 ASP A C 1
ATOM 4194 O O . ASP A 1 508 ? 7.324 -4.904 -37.742 1.00 95.94 508 ASP A O 1
ATOM 4198 N N . LYS A 1 509 ? 8.553 -3.733 -36.281 1.00 94.06 509 LYS A 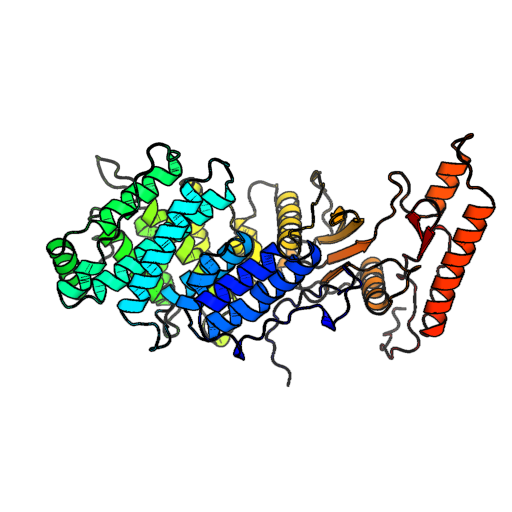N 1
ATOM 4199 C CA . LYS A 1 509 ? 7.443 -3.098 -35.553 1.00 94.06 509 LYS A CA 1
ATOM 4200 C C . LYS A 1 509 ? 7.144 -1.669 -36.020 1.00 94.06 509 LYS A C 1
ATOM 4202 O O . LYS A 1 509 ? 6.389 -0.971 -35.352 1.00 94.06 509 LYS A O 1
ATOM 4207 N N . ASN A 1 510 ? 7.698 -1.242 -37.156 1.00 94.94 510 ASN A N 1
ATOM 4208 C CA . ASN A 1 510 ? 7.563 0.106 -37.714 1.00 94.94 510 ASN A CA 1
ATOM 4209 C C . ASN A 1 510 ? 8.050 1.223 -36.771 1.00 94.94 510 ASN A C 1
ATOM 4211 O O . ASN A 1 510 ? 7.509 2.329 -36.768 1.00 94.94 510 ASN A O 1
ATOM 4215 N N . ILE A 1 511 ? 9.077 0.947 -35.961 1.00 94.88 511 ILE A N 1
ATOM 4216 C CA . ILE A 1 511 ? 9.676 1.922 -35.044 1.00 94.88 511 ILE A CA 1
ATOM 4217 C C . ILE A 1 511 ? 11.022 2.390 -35.587 1.00 94.88 511 ILE A C 1
ATOM 4219 O O . ILE A 1 511 ? 11.958 1.603 -35.720 1.00 94.88 511 ILE A O 1
ATOM 4223 N N . ILE A 1 512 ? 11.151 3.696 -35.824 1.00 94.50 512 ILE A N 1
ATOM 4224 C CA . ILE A 1 512 ? 12.402 4.338 -36.243 1.00 94.50 512 ILE A CA 1
ATOM 4225 C C . ILE A 1 512 ? 13.096 4.931 -35.015 1.00 94.50 512 ILE A C 1
ATOM 4227 O O . ILE A 1 512 ? 12.565 5.843 -34.387 1.00 94.50 512 ILE A O 1
ATOM 4231 N N . LEU A 1 513 ? 14.304 4.462 -34.686 1.00 94.00 513 LEU A N 1
ATOM 4232 C CA . LEU A 1 513 ? 15.015 4.834 -33.450 1.00 94.00 513 LEU A CA 1
ATOM 4233 C C . LEU A 1 513 ? 15.624 6.249 -33.459 1.00 94.00 513 LEU A C 1
ATOM 4235 O O . LEU A 1 513 ? 15.632 6.912 -32.423 1.00 94.00 513 LEU A O 1
ATOM 4239 N N . ARG A 1 514 ? 16.125 6.709 -34.616 1.00 94.38 514 ARG A N 1
ATOM 4240 C CA . ARG A 1 514 ? 16.728 8.041 -34.877 1.00 94.38 514 ARG A CA 1
ATOM 4241 C C . ARG A 1 514 ? 17.963 8.451 -34.055 1.00 94.38 514 ARG A C 1
ATOM 4243 O O . ARG A 1 514 ? 18.498 9.525 -34.295 1.00 94.38 514 ARG A O 1
ATOM 4250 N N . ASP A 1 515 ? 18.429 7.625 -33.124 1.00 91.75 515 ASP A N 1
ATOM 4251 C CA . ASP A 1 515 ? 19.621 7.885 -32.299 1.00 91.75 515 ASP A CA 1
ATOM 4252 C C . ASP A 1 515 ? 20.338 6.570 -31.959 1.00 91.75 515 ASP A C 1
ATOM 4254 O O . ASP A 1 515 ? 20.398 6.125 -30.808 1.00 91.75 515 ASP A O 1
ATOM 4258 N N . ILE A 1 516 ? 20.807 5.869 -32.994 1.00 95.50 516 ILE A N 1
ATOM 4259 C CA . ILE A 1 516 ? 21.531 4.603 -32.837 1.00 95.50 516 ILE A CA 1
ATOM 4260 C C . ILE A 1 516 ? 23.024 4.914 -32.721 1.00 95.50 516 ILE A C 1
ATOM 4262 O O . ILE A 1 516 ? 23.699 5.180 -33.709 1.00 95.50 516 ILE A O 1
ATOM 4266 N N . THR A 1 517 ? 23.540 4.861 -31.496 1.00 95.69 517 THR A N 1
ATOM 4267 C CA . THR A 1 517 ? 24.970 4.989 -31.180 1.00 95.69 517 THR A CA 1
ATOM 4268 C C . THR A 1 517 ? 25.364 3.918 -30.165 1.00 95.69 517 THR A C 1
ATOM 4270 O O . THR A 1 517 ? 24.497 3.309 -29.536 1.00 95.69 517 THR A O 1
ATOM 4273 N N . ALA A 1 518 ? 26.661 3.714 -29.913 1.00 95.31 518 ALA A N 1
ATOM 4274 C CA . ALA A 1 518 ? 27.102 2.830 -28.827 1.00 95.31 518 ALA A CA 1
ATOM 4275 C C . ALA A 1 518 ? 26.556 3.272 -27.451 1.00 95.31 518 ALA A C 1
ATOM 4277 O O . ALA A 1 518 ? 26.346 2.447 -26.565 1.00 95.31 518 ALA A O 1
ATOM 4278 N N . ALA A 1 519 ? 26.249 4.558 -27.249 1.00 95.56 519 ALA A N 1
ATOM 4279 C CA . ALA A 1 519 ? 25.625 5.021 -26.014 1.00 95.56 519 ALA A CA 1
ATOM 4280 C C . ALA A 1 519 ? 24.154 4.590 -25.875 1.00 95.56 519 ALA A C 1
ATOM 4282 O O . ALA A 1 519 ? 23.592 4.751 -24.788 1.00 95.56 519 ALA A O 1
ATOM 4283 N N . SER A 1 520 ? 23.513 4.106 -26.941 1.00 95.88 520 SER A N 1
ATOM 4284 C CA . SER A 1 520 ? 22.113 3.658 -26.954 1.00 95.88 520 SER A CA 1
ATOM 4285 C C . SER A 1 520 ? 21.922 2.231 -26.447 1.00 95.88 520 SER A C 1
ATOM 4287 O O . SER A 1 520 ? 20.789 1.833 -26.180 1.00 95.88 520 SER A O 1
ATOM 4289 N N . PHE A 1 521 ? 23.018 1.503 -26.233 1.00 96.94 521 PHE A N 1
ATOM 4290 C CA . PHE A 1 521 ? 23.023 0.133 -25.734 1.00 96.94 521 PHE A CA 1
ATOM 4291 C C . PHE A 1 521 ? 23.621 0.049 -24.325 1.00 96.94 521 PHE A C 1
ATOM 4293 O O . PHE A 1 521 ? 24.462 0.864 -23.937 1.00 96.94 521 PHE A O 1
ATOM 4300 N N . ILE A 1 522 ? 23.210 -0.959 -23.560 1.00 95.38 522 ILE A N 1
ATOM 4301 C CA . ILE A 1 522 ? 23.801 -1.340 -22.270 1.00 95.38 522 ILE A CA 1
ATOM 4302 C C . ILE A 1 522 ? 24.385 -2.745 -22.354 1.00 95.38 522 ILE A C 1
ATOM 4304 O O . ILE A 1 522 ? 23.879 -3.578 -23.099 1.00 95.38 522 ILE A O 1
ATOM 4308 N N . VAL A 1 523 ? 25.419 -3.010 -21.558 1.00 93.19 523 VAL A N 1
ATOM 4309 C CA . VAL A 1 523 ? 26.002 -4.347 -21.396 1.00 93.19 523 VAL A CA 1
ATOM 4310 C C . VAL A 1 523 ? 25.268 -5.041 -20.253 1.00 93.19 523 VAL A C 1
ATOM 4312 O O . VAL A 1 523 ? 25.287 -4.551 -19.126 1.00 93.19 523 VAL A O 1
ATOM 4315 N N . VAL A 1 524 ? 24.579 -6.143 -20.538 1.00 86.81 524 VAL A N 1
ATOM 4316 C CA . VAL A 1 524 ? 23.764 -6.865 -19.536 1.00 86.81 524 VAL A CA 1
ATOM 4317 C C . VAL A 1 524 ? 24.503 -8.073 -18.968 1.00 86.81 524 VAL A C 1
ATOM 4319 O O . VAL A 1 524 ? 24.271 -8.485 -17.834 1.00 86.81 524 VAL A O 1
ATOM 4322 N N . ASN A 1 525 ? 25.420 -8.637 -19.743 1.00 82.88 525 ASN A N 1
ATOM 4323 C CA . ASN A 1 525 ? 26.408 -9.600 -19.287 1.00 82.88 525 ASN A CA 1
ATOM 4324 C C . ASN A 1 525 ? 27.668 -9.448 -20.154 1.00 82.88 525 ASN A C 1
ATOM 4326 O O . ASN A 1 525 ? 27.655 -8.713 -21.141 1.00 82.88 525 ASN A O 1
ATOM 4330 N N . LYS A 1 526 ? 28.756 -10.149 -19.809 1.00 78.38 526 LYS A N 1
ATOM 4331 C CA . LYS A 1 526 ? 30.078 -9.967 -20.441 1.00 78.38 526 LYS A CA 1
ATOM 4332 C C . LYS A 1 526 ? 30.080 -10.036 -21.980 1.00 78.38 526 LYS A C 1
ATOM 4334 O O . LYS A 1 526 ? 30.965 -9.441 -22.584 1.00 78.38 526 LYS A O 1
ATOM 4339 N N . ASN A 1 527 ? 29.116 -10.728 -22.595 1.00 84.88 527 ASN A N 1
ATOM 4340 C CA . ASN A 1 527 ? 29.057 -10.955 -24.041 1.00 84.88 527 ASN A CA 1
ATOM 4341 C C . ASN A 1 527 ? 27.713 -10.560 -24.672 1.00 84.88 527 ASN A C 1
ATOM 4343 O O . ASN A 1 527 ? 27.441 -10.986 -25.787 1.00 84.88 527 ASN A O 1
ATOM 4347 N N . SER A 1 528 ? 26.874 -9.772 -23.996 1.00 92.25 528 SER A N 1
ATOM 4348 C CA . SER A 1 528 ? 25.580 -9.381 -24.556 1.00 92.25 528 SER A CA 1
ATOM 4349 C C . SER A 1 528 ? 25.223 -7.933 -24.275 1.00 92.25 528 SER A C 1
ATOM 4351 O O . SER A 1 528 ? 25.424 -7.411 -23.168 1.00 92.25 528 SER A O 1
ATOM 4353 N N . VAL A 1 529 ? 24.650 -7.300 -25.296 1.00 96.75 529 VAL A N 1
ATOM 4354 C CA . VAL A 1 529 ? 24.158 -5.927 -25.235 1.00 96.75 529 VAL A CA 1
ATOM 4355 C C . VAL A 1 529 ? 22.670 -5.861 -25.525 1.00 96.75 529 VAL A C 1
ATOM 4357 O O . VAL A 1 529 ? 22.109 -6.657 -26.279 1.00 96.75 529 VAL A O 1
ATOM 4360 N N . LYS A 1 530 ? 22.027 -4.864 -24.923 1.00 97.12 530 LYS A N 1
ATOM 4361 C CA . LYS A 1 530 ? 20.617 -4.568 -25.156 1.00 97.12 530 LYS A CA 1
ATOM 4362 C C . LYS A 1 530 ? 20.410 -3.103 -25.488 1.00 97.12 530 LYS A C 1
ATOM 4364 O O . LYS A 1 530 ? 21.002 -2.230 -24.854 1.00 97.12 530 LYS A O 1
ATOM 4369 N N . LEU A 1 531 ? 19.545 -2.832 -26.458 1.00 97.31 531 LEU A N 1
ATOM 4370 C CA . LEU A 1 531 ? 19.099 -1.487 -26.802 1.00 97.31 531 LEU A CA 1
ATOM 4371 C C . LEU A 1 531 ? 18.272 -0.911 -25.648 1.00 97.31 531 LEU A C 1
ATOM 4373 O O . LEU A 1 531 ? 17.294 -1.524 -25.222 1.00 97.31 531 LEU A O 1
ATOM 4377 N N . SER A 1 532 ? 18.647 0.265 -25.144 1.00 94.38 532 SER A N 1
ATOM 4378 C CA . SER A 1 532 ? 18.036 0.847 -23.943 1.00 94.38 532 SER A CA 1
ATOM 4379 C C . SER A 1 532 ? 17.513 2.272 -24.104 1.00 94.38 532 SER A C 1
ATOM 4381 O O . SER A 1 532 ? 16.976 2.828 -23.146 1.00 94.38 532 SER A O 1
ATOM 4383 N N . LYS A 1 533 ? 17.711 2.918 -25.257 1.00 92.31 533 LYS A N 1
ATOM 4384 C CA . LYS A 1 533 ? 17.308 4.315 -25.480 1.00 92.31 533 LYS A CA 1
ATOM 4385 C C . LYS A 1 533 ? 16.273 4.420 -26.596 1.00 92.31 533 LYS A C 1
ATOM 4387 O O . LYS A 1 533 ? 16.586 4.167 -27.749 1.00 92.31 533 LYS A O 1
ATOM 4392 N N . PHE A 1 534 ? 15.073 4.886 -26.240 1.00 92.75 534 PHE A N 1
ATOM 4393 C CA . PHE A 1 534 ? 13.959 5.112 -27.180 1.00 92.75 534 PHE A CA 1
ATOM 4394 C C . PHE A 1 534 ? 13.421 6.549 -27.146 1.00 92.75 534 PHE A C 1
ATOM 4396 O O . PHE A 1 534 ? 12.367 6.836 -27.697 1.00 92.75 534 PHE A O 1
ATOM 4403 N N . ARG A 1 535 ? 14.134 7.477 -26.498 1.00 87.25 535 ARG A N 1
ATOM 4404 C CA . ARG A 1 535 ? 13.668 8.861 -26.292 1.00 87.25 535 ARG A CA 1
ATOM 4405 C C . ARG A 1 535 ? 13.356 9.583 -27.605 1.00 87.25 535 ARG A C 1
ATOM 4407 O O . ARG A 1 535 ? 12.380 10.319 -27.687 1.00 87.25 535 ARG A O 1
ATOM 4414 N N . LEU A 1 536 ? 14.174 9.356 -28.631 1.00 90.56 536 LEU A N 1
ATOM 4415 C CA . LEU A 1 536 ? 14.012 9.958 -29.955 1.00 90.56 536 LEU A CA 1
ATOM 4416 C C . LEU A 1 536 ? 13.264 9.055 -30.940 1.00 90.56 536 LEU A C 1
ATOM 4418 O O . LEU A 1 536 ? 13.025 9.488 -32.064 1.00 90.56 536 LEU A O 1
ATOM 4422 N N . ALA A 1 537 ? 12.846 7.855 -30.539 1.00 91.81 537 ALA A N 1
ATOM 4423 C CA . ALA A 1 537 ? 12.191 6.931 -31.451 1.00 91.81 537 ALA A CA 1
ATOM 4424 C C . ALA A 1 537 ? 10.802 7.440 -31.892 1.00 91.81 537 ALA A C 1
ATOM 4426 O O . ALA A 1 537 ? 10.175 8.239 -31.196 1.00 91.81 537 ALA A O 1
ATOM 4427 N N . ILE A 1 538 ? 10.341 7.009 -33.065 1.00 90.62 538 ILE A N 1
ATOM 4428 C CA . ILE A 1 538 ? 8.994 7.254 -33.599 1.00 90.62 538 ILE A CA 1
ATOM 4429 C C . ILE A 1 538 ? 8.363 5.902 -33.916 1.00 90.62 538 ILE A C 1
ATOM 4431 O O . ILE A 1 538 ? 9.009 5.070 -34.543 1.00 90.62 538 ILE A O 1
ATOM 4435 N N . ASP A 1 539 ? 7.113 5.712 -33.508 1.00 89.25 539 ASP A N 1
ATOM 4436 C CA . ASP A 1 539 ? 6.262 4.588 -33.902 1.00 89.25 539 ASP A CA 1
ATOM 4437 C C . ASP A 1 539 ? 5.401 5.028 -35.097 1.00 89.25 539 ASP A C 1
ATOM 4439 O O . ASP A 1 539 ? 4.601 5.954 -34.965 1.00 89.25 539 ASP A O 1
ATOM 4443 N N . LEU A 1 540 ? 5.609 4.419 -36.268 1.00 86.56 540 LEU A N 1
ATOM 4444 C CA . LEU A 1 540 ? 4.853 4.729 -37.486 1.00 86.56 540 LEU A CA 1
ATOM 4445 C C . LEU A 1 540 ? 3.530 3.951 -37.580 1.00 86.56 540 LEU A C 1
ATOM 4447 O O . LEU A 1 540 ? 2.647 4.350 -38.337 1.00 86.56 540 LEU A O 1
ATOM 4451 N N . ALA A 1 541 ? 3.385 2.841 -36.846 1.00 76.81 541 ALA A N 1
ATOM 4452 C CA . ALA A 1 541 ? 2.170 2.020 -36.852 1.00 76.81 541 ALA A CA 1
ATOM 4453 C C . ALA A 1 541 ? 1.103 2.575 -35.898 1.00 76.81 541 ALA A C 1
ATOM 4455 O O . ALA A 1 541 ? -0.099 2.461 -36.150 1.00 76.81 541 ALA A O 1
ATOM 4456 N N . GLY A 1 542 ? 1.530 3.206 -34.805 1.00 61.84 542 GLY A N 1
ATOM 4457 C CA . GLY A 1 542 ? 0.648 3.955 -33.928 1.00 61.84 542 GLY A CA 1
ATOM 4458 C C . GLY A 1 542 ? 0.246 5.279 -34.571 1.00 61.84 542 GLY A C 1
ATOM 4459 O O . GLY A 1 542 ? 1.048 6.207 -34.617 1.00 61.84 542 GLY A O 1
ATOM 4460 N N . LYS A 1 543 ? -1.022 5.428 -34.976 1.00 45.00 543 LYS A N 1
ATOM 4461 C CA . LYS A 1 543 ? -1.659 6.747 -35.152 1.00 45.00 543 LYS A CA 1
ATOM 4462 C C . LYS A 1 543 ? -1.699 7.488 -33.802 1.00 45.00 543 LYS A C 1
ATOM 4464 O O . LYS A 1 543 ? -2.762 7.663 -33.218 1.00 45.00 543 LYS A O 1
ATOM 4469 N N . MET A 1 544 ? -0.558 7.912 -33.263 1.00 45.50 544 MET A N 1
ATOM 4470 C CA . MET A 1 544 ? -0.542 9.002 -32.297 1.00 45.50 544 MET A CA 1
ATOM 4471 C C . MET A 1 544 ? -0.569 10.291 -33.100 1.00 45.50 544 MET A C 1
ATOM 4473 O O . MET A 1 544 ? 0.330 10.553 -33.896 1.00 45.50 544 MET A O 1
ATOM 4477 N N . GLN A 1 545 ? -1.625 11.079 -32.901 1.00 37.25 545 GLN A N 1
ATOM 4478 C CA . GLN A 1 545 ? -1.671 12.475 -33.308 1.00 37.25 545 GLN A CA 1
ATOM 4479 C C . GLN A 1 545 ? -0.457 13.180 -32.699 1.00 37.25 545 GLN A C 1
ATOM 4481 O O . GLN A 1 545 ? -0.457 13.580 -31.535 1.00 37.25 545 GLN A O 1
ATOM 4486 N N . ILE A 1 546 ? 0.609 13.302 -33.483 1.00 35.78 546 ILE A N 1
ATOM 4487 C CA . ILE A 1 546 ? 1.701 14.210 -33.186 1.00 35.78 546 ILE A CA 1
ATOM 4488 C C . ILE A 1 546 ? 1.091 15.602 -33.344 1.00 35.78 546 ILE A C 1
ATOM 4490 O O . ILE A 1 546 ? 0.991 16.115 -34.456 1.00 35.78 546 ILE A O 1
ATOM 4494 N N . LYS A 1 547 ? 0.669 16.228 -32.238 1.00 32.66 547 LYS A N 1
ATOM 4495 C CA . LYS A 1 547 ? 0.728 17.689 -32.182 1.00 32.66 547 LYS A CA 1
ATOM 4496 C C . LYS A 1 547 ? 2.198 18.021 -32.405 1.00 32.66 547 LYS A C 1
ATOM 4498 O O . LYS A 1 547 ? 3.040 17.685 -31.572 1.00 32.66 547 LYS A O 1
ATOM 4503 N N . GLN A 1 548 ? 2.509 18.536 -33.591 1.00 27.75 548 GLN A N 1
ATOM 4504 C CA . GLN A 1 548 ? 3.840 19.014 -33.928 1.00 27.75 548 GLN A CA 1
ATOM 4505 C C . GLN A 1 548 ? 4.234 20.038 -32.863 1.00 27.75 548 GLN A C 1
ATOM 4507 O O . GLN A 1 548 ? 3.612 21.089 -32.746 1.00 27.75 548 GLN A O 1
ATOM 4512 N N . ILE A 1 549 ? 5.222 19.688 -32.045 1.00 30.50 549 ILE A N 1
ATOM 4513 C CA . ILE A 1 549 ? 5.945 20.660 -31.235 1.00 30.50 549 ILE A CA 1
ATOM 4514 C C . ILE A 1 549 ? 6.988 21.232 -32.191 1.00 30.50 549 ILE A C 1
ATOM 4516 O O . ILE A 1 549 ? 7.971 20.547 -32.494 1.00 30.50 549 ILE A O 1
ATOM 4520 N N . VAL A 1 550 ? 6.682 22.409 -32.740 1.00 32.00 550 VAL A N 1
ATOM 4521 C CA . VAL A 1 550 ? 7.644 23.294 -33.412 1.00 32.00 550 VAL A CA 1
ATOM 4522 C C . VAL A 1 550 ? 8.498 23.963 -32.347 1.00 32.00 550 VAL A C 1
ATOM 4524 O O . VAL A 1 550 ? 7.90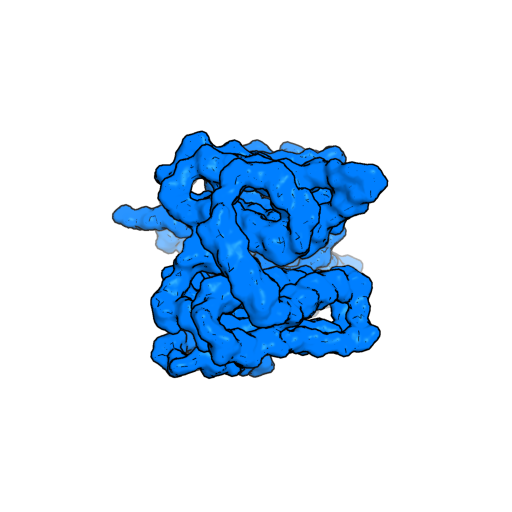6 24.400 -31.332 1.00 32.00 550 VAL A O 1
#

InterPro domains:
  IPR000719 Protein kinase domain [PS50011] (343-550)
  IPR001245 Serine-threonine/tyrosine-protein kinase, catalytic domain [PF07714] (418-541)
  IPR011009 Protein kinase-like domain superfamily [SSF56112] (430-540)
  IPR050198 Non-receptor tyrosine kinases involved in cell signaling [PTHR24418] (413-537)

Nearest PDB structures (foldseek):
  8pqg-assembly2_C  TM=7.068E-01  e=4.110E-04  Homo sapiens
  6lvm-assembly1_A  TM=6.933E-01  e=1.332E-03  Homo sapiens
  3lvp-assembly1_A  TM=7.160E-01  e=2.150E-03  Homo sapiens
  8pqf-assembly2_C  TM=6.674E-01  e=1.971E-03  Homo sapiens
  5u6b-assembly4_D  TM=6.476E-01  e=2.346E-03  Homo sapiens

Sequence (550 aa):
MPNDSEYATVRVYEKVSEYDQKSILLFDFDRLSSLEELRAHINYVLKTSDSVKIQINLKFLKYTVLPAIYDREMIHGLCTLATCDNLDLQKHAHNFAERLLLKEKFDSSYSGISILVKLKTMLIESIELMSQDKSFDPNKKELIKRKCLLLYWVHLDIVLQARRQEDLGDVNLKLSRSQEQKEPIKMFFSSTNKYLSLSFDEARQFQKDVLQWNVQDETIVVGQKEYKQFYSIVDLLKQMFKIQNSGDRILNCLKNLESYLLTKTGIRRQNVSPLCTELIKQGTLQLLTYISNLEERCLKQNITAICQKVLDILRICKRNGTLEITRTLRSLVFSPKKEVRSLALQFFDGKNEFQKSIELLFLEEVQEYFPALRIHHKLTPRTEHMNYWLNISGKFMKSKFRASVYIPLKENLITSNRTKFEDKKDLLKERHIQILCRLHHPNIVTLYAFNMDCMPEFYIQEQSSEENSKNLQQYLVNKSQNNNNVCTTKTLIQFLLDAAAAVKFCHDKNIILRDITAASFIVVNKNSVKLSKFRLAIDLAGKMQIKQIV

Mean predicted aligned error: 10.31 Å

pLDDT: mean 78.75, std 15.87, range [21.28, 98.31]